Protein AF-A0A167GI97-F1 (afdb_monomer)

Solvent-accessible surface area (backbone atoms only — not comparable to full-atom values): 19116 Å² total; per-residue (Å²): 130,82,74,90,82,69,80,87,79,91,60,84,77,56,85,64,93,76,89,73,53,70,62,42,73,50,73,50,73,52,70,62,82,36,47,26,41,36,41,37,47,43,60,90,44,44,31,38,39,38,36,39,41,64,44,51,90,83,30,60,27,39,39,41,39,35,41,43,42,67,88,75,55,73,91,37,61,46,68,33,58,42,58,46,86,83,44,92,59,45,39,33,34,41,40,38,36,46,60,84,72,85,83,69,89,85,67,66,49,46,34,45,31,38,35,26,50,29,56,29,96,84,69,58,53,40,21,41,39,36,40,28,47,40,27,23,36,40,32,45,66,51,62,91,89,54,59,25,66,32,38,37,44,36,24,38,54,17,36,41,39,24,67,36,44,41,23,36,27,37,39,40,39,17,43,48,12,37,40,37,35,30,39,46,25,65,38,41,35,37,39,38,27,39,51,11,39,37,44,33,43,36,35,23,27,28,38,41,39,38,17,46,47,11,41,40,35,39,39,39,39,28,53,39,34,37,39,38,41,22,43,54,10,40,35,47,34,40,38,35,40,35,14,48,53,92,52,76,56,21,35,38,41,40,39,26,37,58,17,36,38,42,37,38,33,34,44,44,15,20,37,93,86,71,42,87,35,42,38,31,36,35,37,42,37,39,38,25,41,55,12,45,36,38,41,34,36,70,41,60,29,55,68,32,34,40,38,36,42,37,41,15,39,55,19,29,28,37,40,35,49,31,82,65,62,26,18,38,40,36,38,34,20,30,93,87,31,73,55,44,79,48,73,64,88,64,81,52,96,77,28,50,67,49,73,47,80,46,82,54,94,37,34,41,35,39,36,33,35,73,38,52,88,82,54,87,76,77,70,77,39,74,16,39,39,41,36,39,18,63,63,19,39,28,36,40,39,63

Foldseek 3Di:
DPPPDDPPDPFDWDFDQDDDDQFDFDWDADAQLQQAEEEEEADDQEAEEEEEDALDAPDGQTQRWTWTWHGDQNPFWTKTWTFDPPDPNGYIYIYIYGHPPPDDPPHRTYTYTYTHGYADPVRAGHEYAYHEARYAYEYEDDDPSHEHQEYHAEYEAYAYEYQAHHYQEYAHEYAAHAYEYEEEHEEEYEADYAHYEYEYDYEYQEYAHEYAAYAYEYEYEYAAEYEYEYEHYEYHYEYEYEYEPPDDAREYAYEYEAEEYAYEYAYFYAYPVRHTDQEGEYEYEHEYEHYEYEYEDAYDHQLYAYEYEAEYEAEEYEYEHDPSDWAKEKAFEDQPEDAEEAEDFDDDDQWGWDWAWDDDNGMIITTIFTDHPPDPDGPHRNYYYYTYYYHYYYYYYD

Structure (mmCIF, N/CA/C/O backbone):
data_AF-A0A167GI97-F1
#
_entry.id   AF-A0A167GI97-F1
#
loop_
_atom_site.group_PDB
_atom_site.id
_atom_site.type_symbol
_atom_site.label_atom_id
_atom_site.label_alt_id
_atom_site.label_comp_id
_atom_site.label_asym_id
_atom_site.label_entity_id
_atom_site.label_seq_id
_atom_site.pdbx_PDB_ins_code
_atom_site.Cartn_x
_atom_site.Cartn_y
_atom_site.Cartn_z
_atom_site.occupancy
_atom_site.B_iso_or_equiv
_atom_site.auth_seq_id
_atom_site.auth_comp_id
_atom_site.auth_asym_id
_atom_site.auth_atom_id
_atom_site.pdbx_PDB_model_num
ATOM 1 N N . MET A 1 1 ? 12.132 9.500 17.888 1.00 35.47 1 MET A N 1
ATOM 2 C CA . MET A 1 1 ? 10.821 9.972 17.399 1.00 35.47 1 MET A CA 1
ATOM 3 C C . MET A 1 1 ? 10.153 10.761 18.508 1.00 35.47 1 MET A C 1
ATOM 5 O O . MET A 1 1 ? 10.259 10.323 19.652 1.00 35.47 1 MET A O 1
ATOM 9 N N . PRO A 1 2 ? 9.523 11.908 18.214 1.00 30.67 2 PRO A N 1
ATOM 10 C CA . PRO A 1 2 ? 8.578 12.496 19.152 1.00 30.67 2 PRO A CA 1
ATOM 11 C C . PRO A 1 2 ? 7.425 11.499 19.394 1.00 30.67 2 PRO A C 1
ATOM 13 O O . PRO A 1 2 ? 7.108 10.726 18.486 1.00 30.67 2 PRO A O 1
ATOM 16 N N . PRO A 1 3 ? 6.834 11.463 20.599 1.00 39.00 3 PRO A N 1
ATOM 17 C CA . PRO A 1 3 ? 5.620 10.691 20.849 1.00 39.00 3 PRO A CA 1
ATOM 18 C C . PRO A 1 3 ? 4.529 11.099 19.852 1.00 39.00 3 PRO A C 1
ATOM 20 O O . PRO A 1 3 ? 4.511 12.248 19.403 1.00 39.00 3 PRO A O 1
ATOM 23 N N . ILE A 1 4 ? 3.636 10.167 19.507 1.00 43.28 4 ILE A N 1
ATOM 24 C CA . ILE A 1 4 ? 2.403 10.480 18.776 1.00 43.28 4 ILE A CA 1
ATOM 25 C C . ILE A 1 4 ? 1.646 11.488 19.647 1.00 43.28 4 ILE A C 1
ATOM 27 O O . ILE A 1 4 ? 1.096 11.138 20.689 1.00 43.28 4 ILE A O 1
ATOM 31 N N . TYR A 1 5 ? 1.748 12.767 19.286 1.00 31.86 5 TYR A N 1
ATOM 32 C CA . TYR A 1 5 ? 1.162 13.866 20.039 1.00 31.86 5 TYR A CA 1
ATOM 33 C C . TYR A 1 5 ? -0.332 13.857 19.751 1.00 31.86 5 TYR A C 1
ATOM 35 O O . TYR A 1 5 ? -0.760 14.234 18.662 1.00 31.86 5 TYR A O 1
ATOM 43 N N . LEU A 1 6 ? -1.114 13.402 20.722 1.00 41.94 6 LEU A N 1
ATOM 44 C CA . LEU A 1 6 ? -2.555 13.577 20.696 1.00 41.94 6 LEU A CA 1
ATOM 45 C C . LEU A 1 6 ? -2.907 14.827 21.497 1.00 41.94 6 LEU A C 1
ATOM 47 O O . LEU A 1 6 ? -2.312 15.051 22.553 1.00 41.94 6 LEU A O 1
ATOM 51 N N . PRO A 1 7 ? -3.844 15.653 21.009 1.00 42.25 7 PRO A N 1
ATOM 52 C CA . PRO A 1 7 ? -4.353 16.767 21.788 1.00 42.25 7 PRO A CA 1
ATOM 53 C C . PRO A 1 7 ? -4.986 16.250 23.089 1.00 42.25 7 PRO A C 1
ATOM 55 O O . PRO A 1 7 ? -5.669 15.222 23.098 1.00 42.25 7 PRO A O 1
ATOM 58 N N . ASP A 1 8 ? -4.753 16.971 24.187 1.00 44.50 8 ASP A N 1
ATOM 59 C CA . ASP A 1 8 ? -5.366 16.690 25.484 1.00 44.50 8 ASP A CA 1
ATOM 60 C C . ASP A 1 8 ? -6.889 16.848 25.381 1.00 44.50 8 ASP A C 1
ATOM 62 O O . ASP A 1 8 ? -7.424 17.957 25.363 1.00 44.50 8 ASP A O 1
ATOM 66 N N . LEU A 1 9 ? -7.605 15.725 25.314 1.00 48.97 9 LEU A N 1
ATOM 67 C CA . LEU A 1 9 ? -9.063 15.708 25.351 1.00 48.97 9 LEU A CA 1
ATOM 68 C C . LEU A 1 9 ? -9.510 15.866 26.815 1.00 48.97 9 LEU A C 1
ATOM 70 O O . LEU A 1 9 ? -9.501 14.909 27.584 1.00 48.97 9 LEU A O 1
ATOM 74 N N . HIS A 1 10 ? -9.871 17.081 27.229 1.00 48.12 10 HIS A N 1
ATOM 75 C CA . HIS A 1 10 ? -10.524 17.314 28.522 1.00 48.12 10 HIS A CA 1
ATOM 76 C C . HIS A 1 10 ? -12.029 17.050 28.386 1.00 48.12 10 HIS A C 1
ATOM 78 O O . HIS A 1 10 ? -12.793 17.952 28.044 1.00 48.12 10 HIS A O 1
ATOM 84 N N . VAL A 1 11 ? -12.457 15.812 28.643 1.00 52.28 11 VAL A N 1
ATOM 85 C CA . VAL A 1 11 ? -13.871 15.408 28.580 1.00 52.28 11 VAL A CA 1
ATOM 86 C C . VAL A 1 11 ? -14.329 14.912 29.956 1.00 52.28 11 VAL A C 1
ATOM 88 O O . VAL A 1 11 ? -13.604 14.139 30.582 1.00 52.28 11 VAL A O 1
ATOM 91 N N . PRO A 1 12 ? -15.503 15.342 30.463 1.00 52.06 12 PRO A N 1
ATOM 92 C CA . PRO A 1 12 ? -16.043 14.837 31.722 1.00 52.06 12 PRO A CA 1
ATOM 93 C C . PRO A 1 12 ? -16.291 13.324 31.647 1.00 52.06 12 PRO A C 1
ATOM 95 O O . PRO A 1 12 ? -16.986 12.838 30.755 1.00 52.06 12 PRO A O 1
ATOM 98 N N . VAL A 1 13 ? -15.722 12.594 32.605 1.00 54.72 13 VAL A N 1
ATOM 99 C CA . VAL A 1 13 ? -15.786 11.132 32.705 1.00 54.72 13 VAL A CA 1
ATOM 100 C C . VAL A 1 13 ? -16.968 10.734 33.591 1.00 54.72 13 VAL A C 1
ATOM 102 O O . VAL A 1 13 ? -17.108 11.231 34.709 1.00 54.72 13 VAL A O 1
ATOM 105 N N . GLN A 1 14 ? -17.841 9.848 33.102 1.00 58.94 14 GLN A N 1
ATOM 106 C CA . GLN A 1 14 ? -18.905 9.261 33.917 1.00 58.94 14 GLN A CA 1
ATOM 107 C C . GLN A 1 14 ? -18.455 7.889 34.433 1.00 58.94 14 GLN A C 1
ATOM 109 O O . GLN A 1 14 ? -18.414 6.922 33.676 1.00 58.94 14 GLN A O 1
ATOM 114 N N . HIS A 1 15 ? -18.144 7.808 35.728 1.00 59.00 15 HIS A N 1
ATOM 115 C CA . HIS A 1 15 ? -17.745 6.558 36.375 1.00 59.00 15 HIS A CA 1
ATOM 116 C C . HIS A 1 15 ? -18.963 5.654 36.608 1.00 59.00 15 HIS A C 1
ATOM 118 O O . HIS A 1 15 ? -19.929 6.048 37.269 1.00 59.00 15 HIS A O 1
ATOM 124 N N . LEU A 1 16 ? -18.910 4.425 36.098 1.00 55.47 16 LEU A N 1
ATOM 125 C CA . LEU A 1 16 ? -19.859 3.363 36.428 1.00 55.47 16 LEU A CA 1
ATOM 126 C C . LEU A 1 16 ? -19.128 2.330 37.298 1.00 55.47 16 LEU A C 1
ATOM 128 O O . LEU A 1 16 ? -18.235 1.658 36.790 1.00 55.47 16 LEU A O 1
ATOM 132 N N . PRO A 1 17 ? -19.458 2.187 38.596 1.00 53.84 17 PRO A N 1
ATOM 133 C CA . PRO A 1 17 ? -18.847 1.158 39.430 1.00 53.84 17 PRO A CA 1
ATOM 134 C C . PRO A 1 17 ? -19.350 -0.224 38.995 1.00 53.84 17 PRO A C 1
ATOM 136 O O . PRO A 1 17 ? -20.556 -0.482 38.999 1.00 53.84 17 PRO A O 1
ATOM 139 N N . ILE A 1 18 ? -18.431 -1.117 38.621 1.00 57.78 18 ILE A N 1
ATOM 140 C CA . ILE A 1 18 ? -18.741 -2.474 38.154 1.00 57.78 18 ILE A CA 1
ATOM 141 C C . ILE A 1 18 ? -18.097 -3.478 39.111 1.00 57.78 18 ILE A C 1
ATOM 143 O O . ILE A 1 18 ? -16.899 -3.427 39.366 1.00 57.78 18 ILE A O 1
ATOM 147 N N . ALA A 1 19 ? -18.899 -4.392 39.659 1.00 54.22 19 ALA A N 1
ATOM 148 C CA . ALA A 1 19 ? -18.404 -5.486 40.490 1.00 54.22 19 ALA A CA 1
ATOM 149 C C . ALA A 1 19 ? -17.956 -6.657 39.601 1.00 54.22 19 ALA A C 1
ATOM 151 O O . ALA A 1 19 ? -18.716 -7.125 38.752 1.00 54.22 19 ALA A O 1
ATOM 152 N N . PHE A 1 20 ? -16.735 -7.145 39.807 1.00 56.09 20 PHE A N 1
ATOM 153 C CA . PHE A 1 20 ? -16.104 -8.139 38.942 1.00 56.09 20 PHE A CA 1
ATOM 154 C C . PHE A 1 20 ? -16.158 -9.562 39.552 1.00 56.09 20 PHE A C 1
ATOM 156 O O . PHE A 1 20 ? -15.966 -9.761 40.750 1.00 56.09 20 PHE A O 1
ATOM 163 N N . THR A 1 21 ? -16.393 -10.585 38.725 1.00 60.09 21 THR A N 1
ATOM 164 C CA . THR A 1 21 ? -16.191 -12.022 39.036 1.00 60.09 21 THR A CA 1
ATOM 165 C C . THR A 1 21 ? -15.030 -12.577 38.196 1.00 60.09 21 THR A C 1
ATOM 167 O O . THR A 1 21 ? -14.537 -11.872 37.325 1.00 60.09 21 THR A O 1
ATOM 170 N N . ASN A 1 22 ? -14.573 -13.825 38.410 1.00 59.62 22 ASN A N 1
ATOM 171 C CA . ASN A 1 22 ? -13.457 -14.448 37.647 1.00 59.62 22 ASN A CA 1
ATOM 172 C C . ASN A 1 22 ? -13.606 -14.380 36.114 1.00 59.62 22 ASN A C 1
ATOM 174 O O . ASN A 1 22 ? -12.643 -14.551 35.377 1.00 59.62 22 ASN A O 1
ATOM 178 N N . THR A 1 23 ? -14.822 -14.162 35.635 1.00 64.69 23 THR A N 1
ATOM 179 C CA . THR A 1 23 ? -15.103 -13.608 34.318 1.00 64.69 23 THR A CA 1
ATOM 180 C C . THR A 1 23 ? -16.257 -12.644 34.530 1.00 64.69 23 THR A C 1
ATOM 182 O O . THR A 1 23 ? -17.268 -13.029 35.122 1.00 64.69 23 THR A O 1
ATOM 185 N N . SER A 1 24 ? -16.098 -11.392 34.128 1.00 69.06 24 SER A N 1
ATOM 186 C CA . SER A 1 24 ? -17.203 -10.445 34.039 1.00 69.06 24 SER A CA 1
ATOM 187 C C . SER A 1 24 ? -17.548 -10.236 32.570 1.00 69.06 24 SER A C 1
ATOM 189 O O . SER A 1 24 ? -16.797 -10.598 31.668 1.00 69.06 24 SER A O 1
ATOM 191 N N . THR A 1 25 ? -18.735 -9.720 32.308 1.00 78.25 25 THR A N 1
ATOM 192 C CA . THR A 1 25 ? -19.099 -9.233 30.985 1.00 78.25 25 THR A CA 1
ATOM 193 C C . THR A 1 25 ? -19.749 -7.893 31.208 1.00 78.25 25 THR A C 1
ATOM 195 O O . THR A 1 25 ? -20.706 -7.779 31.972 1.00 78.25 25 THR A O 1
ATOM 198 N N . ILE A 1 26 ? -19.181 -6.880 30.575 1.00 78.38 26 ILE A N 1
ATOM 199 C CA . ILE A 1 26 ? -19.747 -5.544 30.529 1.00 78.38 26 ILE A CA 1
ATOM 200 C C . ILE A 1 26 ? -20.357 -5.410 29.136 1.00 78.38 26 ILE A C 1
ATOM 202 O O . ILE A 1 26 ? -19.937 -6.080 28.201 1.00 78.38 26 ILE A O 1
ATOM 206 N N . SER A 1 27 ? -21.416 -4.630 28.989 1.00 81.44 27 SER A N 1
ATOM 207 C CA . SER A 1 27 ? -22.009 -4.389 27.679 1.00 81.44 27 SER A CA 1
ATOM 208 C C . SER A 1 27 ? -22.449 -2.945 27.614 1.00 81.44 27 SER A C 1
ATOM 210 O O . SER A 1 27 ? -23.235 -2.500 28.453 1.00 81.44 27 SER A O 1
ATOM 212 N N . PHE A 1 28 ? -21.971 -2.229 26.607 1.00 82.31 28 PHE A N 1
ATOM 213 C CA . PHE A 1 28 ? -22.425 -0.883 26.308 1.00 82.31 28 PHE A CA 1
ATOM 214 C C . PHE A 1 28 ? -23.383 -0.939 25.118 1.00 82.31 28 PHE A C 1
ATOM 216 O O . PHE A 1 28 ? -23.433 -1.898 24.352 1.00 82.31 28 PHE A O 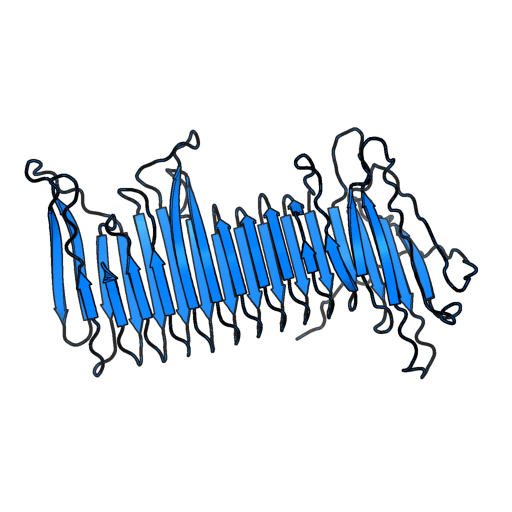1
ATOM 223 N N . THR A 1 29 ? -24.244 0.057 24.987 1.00 82.56 29 THR A N 1
ATOM 224 C CA . THR A 1 29 ? -25.112 0.184 23.818 1.00 82.56 29 THR A CA 1
ATOM 225 C C . THR A 1 29 ? -25.121 1.640 23.438 1.00 82.56 29 THR A C 1
ATOM 227 O O . THR A 1 29 ? -25.442 2.488 24.267 1.00 82.56 29 THR A O 1
ATOM 230 N N . TYR A 1 30 ? -24.778 1.916 22.188 1.00 81.12 30 TYR A N 1
ATOM 231 C CA . TYR A 1 30 ? -24.753 3.270 21.675 1.00 81.12 30 TYR A CA 1
ATOM 232 C C . TYR A 1 30 ? -25.900 3.471 20.689 1.00 81.12 30 TYR A C 1
ATOM 234 O O . TYR A 1 30 ? -26.551 2.530 20.219 1.00 81.12 30 TYR A O 1
ATOM 242 N N . THR A 1 31 ? -26.203 4.731 20.418 1.00 77.62 31 THR A N 1
ATOM 243 C CA . THR A 1 31 ? -27.255 5.098 19.480 1.00 77.62 31 THR A CA 1
ATOM 244 C C . THR A 1 31 ? -26.786 4.919 18.036 1.00 77.62 31 THR A C 1
ATOM 246 O O . THR A 1 31 ? -25.607 4.759 17.738 1.00 77.62 31 THR A O 1
ATOM 249 N N . ALA A 1 32 ? -27.743 4.859 17.111 1.00 69.69 32 ALA A N 1
ATOM 250 C CA . ALA A 1 32 ? -27.466 4.620 15.696 1.00 69.69 32 ALA A CA 1
ATOM 251 C C . ALA A 1 32 ? -26.830 5.804 14.967 1.00 69.69 32 ALA A C 1
ATOM 253 O O . ALA A 1 32 ? -26.310 5.647 13.874 1.00 69.69 32 ALA A O 1
ATOM 254 N N . ASP A 1 33 ? -26.932 6.988 15.539 1.00 79.69 33 ASP A N 1
ATOM 255 C CA . ASP A 1 33 ? -26.584 8.267 14.934 1.00 79.69 33 ASP A CA 1
ATOM 256 C C . ASP A 1 33 ? -25.137 8.700 15.203 1.00 79.69 33 ASP A C 1
ATOM 258 O O . ASP A 1 33 ? -24.781 9.834 14.905 1.00 79.69 33 ASP A O 1
ATOM 262 N N . LEU A 1 34 ? -24.291 7.807 15.728 1.00 85.69 34 LEU A N 1
ATOM 263 C CA . LEU A 1 34 ? -22.872 8.096 15.917 1.00 85.69 34 LEU A CA 1
ATOM 264 C C . LEU A 1 34 ? -22.164 8.315 14.580 1.00 85.69 34 LEU A C 1
ATOM 266 O O . LEU A 1 34 ? -22.189 7.436 13.714 1.00 85.69 34 LEU A O 1
ATOM 270 N N . SER A 1 35 ? -21.454 9.438 14.449 1.00 90.69 35 SER A N 1
ATOM 271 C CA . SER A 1 35 ? -20.550 9.637 13.309 1.00 90.69 35 SER A CA 1
ATOM 272 C C . SER A 1 35 ? -19.226 8.910 13.507 1.00 90.69 35 SER A C 1
ATOM 274 O O . SER A 1 35 ? -18.649 8.452 12.527 1.00 90.69 35 SER A O 1
ATOM 276 N N . VAL A 1 36 ? -18.759 8.764 14.753 1.00 92.75 36 VAL A N 1
ATOM 277 C CA . VAL A 1 36 ? -17.504 8.075 15.087 1.00 92.75 36 VAL A CA 1
ATOM 278 C C . VAL A 1 36 ? -17.682 7.242 16.352 1.00 92.75 36 VAL A C 1
ATOM 280 O O . VAL A 1 36 ? -18.191 7.733 17.363 1.00 92.75 36 VAL A O 1
ATOM 283 N N . LEU A 1 37 ? -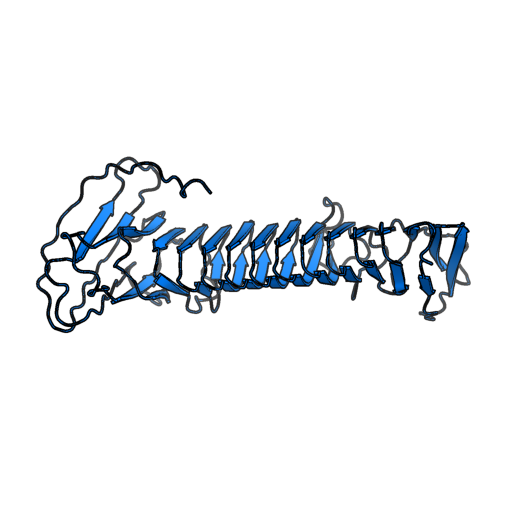17.227 5.993 16.282 1.00 92.94 37 LEU A N 1
ATOM 284 C CA . LEU A 1 37 ? -17.004 5.115 17.419 1.00 92.94 37 LEU A CA 1
ATOM 285 C C . LEU A 1 37 ? -15.503 5.038 17.683 1.00 92.94 37 LEU A C 1
ATOM 287 O O . LEU A 1 37 ? -14.765 4.606 16.797 1.00 92.94 37 LEU A O 1
ATOM 291 N N . PHE A 1 38 ? -15.068 5.374 18.898 1.00 94.25 38 PHE A N 1
ATOM 292 C CA . PHE A 1 38 ? -13.663 5.225 19.272 1.00 94.25 38 PHE A CA 1
ATOM 293 C C . PHE A 1 38 ? -13.420 4.264 20.441 1.00 94.25 38 PHE A C 1
ATOM 295 O O . PHE A 1 38 ? -14.236 4.153 21.356 1.00 94.25 38 PHE A O 1
ATOM 302 N N . LEU A 1 39 ? -12.272 3.586 20.429 1.00 94.69 39 LEU A N 1
ATOM 303 C CA . LEU A 1 39 ? -11.760 2.791 21.548 1.00 94.69 39 LEU A CA 1
ATOM 304 C C . LEU A 1 39 ? -10.353 3.258 21.898 1.00 94.69 39 LEU A C 1
ATOM 306 O O . LEU A 1 39 ? -9.482 3.333 21.033 1.00 94.69 39 LEU A O 1
ATOM 310 N N . ARG A 1 40 ? -10.106 3.551 23.170 1.00 95.25 40 ARG A N 1
ATOM 311 C CA . ARG A 1 40 ? -8.798 4.011 23.630 1.00 95.25 40 ARG A CA 1
ATOM 312 C C . ARG A 1 40 ? -8.361 3.251 24.869 1.00 95.25 40 ARG A C 1
ATOM 314 O O . ARG A 1 40 ? -9.140 3.089 25.801 1.00 95.25 40 ARG A O 1
ATOM 321 N N . SER A 1 41 ? -7.097 2.851 24.899 1.00 93.69 41 SER A N 1
ATOM 322 C CA . SER A 1 41 ? -6.444 2.304 26.083 1.00 93.69 41 SER A CA 1
ATOM 323 C C . SER A 1 41 ? -5.419 3.308 26.595 1.00 93.69 41 SER A C 1
ATOM 325 O O . SER A 1 41 ? -4.574 3.779 25.836 1.00 93.69 41 SER A O 1
ATOM 327 N N . LEU A 1 42 ? -5.490 3.622 27.882 1.00 90.81 42 LEU A N 1
ATOM 328 C CA . LEU A 1 42 ? -4.541 4.434 28.625 1.00 90.81 42 LEU A CA 1
ATOM 329 C C . LEU A 1 42 ? -3.724 3.518 29.540 1.00 90.81 42 LEU A C 1
ATOM 331 O O . LEU A 1 42 ? -4.269 2.682 30.262 1.00 90.81 42 LEU A O 1
ATOM 335 N N . GLY A 1 43 ? -2.403 3.677 29.494 1.00 82.44 43 GLY A N 1
ATOM 336 C CA . GLY A 1 43 ? -1.471 2.883 30.288 1.00 82.44 43 GLY A CA 1
ATOM 337 C C . GLY A 1 43 ? -0.955 1.631 29.573 1.00 82.44 43 GLY A C 1
ATOM 338 O O . GLY A 1 43 ? -1.603 1.036 28.713 1.00 82.44 43 GLY A O 1
ATOM 339 N N . ARG A 1 44 ? 0.257 1.217 29.956 1.00 81.19 44 ARG A N 1
ATOM 340 C CA . ARG A 1 44 ? 1.008 0.130 29.299 1.00 81.19 44 ARG A CA 1
ATOM 341 C C . ARG A 1 44 ? 0.627 -1.271 29.775 1.00 81.19 44 ARG A C 1
ATOM 343 O O . ARG A 1 44 ? 1.155 -2.247 29.254 1.00 81.19 44 ARG A O 1
ATOM 350 N N . GLN A 1 45 ? -0.230 -1.373 30.787 1.00 85.00 45 GLN A N 1
ATOM 351 C CA . GLN A 1 45 ? -0.551 -2.636 31.456 1.00 85.00 45 GLN A CA 1
ATOM 352 C C . GLN A 1 45 ? -1.857 -3.276 30.970 1.00 85.00 45 GLN A C 1
ATOM 354 O O . GLN A 1 45 ? -2.139 -4.415 31.336 1.00 85.00 45 GLN A O 1
ATOM 359 N N . ALA A 1 46 ? -2.633 -2.594 30.124 1.00 88.88 46 ALA A N 1
ATOM 360 C CA . ALA A 1 46 ? -3.741 -3.211 29.402 1.00 88.88 46 ALA A CA 1
ATOM 361 C C . ALA A 1 46 ? -3.239 -3.802 28.084 1.00 88.88 46 ALA A C 1
ATOM 363 O O . ALA A 1 46 ? -2.432 -3.190 27.381 1.00 88.88 46 ALA A O 1
ATOM 364 N N . SER A 1 47 ? -3.718 -4.996 27.756 1.00 92.50 47 SER A N 1
ATOM 365 C CA . SER A 1 47 ? -3.410 -5.719 26.523 1.00 92.50 47 SER A CA 1
ATOM 366 C C . SER A 1 47 ? -4.576 -6.611 26.122 1.00 92.50 47 SER A C 1
ATOM 368 O O . SER A 1 47 ? -5.437 -6.908 26.947 1.00 92.50 47 SER A O 1
ATOM 370 N N . GLY A 1 48 ? -4.575 -7.101 24.887 1.00 93.44 48 GLY A N 1
ATOM 371 C CA . GLY A 1 48 ? -5.487 -8.167 24.488 1.00 93.44 48 GLY A CA 1
ATOM 372 C C . GLY A 1 48 ? -5.884 -8.107 23.027 1.00 93.44 48 GLY A C 1
ATOM 373 O O . GLY A 1 48 ? -5.028 -7.900 22.163 1.00 93.44 48 GLY A O 1
ATOM 374 N N . VAL A 1 49 ? -7.162 -8.339 22.742 1.00 95.38 49 VAL A N 1
ATOM 375 C CA . VAL A 1 49 ? -7.684 -8.420 21.373 1.00 95.38 49 VAL A CA 1
ATOM 376 C C . VAL A 1 49 ? -8.960 -7.597 21.264 1.00 95.38 49 VAL A C 1
ATOM 378 O O . VAL A 1 49 ? -9.798 -7.634 22.156 1.00 95.38 49 VAL A O 1
ATOM 381 N N . VAL A 1 50 ? -9.092 -6.839 20.179 1.00 95.69 50 VAL A N 1
ATOM 382 C CA . VAL A 1 50 ? -10.316 -6.142 19.787 1.00 95.69 50 VAL A CA 1
ATOM 383 C C . VAL A 1 50 ? -10.844 -6.798 18.520 1.00 95.69 50 VAL A C 1
ATOM 385 O O . VAL A 1 50 ? -10.215 -6.706 17.466 1.00 95.69 50 VAL A O 1
ATOM 388 N N . THR A 1 51 ? -11.998 -7.444 18.619 1.00 96.12 51 THR A N 1
ATOM 389 C CA . THR A 1 51 ? -12.632 -8.162 17.515 1.00 96.12 51 THR A CA 1
ATOM 390 C C . THR A 1 51 ? -13.818 -7.371 16.981 1.00 96.12 51 THR A C 1
ATOM 392 O O . THR A 1 51 ? -14.820 -7.207 17.674 1.00 96.12 51 THR A O 1
ATOM 395 N N . PHE A 1 52 ? -13.740 -6.903 15.737 1.00 95.00 52 PHE A N 1
ATOM 396 C CA . PHE A 1 52 ? -14.835 -6.214 15.055 1.00 95.00 52 PHE A CA 1
ATOM 397 C C . PHE A 1 52 ? -15.638 -7.199 14.214 1.00 95.00 52 PHE A C 1
ATOM 399 O O . PHE A 1 52 ? -15.074 -7.893 13.372 1.00 95.00 52 PHE A O 1
ATOM 406 N N . SER A 1 53 ? -16.956 -7.222 14.409 1.00 94.31 53 SER A N 1
ATOM 407 C CA . SER A 1 53 ? -17.865 -8.141 13.718 1.00 94.31 53 SER A CA 1
ATOM 408 C C . SER A 1 53 ? -19.178 -7.467 13.314 1.00 94.31 53 SER A C 1
ATOM 410 O O . SER A 1 53 ? -19.581 -6.432 13.859 1.00 94.31 53 SER A O 1
ATOM 412 N N . ASP A 1 54 ? -19.861 -8.040 12.321 1.00 91.12 54 ASP A N 1
ATOM 413 C CA . ASP A 1 54 ? -21.197 -7.595 11.916 1.00 91.12 54 ASP A CA 1
ATOM 414 C C . ASP A 1 54 ? -22.242 -8.079 12.933 1.00 91.12 54 ASP A C 1
ATOM 416 O O . ASP A 1 54 ? -22.408 -9.277 13.160 1.00 91.12 54 ASP A O 1
ATOM 420 N N . GLY A 1 55 ? -23.001 -7.148 13.515 1.00 87.81 55 GLY A N 1
ATOM 421 C CA . GLY A 1 55 ? -24.087 -7.478 14.438 1.00 87.81 55 GLY A CA 1
ATOM 422 C C . GLY A 1 55 ? -25.310 -8.123 13.767 1.00 87.81 55 GLY A C 1
ATOM 423 O O . GLY A 1 55 ? -26.266 -8.473 14.460 1.00 87.81 55 GLY A O 1
ATOM 424 N N . GLY A 1 56 ? -25.352 -8.231 12.435 1.00 84.75 56 GLY A N 1
ATOM 425 C CA . GLY A 1 56 ? -26.449 -8.833 11.677 1.00 84.75 56 GLY A CA 1
ATOM 426 C C . GLY A 1 56 ? -27.627 -7.890 11.386 1.00 84.75 56 GLY A C 1
ATOM 427 O O . GLY A 1 56 ? -27.636 -6.704 11.710 1.00 84.75 56 GLY A O 1
ATOM 428 N N . LYS A 1 57 ? -28.668 -8.408 10.714 1.00 72.31 57 LYS A N 1
ATOM 429 C CA . LYS A 1 57 ? -29.875 -7.622 10.394 1.00 72.31 57 LYS A CA 1
ATOM 430 C C . LYS A 1 57 ? -30.714 -7.382 11.653 1.00 72.31 57 LYS A C 1
ATOM 432 O O . LYS A 1 57 ? -31.150 -8.334 12.288 1.00 72.31 57 LYS A O 1
ATOM 437 N N . GLY A 1 58 ? -31.024 -6.118 11.938 1.00 69.25 58 GLY A N 1
ATOM 438 C CA . GLY A 1 58 ? -31.971 -5.739 12.993 1.00 69.25 58 GLY A CA 1
ATOM 439 C C . GLY A 1 58 ? -31.370 -5.648 14.394 1.00 69.25 58 GLY A C 1
ATOM 440 O O . GLY A 1 58 ? -32.084 -5.279 15.327 1.00 69.25 58 GLY A O 1
ATOM 441 N N . SER A 1 59 ? -30.071 -5.908 14.554 1.00 61.38 59 SER A N 1
ATOM 442 C CA . SER A 1 59 ? -29.364 -5.445 15.737 1.00 61.38 59 SER A CA 1
ATOM 443 C C . SER A 1 59 ? -29.381 -3.918 15.719 1.00 61.38 59 SER A C 1
ATOM 445 O O . SER A 1 59 ? -28.940 -3.265 14.766 1.00 61.38 59 SER A O 1
ATOM 447 N N . ARG A 1 60 ? -29.930 -3.334 16.791 1.00 60.12 60 ARG A N 1
ATOM 448 C CA . ARG A 1 60 ? -29.613 -1.951 17.168 1.00 60.12 60 ARG A CA 1
ATOM 449 C C . ARG A 1 60 ? -28.081 -1.830 17.217 1.00 60.12 60 ARG A C 1
ATOM 451 O O . ARG A 1 60 ? -27.407 -2.851 17.318 1.00 60.12 60 ARG A O 1
ATOM 458 N N . ASN A 1 61 ? -27.531 -0.620 17.135 1.00 55.44 61 ASN A N 1
ATOM 459 C CA . ASN A 1 61 ? -26.082 -0.358 17.169 1.00 55.44 61 ASN A CA 1
ATOM 460 C C . ASN A 1 61 ? -25.488 -0.664 18.559 1.00 55.44 61 ASN A C 1
ATOM 462 O O . ASN A 1 61 ? -25.031 0.202 19.295 1.00 55.44 61 ASN A O 1
ATOM 466 N N . ILE A 1 62 ? -25.575 -1.931 18.945 1.00 60.41 62 ILE A N 1
ATOM 467 C CA . ILE A 1 62 ? -25.132 -2.481 20.208 1.00 60.41 62 ILE A CA 1
ATOM 468 C C . ILE A 1 62 ? -23.676 -2.836 19.996 1.00 60.41 62 ILE A C 1
ATOM 470 O O . ILE A 1 62 ? -23.358 -3.922 19.521 1.00 60.41 62 ILE A O 1
ATOM 474 N N . ILE A 1 63 ? -22.808 -1.901 20.356 1.00 59.88 63 ILE A N 1
ATOM 475 C CA . ILE A 1 63 ? -21.392 -2.188 20.531 1.00 59.88 63 ILE A CA 1
ATOM 476 C C . ILE A 1 63 ? -21.260 -2.969 21.838 1.00 59.88 63 ILE A C 1
ATOM 478 O O . ILE A 1 63 ? -21.104 -2.411 22.921 1.00 59.88 63 ILE A O 1
ATOM 482 N N . GLU A 1 64 ? -21.416 -4.283 21.726 1.00 65.75 64 GLU A N 1
ATOM 483 C CA . GLU A 1 64 ? -21.333 -5.198 22.859 1.00 65.75 64 GLU A CA 1
ATOM 484 C C . GLU A 1 64 ? -19.871 -5.470 23.229 1.00 65.75 64 GLU A C 1
ATOM 486 O O . GLU A 1 64 ? -19.289 -6.450 22.776 1.00 65.75 64 GLU A O 1
ATOM 491 N N . ILE A 1 65 ? -19.297 -4.609 24.069 1.00 63.78 65 ILE A N 1
ATOM 492 C CA . ILE A 1 65 ? -17.917 -4.731 24.565 1.00 63.78 65 ILE A CA 1
ATOM 493 C C . ILE A 1 65 ? -17.840 -5.743 25.706 1.00 63.78 65 ILE A C 1
ATOM 495 O O . ILE A 1 65 ? -17.758 -5.368 26.871 1.00 63.78 65 ILE A O 1
ATOM 499 N N . ILE A 1 66 ? -17.840 -7.028 25.365 1.00 67.12 66 ILE A N 1
ATOM 500 C CA . ILE A 1 66 ? -17.508 -8.103 26.311 1.00 67.12 66 ILE A CA 1
ATOM 501 C C . ILE A 1 66 ? -16.052 -7.909 26.742 1.00 67.12 66 ILE A C 1
ATOM 503 O O . ILE A 1 66 ? -15.248 -7.559 25.895 1.00 67.12 66 ILE A O 1
ATOM 507 N N . ILE A 1 67 ? -15.722 -8.074 28.028 1.00 66.25 67 ILE A N 1
ATOM 508 C CA . ILE A 1 67 ? -14.352 -7.948 28.552 1.00 66.25 67 ILE A CA 1
ATOM 509 C C . ILE A 1 67 ? -14.056 -9.153 29.440 1.00 66.25 67 ILE A C 1
ATOM 511 O O . ILE A 1 67 ? -14.545 -9.243 30.563 1.00 66.25 67 ILE A O 1
ATOM 515 N N . HIS A 1 68 ? -13.232 -10.075 28.952 1.00 68.69 68 HIS A N 1
ATOM 516 C CA . HIS A 1 68 ? -12.737 -11.200 29.749 1.00 68.69 68 HIS A CA 1
ATOM 517 C C . HIS A 1 68 ? -11.464 -10.797 30.504 1.00 68.69 68 HIS A C 1
ATOM 519 O O . HIS A 1 68 ? -10.566 -10.254 29.880 1.00 68.69 68 HIS A O 1
ATOM 525 N N . HIS A 1 69 ? -11.359 -11.064 31.814 1.00 68.88 69 HIS A N 1
ATOM 526 C CA . HIS A 1 69 ? -10.167 -10.734 32.613 1.00 68.88 69 HIS A CA 1
ATOM 527 C C . HIS A 1 69 ? -9.809 -11.834 33.633 1.00 68.88 69 HIS A C 1
ATOM 529 O O . HIS A 1 69 ? -10.661 -12.621 34.038 1.00 68.88 69 HIS A O 1
ATOM 535 N N . GLY A 1 70 ? -8.543 -11.878 34.073 1.00 65.12 70 GLY A N 1
ATOM 536 C CA . GLY A 1 70 ? -8.044 -12.817 35.095 1.00 65.12 70 GLY A CA 1
ATOM 537 C C . GLY A 1 70 ? -8.482 -12.483 36.533 1.00 65.12 70 GLY A C 1
ATOM 538 O O . GLY A 1 70 ? -9.166 -11.496 36.772 1.00 65.12 70 GLY A O 1
ATOM 539 N N . ALA A 1 71 ? -8.080 -13.291 37.522 1.00 56.41 71 ALA A N 1
ATOM 540 C CA . ALA A 1 71 ? -8.699 -13.333 38.859 1.00 56.41 71 ALA A CA 1
ATOM 541 C C . ALA A 1 71 ? -8.421 -12.156 39.836 1.00 56.41 71 ALA A C 1
ATOM 543 O O . ALA A 1 71 ? -8.831 -12.254 40.990 1.00 56.41 71 ALA A O 1
ATOM 544 N N . LYS A 1 72 ? -7.734 -11.066 39.454 1.00 64.38 72 LYS A N 1
ATOM 545 C CA . LYS A 1 72 ? -7.351 -9.976 40.393 1.00 64.38 72 LYS A CA 1
ATOM 546 C C . LYS A 1 72 ? -7.322 -8.497 39.905 1.00 64.38 72 LYS A C 1
ATOM 548 O O . LYS A 1 72 ? -6.788 -7.682 40.644 1.00 64.38 72 LYS A O 1
ATOM 553 N N . PRO A 1 73 ? -7.876 -8.069 38.755 1.00 59.53 73 PRO A N 1
ATOM 554 C CA . PRO A 1 73 ? -7.747 -6.677 38.300 1.00 59.53 73 PRO A CA 1
ATOM 555 C C . PRO A 1 73 ? -8.833 -5.725 38.831 1.00 59.53 73 PRO A C 1
ATOM 557 O O . PRO A 1 73 ? -8.946 -4.616 38.323 1.00 59.53 73 PRO A O 1
ATOM 560 N N . GLN A 1 74 ? -9.656 -6.144 39.801 1.00 60.72 74 GLN A N 1
ATOM 561 C CA . GLN A 1 74 ? -10.905 -5.438 40.136 1.00 60.72 74 GLN A CA 1
ATOM 562 C C . GLN A 1 74 ? -10.688 -3.993 40.596 1.00 60.72 74 GLN A C 1
ATOM 564 O O . GLN A 1 74 ? -11.533 -3.149 40.321 1.00 60.72 74 GLN A O 1
ATOM 569 N N . ASP A 1 75 ? -9.548 -3.720 41.232 1.00 69.25 75 ASP A N 1
ATOM 570 C CA . ASP A 1 75 ? -9.235 -2.402 41.790 1.00 69.25 75 ASP A CA 1
ATOM 571 C C . ASP A 1 75 ? -8.390 -1.529 40.843 1.00 69.25 75 ASP A C 1
ATOM 573 O O . ASP A 1 75 ? -8.158 -0.362 41.134 1.00 69.25 75 ASP A O 1
ATOM 577 N N . LEU A 1 76 ? -7.919 -2.077 39.714 1.00 79.75 76 LEU A N 1
ATOM 578 C CA . LEU A 1 76 ? -6.935 -1.411 38.845 1.00 79.75 76 LEU A CA 1
ATOM 579 C C . LEU A 1 76 ? -7.470 -1.052 37.462 1.00 79.75 76 LEU A C 1
ATOM 581 O O . LEU A 1 76 ? -6.821 -0.292 36.752 1.00 79.75 76 LEU A O 1
ATOM 585 N N . LEU A 1 77 ? -8.606 -1.617 37.051 1.00 85.06 77 LEU A N 1
ATOM 586 C CA . LEU A 1 77 ? -9.162 -1.395 35.723 1.00 85.06 77 LEU A CA 1
ATOM 587 C C . LEU A 1 77 ? -10.353 -0.444 35.790 1.00 85.06 77 LEU A C 1
ATOM 589 O O . LEU A 1 77 ? -11.405 -0.787 36.330 1.00 85.06 77 LEU A O 1
ATOM 593 N N . GLU A 1 78 ? -10.210 0.713 35.161 1.00 88.12 78 GLU A N 1
ATOM 594 C CA . GLU A 1 78 ? -11.282 1.674 34.983 1.00 88.12 78 GLU A CA 1
ATOM 595 C C . GLU A 1 78 ? -11.749 1.681 33.524 1.00 88.12 78 GLU A C 1
ATOM 597 O O . GLU A 1 78 ? -10.956 1.773 32.587 1.00 88.12 78 GLU A O 1
ATOM 602 N N . ILE A 1 79 ? -13.057 1.541 33.316 1.00 88.00 79 ILE A N 1
ATOM 603 C CA . ILE A 1 79 ? -13.665 1.518 31.986 1.00 88.00 79 ILE A CA 1
ATOM 604 C C . ILE A 1 79 ? -14.742 2.591 31.944 1.00 88.00 79 ILE A C 1
ATOM 606 O O . ILE A 1 79 ? -15.736 2.514 32.669 1.00 88.00 79 ILE A O 1
ATOM 610 N N . CYS A 1 80 ? -14.562 3.565 31.060 1.00 89.94 80 CYS A N 1
ATOM 611 C CA . CYS A 1 80 ? -15.407 4.746 30.997 1.00 89.94 80 CYS A CA 1
ATOM 612 C C . CYS A 1 80 ? -15.967 4.953 29.595 1.00 89.94 80 CYS A C 1
ATOM 614 O O . CYS A 1 80 ? -15.268 4.835 28.589 1.00 89.94 80 CYS A O 1
ATOM 616 N N . THR A 1 81 ? -17.250 5.299 29.523 1.00 89.62 81 THR A N 1
ATOM 617 C CA . THR A 1 81 ? -17.840 5.809 28.286 1.00 89.62 81 THR A CA 1
ATOM 618 C C . THR A 1 81 ? -17.485 7.275 28.149 1.00 89.62 81 THR A C 1
ATOM 620 O O . THR A 1 81 ? -17.728 8.057 29.072 1.00 89.62 81 THR A O 1
ATOM 623 N N . VAL A 1 82 ? -16.964 7.659 26.992 1.00 89.50 82 VAL A N 1
ATOM 624 C CA . VAL A 1 82 ? -16.587 9.045 26.725 1.00 89.50 82 VAL A CA 1
ATOM 625 C C . VAL A 1 82 ? -17.419 9.570 25.567 1.00 89.50 82 VAL A C 1
ATOM 627 O O . VAL A 1 82 ? -17.608 8.893 24.555 1.00 89.50 82 VAL A O 1
ATOM 630 N N . ARG A 1 83 ? -17.944 10.781 25.744 1.00 89.19 83 ARG A N 1
ATOM 631 C CA . ARG A 1 83 ? -18.713 11.512 24.742 1.00 89.19 83 ARG A CA 1
ATOM 632 C C . ARG A 1 83 ? -18.140 12.907 24.629 1.00 89.19 83 ARG A C 1
ATOM 634 O O . ARG A 1 83 ? -18.183 13.661 25.598 1.00 89.19 83 ARG A O 1
ATOM 641 N N . ASP A 1 84 ? -17.645 13.254 23.451 1.00 81.81 84 ASP A N 1
ATOM 642 C CA . ASP A 1 84 ? -17.241 14.628 23.209 1.00 81.81 84 ASP A CA 1
ATOM 643 C C . ASP A 1 84 ? -18.493 15.470 22.930 1.00 81.81 84 ASP A C 1
ATOM 645 O O . ASP A 1 84 ? -19.197 15.281 21.938 1.00 81.81 84 ASP A O 1
ATOM 649 N N . HIS A 1 85 ? -18.822 16.358 23.868 1.00 78.62 85 HIS A N 1
ATOM 650 C CA . HIS A 1 85 ? -19.965 17.263 23.749 1.00 78.62 85 HIS A CA 1
ATOM 651 C C . HIS A 1 85 ? -19.672 18.487 22.878 1.00 78.62 85 HIS A C 1
ATOM 653 O O . HIS A 1 85 ? -20.614 19.146 22.438 1.00 78.62 85 HIS A O 1
ATOM 659 N N . ASN A 1 86 ? -18.395 18.798 22.657 1.00 80.75 86 ASN A N 1
ATOM 660 C CA . ASN A 1 86 ? -17.963 19.941 21.862 1.00 80.75 86 ASN A CA 1
ATOM 661 C C . ASN A 1 86 ? -17.636 19.542 20.421 1.00 80.75 86 ASN A C 1
ATOM 663 O O . ASN A 1 86 ? -17.539 20.420 19.563 1.00 80.75 86 ASN A O 1
ATOM 667 N N . ASP A 1 87 ? -17.486 18.245 20.152 1.00 80.62 87 ASP A N 1
ATOM 668 C CA . ASP A 1 87 ? -17.234 17.748 18.809 1.00 80.62 87 ASP A CA 1
ATOM 669 C C . ASP A 1 87 ? -18.522 17.769 17.961 1.00 80.62 87 ASP A C 1
ATOM 671 O O . ASP A 1 87 ? -19.487 17.054 18.274 1.00 80.62 87 ASP A O 1
ATOM 675 N N . PRO A 1 88 ? -18.570 18.556 16.866 1.00 79.75 88 PRO A N 1
ATOM 676 C CA . PRO A 1 88 ? -19.699 18.537 15.938 1.00 79.75 88 PRO A CA 1
ATOM 677 C C . PRO A 1 88 ? -19.949 17.151 15.322 1.00 79.75 88 PRO A C 1
ATOM 679 O O . PRO A 1 88 ? -21.067 16.882 14.881 1.00 79.75 88 PRO A O 1
ATOM 682 N N . GLU A 1 89 ? -18.953 16.261 15.313 1.00 79.62 89 GLU A N 1
ATOM 683 C CA . GLU A 1 89 ? -19.059 14.894 14.804 1.00 79.62 89 GLU A CA 1
ATOM 684 C C . GLU A 1 89 ? -19.747 13.936 15.791 1.00 79.62 89 GLU A C 1
ATOM 686 O O . GLU A 1 89 ? -20.039 12.796 15.436 1.00 79.62 89 GLU A O 1
ATOM 691 N N . GLN A 1 90 ? -20.085 14.375 17.009 1.00 83.44 90 GLN A N 1
ATOM 692 C CA . GLN A 1 90 ? -20.740 13.539 18.025 1.00 83.44 90 GLN A CA 1
ATOM 693 C C . GLN A 1 90 ? -19.954 12.253 18.342 1.00 83.44 90 GLN A C 1
ATOM 695 O O . GLN A 1 90 ? -20.536 11.167 18.441 1.00 83.44 90 GLN A O 1
ATOM 700 N N . LYS A 1 91 ? -18.629 12.364 18.503 1.00 89.19 91 LYS A N 1
ATOM 701 C CA . LYS A 1 91 ? -17.766 11.221 18.829 1.00 89.19 91 LYS A CA 1
ATOM 702 C C . LYS A 1 91 ? -18.164 10.594 20.163 1.00 89.19 91 LYS A C 1
ATOM 704 O O . LYS A 1 91 ? -18.282 11.278 21.186 1.00 89.19 91 LYS A O 1
ATOM 709 N N . GLN A 1 92 ? -18.356 9.278 20.159 1.00 91.31 92 GLN A N 1
ATOM 710 C CA . GLN A 1 92 ? -18.612 8.496 21.367 1.00 91.31 92 GLN A CA 1
ATOM 711 C C . GLN A 1 92 ? -17.768 7.232 21.360 1.00 91.31 92 GLN A C 1
ATOM 713 O O . GLN A 1 92 ? -17.468 6.675 20.307 1.00 91.31 92 GLN A O 1
ATOM 718 N N . GLY A 1 93 ? -17.379 6.770 22.540 1.00 90.81 93 GLY A N 1
ATOM 719 C CA . GLY A 1 93 ? -16.454 5.657 22.620 1.00 90.81 93 GLY A CA 1
ATOM 720 C C . GLY A 1 93 ? -16.278 5.078 24.004 1.00 90.81 93 GLY A C 1
ATOM 721 O O . GLY A 1 93 ? -17.055 5.350 24.928 1.00 90.81 93 GLY A O 1
ATOM 722 N N . LEU A 1 94 ? -15.245 4.252 24.110 1.00 91.94 94 LEU A N 1
ATOM 723 C CA . LEU A 1 94 ? -14.791 3.627 25.341 1.00 91.94 94 LEU A CA 1
ATOM 724 C C . LEU A 1 94 ? -13.343 4.030 25.610 1.00 91.94 94 LEU A C 1
ATOM 726 O O . LEU A 1 94 ? -12.494 3.935 24.722 1.00 91.94 94 LEU A O 1
ATOM 730 N N . THR A 1 95 ? -13.054 4.411 26.846 1.00 92.62 95 THR A N 1
ATOM 731 C CA . THR A 1 95 ? -11.691 4.491 27.367 1.00 92.62 95 THR A CA 1
ATOM 732 C C . THR A 1 95 ? -11.478 3.396 28.400 1.00 92.62 95 THR A C 1
ATOM 734 O O . THR A 1 95 ? -12.330 3.169 29.258 1.00 92.62 95 THR A O 1
ATOM 737 N N . ILE A 1 96 ? -10.336 2.731 28.313 1.00 90.88 96 ILE A N 1
ATOM 738 C CA . ILE A 1 96 ? -9.872 1.732 29.268 1.00 90.88 96 ILE A CA 1
ATOM 739 C C . ILE A 1 96 ? -8.609 2.289 29.898 1.00 90.88 96 ILE A C 1
ATOM 741 O O . ILE A 1 96 ? -7.650 2.566 29.187 1.00 90.88 96 ILE A O 1
ATOM 745 N N . GLU A 1 97 ? -8.599 2.454 31.207 1.00 90.44 97 GLU A N 1
ATOM 746 C CA . GLU A 1 97 ? -7.457 2.953 31.954 1.00 90.44 97 GLU A CA 1
ATOM 747 C C . GLU A 1 97 ? -7.044 1.912 32.988 1.00 90.44 97 GLU A C 1
ATOM 749 O O . GLU A 1 97 ? -7.878 1.373 33.714 1.00 90.44 97 GLU A O 1
ATOM 754 N N . VAL A 1 98 ? -5.751 1.590 33.019 1.00 85.38 98 VAL A N 1
ATOM 755 C CA . VAL A 1 98 ? -5.180 0.811 34.120 1.00 85.38 98 VAL A CA 1
ATOM 756 C C . VAL A 1 98 ? -4.512 1.791 35.064 1.00 85.38 98 VAL A C 1
ATOM 758 O O . VAL A 1 98 ? -3.536 2.439 34.684 1.00 85.38 98 VAL A O 1
ATOM 761 N N . LEU A 1 99 ? -5.058 1.906 36.272 1.00 83.81 99 LEU A N 1
ATOM 762 C CA . LEU A 1 99 ? -4.547 2.792 37.306 1.00 83.81 99 LEU A CA 1
ATOM 763 C C . LEU A 1 99 ? -3.141 2.331 37.704 1.00 83.81 99 LEU A C 1
ATOM 765 O O . LEU A 1 99 ? -2.939 1.196 38.138 1.00 83.81 99 LEU A O 1
ATOM 769 N N . ASP A 1 100 ? -2.160 3.215 37.524 1.00 70.81 100 ASP A N 1
ATOM 770 C CA . ASP A 1 100 ? -0.755 2.953 37.842 1.00 70.81 100 ASP A CA 1
ATOM 771 C C . ASP A 1 100 ? -0.536 3.070 39.358 1.00 70.81 100 ASP A C 1
ATOM 773 O O . ASP A 1 100 ? 0.023 4.043 39.870 1.00 70.81 100 ASP A O 1
ATOM 777 N N . GLU A 1 101 ? -1.029 2.092 40.120 1.00 66.25 101 GLU A N 1
ATOM 778 C CA . GLU A 1 101 ? -0.699 1.991 41.538 1.00 66.25 101 GLU A CA 1
ATOM 779 C C . GLU A 1 101 ? 0.706 1.394 41.705 1.00 66.25 101 GLU A C 1
ATOM 781 O O . GLU A 1 101 ? 0.916 0.185 41.800 1.00 66.25 101 GLU A O 1
ATOM 786 N N . ALA A 1 102 ? 1.683 2.303 41.706 1.00 52.12 102 ALA A N 1
ATOM 787 C CA . ALA A 1 102 ? 3.017 2.213 42.295 1.00 52.12 102 ALA A CA 1
ATOM 788 C C . ALA A 1 102 ? 3.562 0.789 42.562 1.00 52.12 102 ALA A C 1
ATOM 790 O O . ALA A 1 102 ? 3.620 0.324 43.701 1.00 52.12 102 ALA A O 1
ATOM 791 N N . GLY A 1 103 ? 4.097 0.148 41.517 1.00 63.78 103 GLY A N 1
ATOM 792 C CA . GLY A 1 103 ? 5.179 -0.836 41.671 1.00 63.78 103 GLY A CA 1
ATOM 793 C C . GLY A 1 103 ? 4.862 -2.300 41.368 1.00 63.78 103 GLY A C 1
ATOM 794 O O . GLY A 1 103 ? 5.758 -3.134 41.494 1.00 63.78 103 GLY A O 1
ATOM 795 N N . TRP A 1 104 ? 3.652 -2.639 40.924 1.00 59.12 104 TRP A N 1
ATOM 796 C CA . TRP A 1 104 ? 3.313 -4.019 40.561 1.00 59.12 104 TRP A CA 1
ATOM 797 C C . TRP A 1 104 ? 3.571 -4.276 39.071 1.00 59.12 104 TRP A C 1
ATOM 799 O O . TRP A 1 104 ? 2.733 -4.008 38.217 1.00 59.12 104 TRP A O 1
ATOM 809 N N . THR A 1 105 ? 4.743 -4.819 38.733 1.00 62.91 105 THR A N 1
ATOM 810 C CA . THR A 1 105 ? 5.093 -5.186 37.344 1.00 62.91 105 THR A CA 1
ATOM 811 C C . THR A 1 105 ? 4.489 -6.515 36.880 1.00 62.91 105 THR A C 1
ATOM 813 O O . THR A 1 105 ? 4.691 -6.907 35.735 1.00 62.91 105 THR A O 1
ATOM 816 N N . GLU A 1 106 ? 3.788 -7.245 37.750 1.00 66.06 106 GLU A N 1
ATOM 817 C CA . GLU A 1 106 ? 3.365 -8.629 37.476 1.00 66.06 106 GLU A CA 1
ATOM 818 C C . GLU A 1 106 ? 1.908 -8.771 37.011 1.00 66.06 106 GLU A C 1
ATOM 820 O O . GLU A 1 106 ? 1.458 -9.882 36.721 1.00 66.06 106 GLU A O 1
ATOM 825 N N . HIS A 1 107 ? 1.145 -7.681 36.926 1.00 66.44 107 HIS A N 1
ATOM 826 C CA . HIS A 1 107 ? -0.274 -7.745 36.580 1.00 66.44 107 HIS A CA 1
ATOM 827 C C . HIS A 1 107 ? -0.552 -7.000 35.276 1.00 66.44 107 HIS A C 1
ATOM 829 O O . HIS A 1 107 ? -0.731 -5.790 35.251 1.00 66.44 107 HIS A O 1
ATOM 835 N N . VAL A 1 108 ? -0.590 -7.753 34.175 1.00 73.69 108 VAL A N 1
ATOM 836 C CA . VAL A 1 108 ? -1.097 -7.271 32.886 1.00 73.69 108 VAL A CA 1
ATOM 837 C C . VAL A 1 108 ? -2.578 -7.624 32.809 1.00 73.69 108 VAL A C 1
ATOM 839 O O . VAL A 1 108 ? -2.949 -8.799 32.894 1.00 73.69 108 VAL A O 1
ATOM 842 N N . ALA A 1 109 ? -3.433 -6.618 32.645 1.00 81.81 109 ALA A N 1
ATOM 843 C CA . ALA A 1 109 ? -4.834 -6.839 32.335 1.00 81.81 109 ALA A CA 1
ATOM 844 C C . ALA A 1 109 ? -4.926 -7.311 30.877 1.00 81.81 109 ALA A C 1
ATOM 846 O O . ALA A 1 109 ? -4.605 -6.570 29.949 1.00 81.81 109 ALA A O 1
ATOM 847 N N . SER A 1 110 ? -5.315 -8.568 30.680 1.00 87.25 110 SER A N 1
ATOM 848 C CA . SER A 1 110 ? -5.647 -9.103 29.360 1.00 87.25 110 SER A CA 1
ATOM 849 C C . SER A 1 110 ? -7.151 -8.981 29.168 1.00 87.25 110 SER A C 1
ATOM 851 O O . SER A 1 110 ? -7.885 -9.491 30.012 1.00 87.25 110 SER A O 1
ATOM 853 N N . LEU A 1 111 ? -7.581 -8.277 28.120 1.00 88.56 111 LEU A N 1
ATOM 854 C CA . LEU A 1 111 ? -8.977 -7.997 27.795 1.00 88.56 111 LEU A CA 1
ATOM 855 C C . LEU A 1 111 ? -9.271 -8.484 26.376 1.00 88.56 111 LEU A C 1
ATOM 857 O O . LEU A 1 111 ? -8.617 -8.080 25.416 1.00 88.56 111 LEU A O 1
ATOM 861 N N . ASP A 1 112 ? -10.275 -9.332 26.238 1.00 91.31 112 ASP A N 1
ATOM 862 C CA . ASP A 1 112 ? -10.855 -9.660 24.937 1.00 91.31 112 ASP A CA 1
ATOM 863 C C . ASP A 1 112 ? -12.104 -8.807 24.756 1.00 91.31 112 ASP A C 1
ATOM 865 O O . ASP A 1 112 ? -13.017 -8.937 25.567 1.00 91.31 112 ASP A O 1
ATOM 869 N N . ILE A 1 113 ? -12.076 -7.909 23.767 1.00 91.44 113 ILE A N 1
ATOM 870 C CA . ILE A 1 113 ? -13.079 -6.890 23.466 1.00 91.44 113 ILE A CA 1
ATOM 871 C C . ILE A 1 113 ? -13.799 -7.266 22.176 1.00 91.44 113 ILE A C 1
ATOM 873 O O . ILE A 1 113 ? -13.219 -7.211 21.094 1.00 91.44 113 ILE A O 1
ATOM 877 N N . SER A 1 114 ? -15.093 -7.560 22.261 1.00 92.25 114 SER A N 1
ATOM 878 C CA . SER A 1 114 ? -15.934 -7.721 21.070 1.00 92.25 114 SER A CA 1
ATOM 879 C C . SER A 1 114 ? -16.584 -6.389 20.681 1.00 92.25 114 SER A C 1
ATOM 881 O O . SER A 1 114 ? -17.037 -5.631 21.527 1.00 92.25 114 SER A O 1
ATOM 883 N N . VAL A 1 115 ? -16.636 -6.066 19.393 1.00 91.94 115 VAL A N 1
ATOM 884 C CA . VAL A 1 115 ? -17.304 -4.874 18.861 1.00 91.94 115 VAL A CA 1
ATOM 885 C C . VAL A 1 115 ? -18.257 -5.332 17.772 1.00 91.94 115 VAL A C 1
ATOM 887 O O . VAL A 1 115 ? -17.867 -5.555 16.625 1.00 91.94 115 VAL A O 1
ATOM 890 N N . LYS A 1 116 ? -19.531 -5.479 18.132 1.00 91.19 116 LYS A N 1
ATOM 891 C CA . LYS A 1 116 ? -20.595 -5.818 17.181 1.00 91.19 116 LYS A CA 1
ATOM 892 C C . LYS A 1 116 ? -21.180 -4.541 16.589 1.00 91.19 116 LYS A C 1
ATOM 894 O O . LYS A 1 116 ? -21.692 -3.687 17.305 1.00 91.19 116 LYS A O 1
ATOM 899 N N . LEU A 1 117 ? -21.106 -4.387 15.271 1.00 88.81 117 LEU A N 1
ATOM 900 C CA . LEU A 1 117 ? -21.571 -3.178 14.588 1.00 88.81 117 LEU A CA 1
ATOM 901 C C . LEU A 1 117 ? -22.937 -3.426 13.936 1.00 88.81 117 LEU A C 1
ATOM 903 O O . LEU A 1 117 ? -23.052 -4.163 12.957 1.00 88.81 117 LEU A O 1
ATOM 907 N N . GLY A 1 118 ? -23.983 -2.814 14.500 1.00 83.62 118 GLY A N 1
ATOM 908 C CA . GLY A 1 118 ? -25.371 -2.917 14.023 1.00 83.62 118 GLY A CA 1
ATOM 909 C C . GLY A 1 118 ? -25.689 -1.997 12.840 1.00 83.62 118 GLY A C 1
ATOM 910 O O . GLY A 1 118 ? -24.852 -1.199 12.425 1.00 83.62 118 GLY A O 1
ATOM 911 N N . ARG A 1 119 ? -26.901 -2.109 12.261 1.00 76.50 119 ARG A N 1
ATOM 912 C CA . ARG A 1 119 ? -27.386 -1.259 11.147 1.00 76.50 119 ARG A CA 1
ATOM 913 C C . ARG A 1 119 ? -28.022 0.054 11.594 1.00 76.50 119 ARG A C 1
ATOM 915 O O . ARG A 1 119 ? -28.875 0.063 12.474 1.00 76.50 119 ARG A O 1
ATOM 922 N N . THR A 1 120 ? -27.662 1.159 10.940 1.00 71.50 120 THR A N 1
ATOM 923 C CA . THR A 1 120 ? -28.499 2.363 10.948 1.00 71.50 120 THR A CA 1
ATOM 924 C C . THR A 1 120 ? -29.570 2.215 9.864 1.00 71.50 120 THR A C 1
ATOM 926 O O . THR A 1 120 ? -29.390 1.487 8.881 1.00 71.50 120 THR A O 1
ATOM 929 N N . ASN A 1 121 ? -30.709 2.884 10.037 1.00 73.25 121 ASN A N 1
ATOM 930 C CA . ASN A 1 121 ? -31.819 2.794 9.080 1.00 73.25 121 ASN A CA 1
ATOM 931 C C . ASN A 1 121 ? -31.477 3.410 7.714 1.00 73.25 121 ASN A C 1
ATOM 933 O O . ASN A 1 121 ? -32.054 3.016 6.706 1.00 73.25 121 ASN A O 1
ATOM 937 N N . ASP A 1 122 ? -30.536 4.353 7.680 1.00 76.75 122 ASP A N 1
ATOM 938 C CA . ASP A 1 122 ? -30.031 4.993 6.464 1.00 76.75 122 ASP A CA 1
ATOM 939 C C . ASP A 1 122 ? -28.835 4.250 5.842 1.00 76.75 122 ASP A C 1
ATOM 941 O O . ASP A 1 122 ? -28.276 4.704 4.848 1.00 76.75 122 ASP A O 1
ATOM 945 N N . GLY A 1 123 ? -28.443 3.102 6.407 1.00 76.81 123 GLY A N 1
ATOM 946 C CA . GLY A 1 123 ? -27.320 2.299 5.925 1.00 76.81 123 GLY A CA 1
ATOM 947 C C . GLY A 1 123 ? -25.942 2.903 6.201 1.00 76.81 123 GLY A C 1
ATOM 948 O O . GLY A 1 123 ? -24.945 2.297 5.815 1.00 76.81 123 GLY A O 1
ATOM 949 N N . LYS A 1 124 ? -25.874 4.053 6.878 1.00 79.06 124 LYS A N 1
ATOM 950 C CA . LYS A 1 124 ? -24.621 4.662 7.315 1.00 79.06 124 LYS A CA 1
ATOM 951 C C . LYS A 1 124 ? -23.967 3.865 8.445 1.00 79.06 124 LYS A C 1
ATOM 953 O O . LYS A 1 124 ? -24.528 2.948 9.058 1.00 79.06 124 LYS A O 1
ATOM 958 N N . ARG A 1 125 ? -22.708 4.190 8.692 1.00 84.38 125 ARG A N 1
ATOM 959 C CA . ARG A 1 125 ? -21.904 3.611 9.760 1.00 84.38 125 ARG A CA 1
ATOM 960 C C . ARG A 1 125 ? -21.098 4.701 10.435 1.00 84.38 125 ARG A C 1
ATOM 962 O O . ARG A 1 125 ? -20.686 5.627 9.734 1.00 84.38 125 ARG A O 1
ATOM 969 N N . PRO A 1 126 ? -20.834 4.554 11.742 1.00 91.25 126 PRO A N 1
ATOM 970 C CA . PRO A 1 126 ? -19.803 5.356 12.359 1.00 91.25 126 PRO A CA 1
ATOM 971 C C . PRO A 1 126 ? -18.463 5.036 11.691 1.00 91.25 126 PRO A C 1
ATOM 973 O O . PRO A 1 126 ? -18.200 3.886 11.324 1.00 91.25 126 PRO A O 1
ATOM 976 N N . ALA A 1 127 ? -17.615 6.045 11.554 1.00 94.44 127 ALA A N 1
ATOM 977 C CA . ALA A 1 127 ? -16.189 5.823 11.416 1.00 94.44 127 ALA A CA 1
ATOM 978 C C . ALA A 1 127 ? -15.661 5.081 12.654 1.00 94.44 127 ALA A C 1
ATOM 980 O O . ALA A 1 127 ? -16.250 5.164 13.736 1.00 94.44 127 ALA A O 1
ATOM 981 N N . LEU A 1 128 ? -14.570 4.344 12.487 1.00 95.62 128 LEU A N 1
ATOM 982 C CA . LEU A 1 128 ? -13.937 3.603 13.574 1.00 95.62 128 LEU A CA 1
ATOM 983 C C . LEU A 1 128 ? -12.588 4.232 13.885 1.00 95.62 128 LEU A C 1
ATOM 985 O O . LEU A 1 128 ? -11.788 4.411 12.976 1.00 95.62 128 LEU A O 1
ATOM 989 N N . GLU A 1 129 ? -12.333 4.525 15.153 1.00 96.81 129 GLU A N 1
ATOM 990 C CA . GLU A 1 129 ? -11.035 5.002 15.627 1.00 96.81 129 GLU A CA 1
ATOM 991 C C . GLU A 1 129 ? -10.565 4.113 16.785 1.00 96.81 129 GLU A C 1
ATOM 993 O O . GLU A 1 129 ? -11.303 3.870 17.739 1.00 96.81 129 GLU A O 1
ATOM 998 N N . THR A 1 130 ? -9.339 3.605 16.746 1.00 96.81 130 THR A N 1
ATOM 999 C CA . THR A 1 130 ? -8.752 2.902 17.885 1.00 96.81 130 THR A CA 1
ATOM 1000 C C . THR A 1 130 ? -7.353 3.392 18.187 1.00 96.81 130 THR A C 1
ATOM 1002 O O . THR A 1 130 ? -6.530 3.596 17.300 1.00 96.81 130 THR A O 1
ATOM 1005 N N . LEU A 1 131 ? -7.070 3.533 19.478 1.00 96.81 131 LEU A N 1
ATOM 1006 C CA . LEU A 1 131 ? -5.736 3.771 20.001 1.00 96.81 131 LEU A CA 1
ATOM 1007 C C . LEU A 1 131 ? -5.510 2.834 21.182 1.00 96.81 131 LEU A C 1
ATOM 1009 O O . LEU A 1 131 ? -5.820 3.155 22.330 1.00 96.81 131 LEU A O 1
ATOM 1013 N N . MET A 1 132 ? -5.007 1.643 20.880 1.00 95.56 132 MET A N 1
ATOM 1014 C CA . MET A 1 132 ? -4.962 0.532 21.823 1.00 95.56 132 MET A CA 1
ATOM 1015 C C . MET A 1 132 ? -3.553 -0.078 21.833 1.00 95.56 132 MET A C 1
ATOM 1017 O O . MET A 1 132 ? -3.269 -1.035 21.111 1.00 95.56 132 MET A O 1
ATOM 1021 N N . GLU A 1 133 ? -2.646 0.487 22.640 1.00 94.31 133 GLU A N 1
ATOM 1022 C CA . GLU A 1 133 ? -1.192 0.232 22.577 1.00 94.31 133 GLU A CA 1
ATOM 1023 C C . GLU A 1 133 ? -0.792 -1.258 22.545 1.00 94.31 133 GLU A C 1
ATOM 1025 O O . GLU A 1 133 ? 0.054 -1.649 21.746 1.00 94.31 133 GLU A O 1
ATOM 1030 N N . ASN A 1 134 ? -1.392 -2.127 23.359 1.00 95.06 134 ASN A N 1
ATOM 1031 C CA . ASN A 1 134 ? -1.016 -3.552 23.401 1.00 95.06 134 ASN A CA 1
ATOM 1032 C C . ASN A 1 134 ? -2.141 -4.486 22.952 1.00 95.06 134 ASN A C 1
ATOM 1034 O O . ASN A 1 134 ? -2.256 -5.612 23.439 1.00 95.06 134 ASN A O 1
ATOM 1038 N N . PHE A 1 135 ? -2.990 -4.013 22.044 1.00 96.25 135 PHE A N 1
ATOM 1039 C CA . PHE A 1 135 ? -4.134 -4.773 21.566 1.00 96.25 135 PHE A CA 1
ATOM 1040 C C . PHE A 1 135 ? -3.981 -5.163 20.113 1.00 96.25 135 PHE A C 1
ATOM 1042 O O . PHE A 1 135 ? -3.765 -4.321 19.239 1.00 96.25 135 PHE A O 1
ATOM 1049 N N . SER A 1 136 ? -4.153 -6.452 19.849 1.00 98.00 136 SER A N 1
ATOM 1050 C CA . SER A 1 136 ? -4.357 -6.909 18.482 1.00 98.00 136 SER A CA 1
ATOM 1051 C C . SER A 1 136 ? -5.761 -6.540 18.019 1.00 98.00 136 SER A C 1
ATOM 1053 O O . SER A 1 136 ? -6.687 -6.497 18.822 1.00 98.00 136 SER A O 1
ATOM 1055 N N . HIS A 1 137 ? -5.917 -6.280 16.730 1.00 98.31 137 HIS A N 1
ATOM 1056 C CA . HIS A 1 137 ? -7.205 -6.008 16.109 1.00 98.31 137 HIS A CA 1
ATOM 1057 C C . HIS A 1 137 ? -7.521 -7.150 15.152 1.00 98.31 137 HIS A C 1
ATOM 1059 O O . HIS A 1 137 ? -6.712 -7.466 14.276 1.00 98.31 137 HIS A O 1
ATOM 1065 N N . GLU A 1 138 ? -8.687 -7.759 15.319 1.00 98.19 138 GLU A N 1
ATOM 1066 C CA . GLU A 1 138 ? -9.211 -8.788 14.431 1.00 98.19 138 GLU A CA 1
ATOM 1067 C C . GLU A 1 138 ? -10.503 -8.272 13.806 1.00 98.19 138 GLU A C 1
ATOM 1069 O O . GLU A 1 138 ? -11.501 -8.042 14.480 1.00 98.19 138 GLU A O 1
ATOM 1074 N N . ILE A 1 139 ? -10.473 -8.020 12.502 1.00 97.75 139 ILE A N 1
ATOM 1075 C CA . ILE A 1 139 ? -11.631 -7.531 11.762 1.00 97.75 139 ILE A CA 1
ATOM 1076 C C . ILE A 1 139 ? -12.215 -8.703 10.986 1.00 97.75 139 ILE A C 1
ATOM 1078 O O . ILE A 1 139 ? -11.645 -9.149 9.983 1.00 97.75 139 ILE A O 1
ATOM 1082 N N . GLU A 1 140 ? -13.349 -9.205 11.459 1.00 96.94 140 GLU A N 1
ATOM 1083 C CA . GLU A 1 140 ? -14.093 -10.262 10.789 1.00 96.94 140 GLU A CA 1
ATOM 1084 C C . GLU A 1 140 ? -14.671 -9.774 9.450 1.00 96.94 140 GLU A C 1
ATOM 1086 O O . GLU A 1 140 ? -14.806 -8.566 9.220 1.00 96.94 140 GLU A O 1
ATOM 1091 N N . PRO A 1 141 ? -15.023 -10.690 8.529 1.00 94.88 141 PRO A N 1
ATOM 1092 C CA . PRO A 1 141 ? -15.651 -10.305 7.278 1.00 94.88 141 PRO A CA 1
ATOM 1093 C C . PRO A 1 141 ? -16.985 -9.600 7.524 1.00 94.88 141 PRO A C 1
ATOM 1095 O O . PRO A 1 141 ? -17.966 -10.207 7.957 1.00 94.88 141 PRO A O 1
ATOM 1098 N N . PHE A 1 142 ? -17.049 -8.323 7.164 1.00 92.12 142 PHE A N 1
ATOM 1099 C CA . PHE A 1 142 ? -18.327 -7.646 7.024 1.00 92.12 142 PHE A CA 1
ATOM 1100 C C . PHE A 1 142 ? -19.015 -8.066 5.727 1.00 92.12 142 PHE A C 1
ATOM 1102 O O . PHE A 1 142 ? -18.381 -8.483 4.752 1.00 92.12 142 PHE A O 1
ATOM 1109 N N . ARG A 1 143 ? -20.339 -7.917 5.692 1.00 88.56 143 ARG A N 1
ATOM 1110 C CA . ARG A 1 143 ? -21.101 -8.076 4.454 1.00 88.56 143 ARG A CA 1
ATOM 1111 C C . ARG A 1 143 ? -20.608 -7.112 3.376 1.00 88.56 143 ARG A C 1
ATOM 1113 O O . ARG A 1 143 ? -20.205 -5.989 3.664 1.00 88.56 143 ARG A O 1
ATOM 1120 N N . ASP A 1 144 ? -20.750 -7.517 2.118 1.00 88.19 144 ASP A N 1
ATOM 1121 C CA . ASP A 1 144 ? -20.272 -6.736 0.973 1.00 88.19 144 ASP A CA 1
ATOM 1122 C C . ASP A 1 144 ? -20.919 -5.357 0.848 1.00 88.19 144 ASP A C 1
ATOM 1124 O O . ASP A 1 144 ? -20.318 -4.458 0.276 1.00 88.19 144 ASP A O 1
ATOM 1128 N N . ASP A 1 145 ? -22.124 -5.164 1.372 1.00 86.31 145 ASP A N 1
ATOM 1129 C CA . ASP A 1 145 ? -22.816 -3.878 1.341 1.00 86.31 145 ASP A CA 1
ATOM 1130 C C . ASP A 1 145 ? -22.376 -2.909 2.449 1.00 86.31 145 ASP A C 1
ATOM 1132 O O . ASP A 1 145 ? -22.928 -1.814 2.547 1.00 86.31 145 ASP A O 1
ATOM 1136 N N . LEU A 1 146 ? -21.409 -3.297 3.286 1.00 89.69 146 LEU A N 1
ATOM 1137 C CA . LEU A 1 146 ? -20.899 -2.460 4.360 1.00 89.69 146 LEU A CA 1
ATOM 1138 C C . LEU A 1 146 ? -19.658 -1.685 3.922 1.00 89.69 146 LEU A C 1
ATOM 1140 O O . LEU A 1 146 ? -18.666 -2.294 3.538 1.00 89.69 146 LEU A O 1
ATOM 1144 N N . VAL A 1 147 ? -19.710 -0.355 4.011 1.00 93.44 147 VAL A N 1
ATOM 1145 C CA . VAL A 1 147 ? -18.573 0.540 3.755 1.00 93.44 147 VAL A CA 1
ATOM 1146 C C . VAL A 1 147 ? -18.484 1.545 4.899 1.00 93.44 147 VAL A C 1
ATOM 1148 O O . VAL A 1 147 ? -19.473 2.203 5.227 1.00 93.44 147 VAL A O 1
ATOM 1151 N N . PHE A 1 148 ? -17.315 1.639 5.525 1.00 94.81 148 PHE A N 1
ATOM 1152 C CA . PHE A 1 148 ? -17.039 2.635 6.558 1.00 94.81 148 PHE A CA 1
ATOM 1153 C C . PHE A 1 148 ? -16.594 3.959 5.926 1.00 94.81 148 PHE A C 1
ATOM 1155 O O . PHE A 1 148 ? -15.749 3.934 5.037 1.00 94.81 148 PHE A O 1
ATOM 1162 N N . PRO A 1 149 ? -17.067 5.126 6.391 1.00 95.50 149 PRO A N 1
ATOM 1163 C CA . PRO A 1 149 ? -16.551 6.406 5.894 1.00 95.50 149 PRO A CA 1
ATOM 1164 C C . PRO A 1 149 ? -15.051 6.586 6.175 1.00 95.50 149 PRO A C 1
ATOM 1166 O O . PRO A 1 149 ? -14.309 7.173 5.389 1.00 95.50 149 PRO A O 1
ATOM 1169 N N . TYR A 1 150 ? -14.598 6.092 7.326 1.00 96.50 150 TYR A N 1
ATOM 1170 C CA . TYR A 1 150 ? -13.205 6.158 7.742 1.00 96.50 150 TYR A CA 1
ATOM 1171 C C . TYR A 1 150 ? -12.896 5.086 8.788 1.00 96.50 150 TYR A C 1
ATOM 1173 O O . TYR A 1 150 ? -13.760 4.732 9.596 1.00 96.50 150 TYR A O 1
ATOM 1181 N N . VAL A 1 151 ? -11.665 4.582 8.760 1.00 97.81 151 VAL A N 1
ATOM 1182 C CA . VAL A 1 151 ? -11.104 3.680 9.764 1.00 97.81 151 VAL A CA 1
ATOM 1183 C C . VAL A 1 151 ? -9.713 4.164 10.155 1.00 97.81 151 VAL A C 1
ATOM 1185 O O . VAL A 1 151 ? -8.867 4.348 9.285 1.00 97.81 151 VAL A O 1
ATOM 1188 N N . ASP A 1 152 ? -9.473 4.318 11.448 1.00 98.31 152 ASP A N 1
ATOM 1189 C CA . ASP A 1 152 ? -8.174 4.613 12.044 1.00 98.31 152 ASP A CA 1
ATOM 1190 C C . ASP A 1 152 ? -7.863 3.562 13.094 1.00 98.31 152 ASP A C 1
ATOM 1192 O O . ASP A 1 152 ? -8.546 3.503 14.114 1.00 98.31 152 ASP A O 1
ATOM 1196 N N . PHE A 1 153 ? -6.872 2.712 12.861 1.00 98.25 153 PHE A N 1
ATOM 1197 C CA . PHE A 1 153 ? -6.456 1.723 13.846 1.00 98.25 153 PHE A CA 1
ATOM 1198 C C . PHE A 1 153 ? -5.002 1.934 14.224 1.00 98.25 153 PHE A C 1
ATOM 1200 O O . PHE A 1 153 ? -4.115 1.758 13.392 1.00 98.25 153 PHE A O 1
ATOM 1207 N N . ALA A 1 154 ? -4.757 2.233 15.498 1.00 98.19 154 ALA A N 1
ATOM 1208 C CA . ALA A 1 154 ? -3.424 2.432 16.039 1.00 98.19 154 ALA A CA 1
ATOM 1209 C C . ALA A 1 154 ? -3.146 1.501 17.229 1.00 98.19 154 ALA A C 1
ATOM 1211 O O . ALA A 1 154 ? -3.920 1.393 18.186 1.00 98.19 154 ALA A O 1
ATOM 1212 N N . THR A 1 155 ? -1.989 0.841 17.195 1.00 97.38 155 THR A N 1
ATOM 1213 C CA . THR A 1 155 ? -1.462 0.022 18.296 1.00 97.38 155 THR A CA 1
ATOM 1214 C C . THR A 1 155 ? 0.067 0.114 18.357 1.00 97.38 155 THR A C 1
ATOM 1216 O O . THR A 1 155 ? 0.714 0.644 17.465 1.00 97.38 155 THR A O 1
ATOM 1219 N N . SER A 1 156 ? 0.689 -0.376 19.420 1.00 96.44 156 SER A N 1
ATOM 1220 C CA . SER A 1 156 ? 2.149 -0.431 19.559 1.00 96.44 156 SER A CA 1
ATOM 1221 C C . SER A 1 156 ? 2.675 -1.834 19.286 1.00 96.44 156 SER A C 1
ATOM 1223 O O . SER A 1 156 ? 3.671 -1.996 18.589 1.00 96.44 156 SER A O 1
ATOM 1225 N N . HIS A 1 157 ? 2.017 -2.864 19.815 1.00 96.06 157 HIS A N 1
ATOM 1226 C CA . HIS A 1 157 ? 2.536 -4.238 19.767 1.00 96.06 157 HIS A CA 1
ATOM 1227 C C . HIS A 1 157 ? 1.558 -5.243 19.164 1.00 96.06 157 HIS A C 1
ATOM 1229 O O . HIS A 1 157 ? 1.979 -6.314 18.729 1.00 96.06 157 HIS A O 1
ATOM 1235 N N . GLY A 1 158 ? 0.266 -4.918 19.134 1.00 96.88 158 GLY A N 1
ATOM 1236 C CA . GLY A 1 158 ? -0.740 -5.811 18.585 1.00 96.88 158 GLY A CA 1
ATOM 1237 C C . GLY A 1 158 ? -0.646 -5.924 17.070 1.00 96.88 158 GLY A C 1
ATOM 1238 O O . GLY A 1 158 ? -0.332 -4.955 16.375 1.00 96.88 158 GLY A O 1
ATOM 1239 N N . ARG A 1 159 ? -0.942 -7.113 16.541 1.00 98.31 159 ARG A N 1
ATOM 1240 C CA . ARG A 1 159 ? -1.155 -7.265 15.096 1.00 98.31 159 ARG A CA 1
ATOM 1241 C C . ARG A 1 159 ? -2.492 -6.641 14.713 1.00 98.31 159 ARG A C 1
ATOM 1243 O O . ARG A 1 159 ? -3.437 -6.702 15.493 1.00 98.31 159 ARG A O 1
ATOM 1250 N N . ILE A 1 160 ? -2.599 -6.121 13.502 1.00 98.56 160 ILE A N 1
ATOM 1251 C CA . ILE A 1 160 ? -3.874 -5.703 12.920 1.00 98.56 160 ILE A CA 1
ATOM 1252 C C . ILE A 1 160 ? -4.150 -6.636 11.748 1.00 98.56 160 ILE A C 1
ATOM 1254 O O . ILE A 1 160 ? -3.416 -6.644 10.760 1.00 98.56 160 ILE A O 1
ATOM 1258 N N . HIS A 1 161 ? -5.173 -7.472 11.888 1.00 98.62 161 HIS A N 1
ATOM 1259 C CA . HIS A 1 161 ? -5.569 -8.439 10.878 1.00 98.62 161 HIS A CA 1
ATOM 1260 C C . HIS A 1 161 ? -7.001 -8.183 10.423 1.00 98.62 161 HIS A C 1
ATOM 1262 O O . HIS A 1 161 ? -7.919 -8.172 11.241 1.00 98.62 161 HIS A O 1
ATOM 1268 N N . SER A 1 162 ? -7.207 -8.029 9.115 1.00 98.19 162 SER A N 1
ATOM 1269 C CA . SER A 1 162 ? -8.544 -7.931 8.536 1.00 98.19 162 SER A CA 1
ATOM 1270 C C . SER A 1 162 ? -8.837 -9.061 7.567 1.00 98.19 162 SER A C 1
ATOM 1272 O O . SER A 1 162 ? -8.177 -9.214 6.543 1.00 98.19 162 SER A O 1
ATOM 1274 N N . SER A 1 163 ? -9.898 -9.816 7.832 1.00 97.88 163 SER A N 1
ATOM 1275 C CA . SER A 1 163 ? -10.384 -10.789 6.857 1.00 97.88 163 SER A CA 1
ATOM 1276 C C . SER A 1 163 ? -10.955 -10.092 5.620 1.00 97.88 163 SER A C 1
ATOM 1278 O O . SER A 1 163 ? -10.724 -10.542 4.499 1.00 97.88 163 SER A O 1
ATOM 1280 N N . LYS A 1 164 ? -11.698 -8.994 5.820 1.00 97.25 164 LYS A N 1
ATOM 1281 C CA . LYS A 1 164 ? -12.233 -8.139 4.754 1.00 97.25 164 LYS A CA 1
ATOM 1282 C C . LYS A 1 164 ? -12.696 -6.798 5.323 1.00 97.25 164 LYS A C 1
ATOM 1284 O O . LYS A 1 164 ? -13.743 -6.735 5.967 1.00 97.25 164 LYS A O 1
ATOM 1289 N N . LEU A 1 165 ? -11.968 -5.724 5.032 1.00 97.19 165 LEU A N 1
ATOM 1290 C CA . LEU A 1 165 ? -12.359 -4.360 5.389 1.00 97.19 165 LEU A CA 1
ATOM 1291 C C . LEU A 1 165 ? -12.757 -3.572 4.144 1.00 97.19 165 LEU A C 1
ATOM 1293 O O . LEU A 1 165 ? -12.052 -3.596 3.139 1.00 97.19 165 LEU A O 1
ATOM 1297 N N . ARG A 1 166 ? -13.871 -2.841 4.228 1.00 97.44 166 ARG A N 1
ATOM 1298 C CA . ARG A 1 166 ? -14.305 -1.892 3.200 1.00 97.44 166 ARG A CA 1
ATOM 1299 C C . ARG A 1 166 ? -14.477 -0.512 3.810 1.00 97.44 166 ARG A C 1
ATOM 1301 O O . ARG A 1 166 ? -15.299 -0.357 4.710 1.00 97.44 166 ARG A O 1
ATOM 1308 N N . ALA A 1 167 ? -13.753 0.480 3.317 1.00 97.06 167 ALA A N 1
ATOM 1309 C CA . ALA A 1 167 ? -13.897 1.852 3.790 1.00 97.06 167 ALA A CA 1
ATOM 1310 C C . ALA A 1 167 ? -13.647 2.861 2.668 1.00 97.06 167 ALA A C 1
ATOM 1312 O O . ALA A 1 167 ? -13.106 2.499 1.628 1.00 97.06 167 ALA A O 1
ATOM 1313 N N . ASP A 1 168 ? -14.008 4.124 2.870 1.00 97.56 168 ASP A N 1
ATOM 1314 C CA . ASP A 1 168 ? -13.590 5.173 1.945 1.00 97.56 168 ASP A CA 1
ATOM 1315 C C . ASP A 1 168 ? -12.129 5.538 2.179 1.00 97.56 168 ASP A C 1
ATOM 1317 O O . ASP A 1 168 ? -11.330 5.576 1.248 1.00 97.56 168 ASP A O 1
ATOM 1321 N N . ARG A 1 169 ? -11.751 5.716 3.446 1.00 98.31 169 ARG A N 1
ATOM 1322 C CA . ARG A 1 169 ? -10.376 6.000 3.862 1.00 98.31 169 ARG A CA 1
ATOM 1323 C C . ARG A 1 169 ? -9.972 5.083 5.008 1.00 98.31 169 ARG A C 1
ATOM 1325 O O . ARG A 1 169 ? -10.796 4.782 5.871 1.00 98.31 169 ARG A O 1
ATOM 1332 N N . ALA A 1 170 ? -8.711 4.671 5.037 1.00 98.50 170 ALA A N 1
ATOM 1333 C CA . ALA A 1 170 ? -8.165 3.881 6.133 1.00 98.50 170 ALA A CA 1
ATOM 1334 C C . ALA A 1 170 ? -6.746 4.325 6.502 1.00 98.50 170 ALA A C 1
ATOM 1336 O O . ALA A 1 170 ? -5.905 4.526 5.626 1.00 98.50 170 ALA A O 1
ATOM 1337 N N . SER A 1 171 ? -6.487 4.436 7.800 1.00 98.62 171 SER A N 1
ATOM 1338 C CA . SER A 1 171 ? -5.172 4.620 8.405 1.00 98.62 171 SER A CA 1
ATOM 1339 C C . SER A 1 171 ? -4.935 3.478 9.386 1.00 98.62 171 SER A C 1
ATOM 1341 O O . SER A 1 171 ? -5.753 3.237 10.269 1.00 98.62 171 SER A O 1
ATOM 1343 N N . ILE A 1 172 ? -3.869 2.706 9.189 1.00 98.62 172 ILE A N 1
ATOM 1344 C CA . ILE A 1 172 ? -3.548 1.555 10.033 1.00 98.62 172 ILE A CA 1
ATOM 1345 C C . ILE A 1 172 ? -2.082 1.651 10.436 1.00 98.62 172 ILE A C 1
ATOM 1347 O O . ILE A 1 172 ? -1.186 1.527 9.598 1.00 98.62 172 ILE A O 1
ATOM 1351 N N . GLU A 1 173 ? -1.846 1.849 11.727 1.00 98.56 173 GLU A N 1
ATOM 1352 C CA . GLU A 1 173 ? -0.523 2.077 12.290 1.00 98.56 173 GLU A CA 1
ATOM 1353 C C . GLU A 1 173 ? -0.205 1.095 13.421 1.00 98.56 173 GLU A C 1
ATOM 1355 O O . GLU A 1 173 ? -1.009 0.834 14.319 1.00 98.56 173 GLU A O 1
ATOM 1360 N N . THR A 1 174 ? 1.009 0.550 13.406 1.00 98.06 174 THR A N 1
ATOM 1361 C CA . THR A 1 174 ? 1.510 -0.287 14.501 1.00 98.06 174 THR A CA 1
ATOM 1362 C C . THR A 1 174 ? 3.011 -0.174 14.671 1.00 98.06 174 THR A C 1
ATOM 1364 O O . THR A 1 174 ? 3.739 -0.245 13.691 1.00 98.06 174 THR A O 1
ATOM 1367 N N . LEU A 1 175 ? 3.543 -0.037 15.886 1.00 98.06 175 LEU A N 1
ATOM 1368 C CA . LEU A 1 175 ? 5.005 0.035 16.032 1.00 98.06 175 LEU A CA 1
ATOM 1369 C C . LEU A 1 175 ? 5.661 -1.312 15.687 1.00 98.06 175 LEU A C 1
ATOM 1371 O O . LEU A 1 175 ? 6.569 -1.363 14.864 1.00 98.06 175 LEU A O 1
ATOM 1375 N N . ASN A 1 176 ? 5.187 -2.413 16.265 1.00 97.94 176 ASN A N 1
ATOM 1376 C CA . ASN A 1 176 ? 5.869 -3.709 16.201 1.00 97.94 176 ASN A CA 1
ATOM 1377 C C . ASN A 1 176 ? 4.990 -4.868 15.714 1.00 97.94 176 ASN A C 1
ATOM 1379 O O . ASN A 1 176 ? 5.519 -5.933 15.396 1.00 97.94 176 ASN A O 1
ATOM 1383 N N . GLY A 1 177 ? 3.669 -4.699 15.676 1.00 98.19 177 GLY A N 1
ATOM 1384 C CA . GLY A 1 177 ? 2.764 -5.747 15.215 1.00 98.19 177 GLY A CA 1
ATOM 1385 C C . GLY A 1 177 ? 2.686 -5.812 13.694 1.00 98.19 177 GLY A C 1
ATOM 1386 O O . GLY A 1 177 ? 2.933 -4.832 13.009 1.00 98.19 177 GLY A O 1
ATOM 1387 N N . ALA A 1 178 ? 2.338 -6.969 13.138 1.00 98.56 178 ALA A N 1
ATOM 1388 C CA . ALA A 1 178 ? 2.116 -7.076 11.698 1.00 98.56 178 ALA A CA 1
ATOM 1389 C C . ALA A 1 178 ? 0.773 -6.446 11.294 1.00 98.56 178 ALA A C 1
ATOM 1391 O O . ALA A 1 178 ? -0.209 -6.562 12.032 1.00 98.56 178 ALA A O 1
ATOM 1392 N N . ILE A 1 179 ? 0.715 -5.860 10.099 1.00 98.62 179 ILE A N 1
ATOM 1393 C CA . ILE A 1 179 ? -0.530 -5.488 9.422 1.00 98.62 179 ILE A CA 1
ATOM 1394 C C . ILE A 1 179 ? -0.778 -6.520 8.329 1.00 98.62 179 ILE A C 1
ATOM 1396 O O . ILE A 1 179 ? 0.083 -6.745 7.481 1.00 98.62 179 ILE A O 1
ATOM 1400 N N . SER A 1 180 ? -1.947 -7.154 8.331 1.00 98.75 180 SER A N 1
ATOM 1401 C CA . SER A 1 180 ? -2.287 -8.130 7.296 1.00 98.75 180 SER A CA 1
ATOM 1402 C C . SER A 1 180 ? -3.768 -8.153 6.958 1.00 98.75 180 SER A C 1
ATOM 1404 O O . SER A 1 180 ? -4.600 -7.784 7.787 1.00 98.75 180 SER A O 1
ATOM 1406 N N . GLY A 1 181 ? -4.110 -8.625 5.759 1.00 98.31 181 GLY A N 1
ATOM 1407 C CA . GLY A 1 181 ? -5.509 -8.862 5.409 1.00 98.31 181 GLY A CA 1
ATOM 1408 C C . GLY A 1 181 ? -5.948 -8.411 4.025 1.00 98.31 181 GLY A C 1
ATOM 1409 O O . GLY A 1 181 ? -5.132 -8.067 3.173 1.00 98.31 181 GLY A O 1
ATOM 1410 N N . SER A 1 182 ? -7.267 -8.405 3.820 1.00 98.44 182 SER A N 1
ATOM 1411 C CA . SER A 1 182 ? -7.910 -7.888 2.610 1.00 98.44 182 SER A CA 1
ATOM 1412 C C . SER A 1 182 ? -8.549 -6.525 2.873 1.00 98.44 182 SER A C 1
ATOM 1414 O O . SER A 1 182 ? -9.438 -6.399 3.718 1.00 98.44 182 SER A O 1
ATOM 1416 N N . LEU A 1 183 ? -8.097 -5.505 2.143 1.00 98.25 183 LEU A N 1
ATOM 1417 C CA . LEU A 1 183 ? -8.484 -4.107 2.328 1.00 98.25 183 LEU A CA 1
ATOM 1418 C C . LEU A 1 183 ? -9.041 -3.554 1.011 1.00 98.25 183 LEU A C 1
ATOM 1420 O O . LEU A 1 183 ? -8.336 -3.499 0.010 1.00 98.25 183 LEU A O 1
ATOM 1424 N N . ASN A 1 184 ? -10.301 -3.136 0.992 1.00 98.19 184 ASN A N 1
ATOM 1425 C CA . ASN A 1 184 ? -10.932 -2.508 -0.167 1.00 98.19 184 ASN A CA 1
ATOM 1426 C C . ASN A 1 184 ? -11.323 -1.078 0.197 1.00 98.19 184 ASN A C 1
ATOM 1428 O O . ASN A 1 184 ? -12.367 -0.830 0.803 1.00 98.19 184 ASN A O 1
ATOM 1432 N N . ILE A 1 185 ? -10.426 -0.159 -0.125 1.00 98.12 185 ILE A N 1
ATOM 1433 C CA . ILE A 1 185 ? -10.489 1.241 0.257 1.00 98.12 185 ILE A CA 1
ATOM 1434 C C . ILE A 1 185 ? -10.789 2.062 -0.992 1.00 98.12 185 ILE A C 1
ATOM 1436 O O . ILE A 1 185 ? -10.138 1.882 -2.012 1.00 98.12 185 ILE A O 1
ATOM 1440 N N . THR A 1 186 ? -11.802 2.924 -0.982 1.00 97.94 186 THR A N 1
ATOM 1441 C CA . THR A 1 186 ? -12.201 3.606 -2.229 1.00 97.94 186 THR A CA 1
ATOM 1442 C C . THR A 1 186 ? -11.298 4.793 -2.567 1.00 97.94 186 THR A C 1
ATOM 1444 O O . THR A 1 186 ? -11.052 5.055 -3.743 1.00 97.94 186 THR A O 1
ATOM 1447 N N . ASP A 1 187 ? -10.766 5.475 -1.554 1.00 98.25 187 ASP A N 1
ATOM 1448 C CA . ASP A 1 187 ? -9.943 6.673 -1.695 1.00 98.25 187 ASP A CA 1
ATOM 1449 C C . ASP A 1 187 ? -8.504 6.417 -1.220 1.00 98.25 187 ASP A C 1
ATOM 1451 O O . ASP A 1 187 ? -7.666 5.982 -2.010 1.00 98.25 187 ASP A O 1
ATOM 1455 N N . THR A 1 188 ? -8.210 6.650 0.061 1.00 98.50 188 THR A N 1
ATOM 1456 C CA . THR A 1 188 ? -6.832 6.674 0.575 1.00 98.50 188 THR A CA 1
ATOM 1457 C C . THR A 1 188 ? -6.592 5.588 1.621 1.00 98.50 188 THR A C 1
ATOM 1459 O O . THR A 1 188 ? -7.310 5.515 2.620 1.00 98.50 188 THR A O 1
ATOM 1462 N N . LEU A 1 189 ? -5.543 4.786 1.421 1.00 98.69 189 LEU A N 1
ATOM 1463 C CA . LEU A 1 189 ? -5.071 3.759 2.349 1.00 98.69 189 LEU A CA 1
ATOM 1464 C C . LEU A 1 189 ? -3.650 4.073 2.841 1.00 98.69 189 LEU A C 1
ATOM 1466 O O . LEU A 1 189 ? -2.696 4.021 2.068 1.00 98.69 189 LEU A O 1
ATOM 1470 N N . ASN A 1 190 ? -3.498 4.320 4.139 1.00 98.81 190 ASN A N 1
ATOM 1471 C CA . ASN A 1 190 ? -2.204 4.497 4.794 1.00 98.81 190 ASN A CA 1
ATOM 1472 C C . ASN A 1 190 ? -1.901 3.290 5.684 1.00 98.81 190 ASN A C 1
ATOM 1474 O O . ASN A 1 190 ? -2.682 2.967 6.577 1.00 98.81 190 ASN A O 1
ATOM 1478 N N . LEU A 1 191 ? -0.764 2.636 5.447 1.00 98.69 191 LEU A N 1
ATOM 1479 C CA . LEU A 1 191 ? -0.271 1.516 6.246 1.00 98.69 191 LEU A CA 1
ATOM 1480 C C . LEU A 1 191 ? 1.111 1.862 6.785 1.00 98.69 191 LEU A C 1
ATOM 1482 O O . LEU A 1 191 ? 2.027 2.153 6.012 1.00 98.69 191 LEU A O 1
ATOM 1486 N N . ARG A 1 192 ? 1.288 1.808 8.102 1.00 98.62 192 ARG A N 1
ATOM 1487 C CA . ARG A 1 192 ? 2.562 2.172 8.716 1.00 98.62 192 ARG A CA 1
ATOM 1488 C C . ARG A 1 192 ? 2.971 1.224 9.820 1.00 98.62 192 ARG A C 1
ATOM 1490 O O . ARG A 1 192 ? 2.193 0.903 10.715 1.00 98.62 192 ARG A O 1
ATOM 1497 N N . THR A 1 193 ? 4.245 0.857 9.807 1.00 98.56 193 THR A N 1
ATOM 1498 C CA . THR A 1 193 ? 4.864 0.179 10.937 1.00 98.56 193 THR A CA 1
ATOM 1499 C C . THR A 1 193 ? 6.334 0.530 11.131 1.00 98.56 193 THR A C 1
ATOM 1501 O O . THR A 1 193 ? 6.946 1.157 10.274 1.00 98.56 193 THR A O 1
ATOM 1504 N N . ILE A 1 194 ? 6.908 0.199 12.290 1.00 98.44 194 ILE A N 1
ATOM 1505 C CA . ILE A 1 194 ? 8.355 0.304 12.516 1.00 98.44 194 ILE A CA 1
ATOM 1506 C C . ILE A 1 194 ? 9.004 -1.059 12.289 1.00 98.44 194 ILE A C 1
ATOM 1508 O O . ILE A 1 194 ? 9.970 -1.163 11.543 1.00 98.44 194 ILE A O 1
ATOM 1512 N N . SER A 1 195 ? 8.487 -2.117 12.910 1.00 98.19 195 SER A N 1
ATOM 1513 C CA . SER A 1 195 ? 9.125 -3.443 12.892 1.00 98.19 195 SER A CA 1
ATOM 1514 C C . SER A 1 195 ? 8.220 -4.562 12.389 1.00 98.19 195 SER A C 1
ATOM 1516 O O . SER A 1 195 ? 8.708 -5.653 12.097 1.00 98.19 195 SER A O 1
ATOM 1518 N N . GLY A 1 196 ? 6.916 -4.315 12.289 1.00 98.25 196 GLY A N 1
ATOM 1519 C CA . GLY A 1 196 ? 5.955 -5.290 11.803 1.00 98.25 196 GLY A CA 1
ATOM 1520 C C . GLY A 1 196 ? 6.051 -5.513 10.300 1.00 98.25 196 GLY A C 1
ATOM 1521 O O . GLY A 1 196 ? 6.433 -4.623 9.546 1.00 98.25 196 GLY A O 1
ATOM 1522 N N . ALA A 1 197 ? 5.676 -6.703 9.838 1.00 98.62 197 ALA A N 1
ATOM 1523 C CA . ALA A 1 197 ? 5.469 -6.919 8.410 1.00 98.62 197 ALA A CA 1
ATOM 1524 C C . ALA A 1 197 ? 4.145 -6.280 7.957 1.00 98.62 197 ALA A C 1
ATOM 1526 O O . ALA A 1 197 ? 3.172 -6.271 8.714 1.00 98.62 197 ALA A O 1
ATOM 1527 N N . ILE A 1 198 ? 4.102 -5.807 6.714 1.00 98.69 198 ILE A N 1
ATOM 1528 C CA . ILE A 1 198 ? 2.870 -5.445 6.006 1.00 98.69 198 ILE A CA 1
ATOM 1529 C C . ILE A 1 198 ? 2.630 -6.531 4.952 1.00 98.69 198 ILE A C 1
ATOM 1531 O O . ILE A 1 198 ? 3.479 -6.738 4.092 1.00 98.69 198 ILE A O 1
ATOM 1535 N N . ASP A 1 199 ? 1.506 -7.243 5.038 1.00 98.75 199 ASP A N 1
ATOM 1536 C CA . ASP A 1 199 ? 1.135 -8.338 4.130 1.00 98.75 199 ASP A CA 1
ATOM 1537 C C . ASP A 1 199 ? -0.342 -8.253 3.727 1.00 98.75 199 ASP A C 1
ATOM 1539 O O . ASP A 1 199 ? -1.227 -8.758 4.428 1.00 98.75 199 ASP A O 1
ATOM 1543 N N . VAL A 1 200 ? -0.624 -7.557 2.624 1.00 98.62 200 VAL A N 1
ATOM 1544 C CA . VAL A 1 200 ? -1.994 -7.151 2.278 1.00 98.62 200 VAL A CA 1
ATOM 1545 C C . VAL A 1 200 ? -2.412 -7.522 0.859 1.00 98.62 200 VAL A C 1
ATOM 1547 O O . VAL A 1 200 ? -1.626 -7.506 -0.085 1.00 98.62 200 VAL A O 1
ATOM 1550 N N . GLN A 1 201 ? -3.703 -7.805 0.704 1.00 98.69 201 GLN A N 1
ATOM 1551 C CA . GLN A 1 201 ? -4.410 -7.746 -0.572 1.00 98.69 201 GLN A CA 1
ATOM 1552 C C . GLN A 1 201 ? -5.250 -6.473 -0.567 1.00 98.69 201 GLN A C 1
ATOM 1554 O O . GLN A 1 201 ? -6.299 -6.428 0.080 1.00 98.69 201 GLN A O 1
ATOM 1559 N N . ALA A 1 202 ? -4.764 -5.427 -1.226 1.00 98.31 202 ALA A N 1
ATOM 1560 C CA . ALA A 1 202 ? -5.334 -4.092 -1.134 1.00 98.31 202 ALA A CA 1
ATOM 1561 C C . ALA A 1 202 ? -5.871 -3.595 -2.479 1.00 98.31 202 ALA A C 1
ATOM 1563 O O . ALA A 1 202 ? -5.247 -3.775 -3.519 1.00 98.31 202 ALA A O 1
ATOM 1564 N N . VAL A 1 203 ? -7.008 -2.912 -2.441 1.00 98.56 203 VAL A N 1
ATOM 1565 C CA . VAL A 1 203 ? -7.510 -2.068 -3.528 1.00 98.56 203 VAL A CA 1
ATOM 1566 C C . VAL A 1 203 ? -7.658 -0.670 -2.946 1.00 98.56 203 VAL A C 1
ATOM 1568 O O . VAL A 1 203 ? -8.300 -0.526 -1.908 1.00 98.56 203 VAL A O 1
ATOM 1571 N N . ALA A 1 204 ? -7.032 0.329 -3.563 1.00 98.25 204 ALA A N 1
ATOM 1572 C CA . ALA A 1 204 ? -7.103 1.726 -3.137 1.00 98.25 204 ALA A CA 1
ATOM 1573 C C . ALA A 1 204 ? -6.993 2.671 -4.333 1.00 98.25 204 ALA A C 1
ATOM 1575 O O . ALA A 1 204 ? -6.311 2.350 -5.299 1.00 98.25 204 ALA A O 1
ATOM 1576 N N . SER A 1 205 ? -7.593 3.863 -4.290 1.00 98.31 205 SER A N 1
ATOM 1577 C CA . SER A 1 205 ? -7.240 4.881 -5.290 1.00 98.31 205 SER A CA 1
ATOM 1578 C C . SER A 1 205 ? -5.800 5.338 -5.061 1.00 98.31 205 SER A C 1
ATOM 1580 O O . SER A 1 205 ? -4.961 5.244 -5.961 1.00 98.31 205 SER A O 1
ATOM 1582 N N . SER A 1 206 ? -5.496 5.724 -3.819 1.00 98.62 206 SER A N 1
ATOM 1583 C CA . SER A 1 206 ? -4.160 6.093 -3.364 1.00 98.62 206 SER A CA 1
ATOM 1584 C C . SER A 1 206 ? -3.706 5.253 -2.168 1.00 98.62 206 SER A C 1
ATOM 1586 O O . SER A 1 206 ? -4.467 5.051 -1.224 1.00 98.62 206 SER A O 1
ATOM 1588 N N . GLY A 1 207 ? -2.461 4.778 -2.184 1.00 98.50 207 GLY A N 1
ATOM 1589 C CA . GLY A 1 207 ? -1.866 3.975 -1.115 1.00 98.50 207 GLY A CA 1
ATOM 1590 C C . GLY A 1 207 ? -0.513 4.520 -0.656 1.00 98.50 207 GLY A C 1
ATOM 1591 O O . GLY A 1 207 ? 0.314 4.874 -1.494 1.00 98.50 207 GLY A O 1
ATOM 1592 N N . ASN A 1 208 ? -0.266 4.559 0.654 1.00 98.81 208 ASN A N 1
ATOM 1593 C CA . ASN A 1 208 ? 1.037 4.890 1.240 1.00 98.81 208 ASN A CA 1
ATOM 1594 C C . ASN A 1 208 ? 1.438 3.849 2.288 1.00 98.81 208 ASN A C 1
ATOM 1596 O O . ASN A 1 208 ? 0.839 3.791 3.365 1.00 98.81 208 ASN A O 1
ATOM 1600 N N . PHE A 1 209 ? 2.420 3.006 1.964 1.00 98.69 209 PHE A N 1
ATOM 1601 C CA . PHE A 1 209 ? 2.878 1.912 2.817 1.00 98.69 209 PHE A CA 1
ATOM 1602 C C . PHE A 1 209 ? 4.306 2.183 3.290 1.00 98.69 209 PHE A C 1
ATOM 1604 O O . PHE A 1 209 ? 5.212 2.390 2.483 1.00 98.69 209 PHE A O 1
ATOM 1611 N N . SER A 1 210 ? 4.536 2.153 4.600 1.00 98.75 210 SER A N 1
ATOM 1612 C CA . SER A 1 210 ? 5.861 2.422 5.162 1.00 98.75 210 SER A CA 1
ATOM 1613 C C . SER A 1 210 ? 6.231 1.470 6.292 1.00 98.75 210 SER A C 1
ATOM 1615 O O . SER A 1 210 ? 5.417 1.177 7.169 1.00 98.75 210 SER A O 1
ATOM 1617 N N . SER A 1 211 ? 7.474 0.985 6.267 1.00 98.56 211 SER A N 1
ATOM 1618 C CA . SER A 1 211 ? 8.041 0.160 7.335 1.00 98.56 211 SER A CA 1
ATOM 1619 C C . SER A 1 211 ? 9.525 0.432 7.537 1.00 98.56 211 SER A C 1
ATOM 1621 O O . SER A 1 211 ? 10.300 0.353 6.586 1.00 98.56 211 SER A O 1
ATOM 1623 N N . ASP A 1 212 ? 9.966 0.695 8.767 1.00 98.62 212 ASP A N 1
ATOM 1624 C CA . ASP A 1 212 ? 11.399 0.890 9.022 1.00 98.62 212 ASP A CA 1
ATOM 1625 C C . ASP A 1 212 ? 12.178 -0.426 8.897 1.00 98.62 212 ASP A C 1
ATOM 1627 O O . ASP A 1 212 ? 13.268 -0.437 8.331 1.00 98.62 212 ASP A O 1
ATOM 1631 N N . ASN A 1 213 ? 11.640 -1.545 9.384 1.00 98.50 213 ASN A N 1
ATOM 1632 C CA . ASN A 1 213 ? 12.377 -2.809 9.489 1.00 98.50 213 ASN A CA 1
ATOM 1633 C C . ASN A 1 213 ? 11.629 -4.039 8.980 1.00 98.50 213 ASN A C 1
A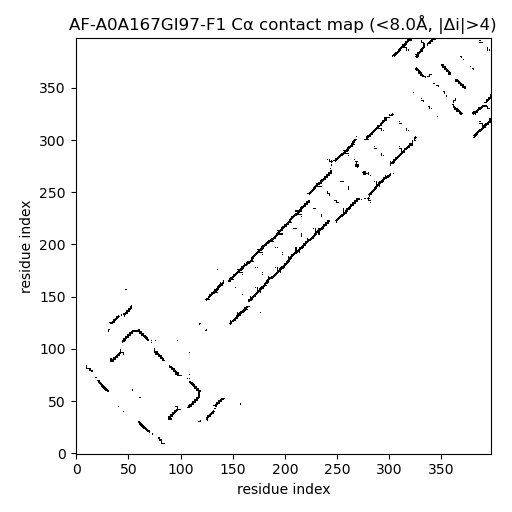TOM 1635 O O . ASN A 1 213 ? 12.261 -5.065 8.732 1.00 98.50 213 ASN A O 1
ATOM 1639 N N . GLY A 1 214 ? 10.307 -3.978 8.857 1.00 98.38 214 GLY A N 1
ATOM 1640 C CA . GLY A 1 214 ? 9.519 -5.125 8.427 1.00 98.38 214 GLY A CA 1
ATOM 1641 C C . GLY A 1 214 ? 9.379 -5.218 6.912 1.00 98.38 214 GLY A C 1
ATOM 1642 O O . GLY A 1 214 ? 9.401 -4.209 6.211 1.00 98.38 214 GLY A O 1
ATOM 1643 N N . ASN A 1 215 ? 9.216 -6.446 6.415 1.00 98.62 215 ASN A N 1
ATOM 1644 C CA . ASN A 1 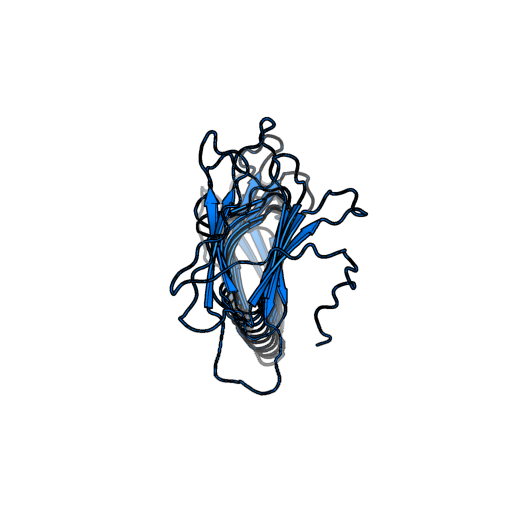215 ? 8.926 -6.701 5.003 1.00 98.62 215 ASN A CA 1
ATOM 1645 C C . ASN A 1 215 ? 7.578 -6.066 4.619 1.00 98.62 215 ASN A C 1
ATOM 1647 O O . ASN A 1 215 ? 6.607 -6.188 5.373 1.00 98.62 215 ASN A O 1
ATOM 1651 N N . ILE A 1 216 ? 7.526 -5.427 3.453 1.00 98.69 216 ILE A N 1
ATOM 1652 C CA . ILE A 1 216 ? 6.287 -5.007 2.806 1.00 98.69 216 ILE A CA 1
ATOM 1653 C C . ILE A 1 216 ? 6.031 -5.922 1.612 1.00 98.69 216 ILE A C 1
ATOM 1655 O O . ILE A 1 216 ? 6.726 -5.849 0.601 1.00 98.69 216 ILE A O 1
ATOM 1659 N N . ARG A 1 217 ? 4.996 -6.755 1.714 1.00 98.81 217 ARG A N 1
ATOM 1660 C CA . ARG A 1 217 ? 4.595 -7.694 0.671 1.00 98.81 217 ARG A CA 1
ATOM 1661 C C . ARG A 1 217 ? 3.100 -7.659 0.396 1.00 98.81 217 ARG A C 1
ATOM 1663 O O . ARG A 1 217 ? 2.312 -7.183 1.213 1.00 98.81 217 ARG A O 1
ATOM 1670 N N . GLY A 1 21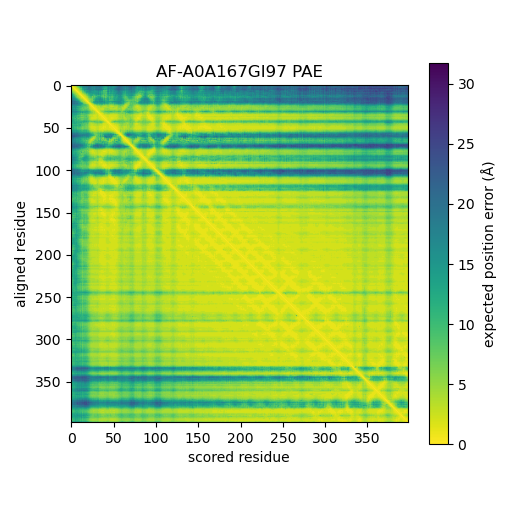8 ? 2.706 -8.206 -0.748 1.00 98.44 218 GLY A N 1
ATOM 1671 C CA . GLY A 1 218 ? 1.297 -8.426 -1.059 1.00 98.44 218 GLY A CA 1
ATOM 1672 C C . GLY A 1 218 ? 0.917 -8.124 -2.501 1.00 98.44 218 GLY A C 1
ATOM 1673 O O . GLY A 1 218 ? 1.766 -8.058 -3.390 1.00 98.44 218 GLY A O 1
ATOM 1674 N N . HIS A 1 219 ? -0.386 -7.958 -2.714 1.00 98.75 219 HIS A N 1
ATOM 1675 C CA . HIS A 1 219 ? -0.973 -7.593 -3.998 1.00 98.75 219 HIS A CA 1
ATOM 1676 C C . HIS A 1 219 ? -1.785 -6.308 -3.837 1.00 98.75 219 HIS A C 1
ATOM 1678 O O . HIS A 1 219 ? -2.687 -6.252 -3.000 1.00 98.75 219 HIS A O 1
ATOM 1684 N N . VAL A 1 220 ? -1.464 -5.280 -4.619 1.00 98.69 220 VAL A N 1
ATOM 1685 C CA . VAL A 1 220 ? -2.086 -3.957 -4.516 1.00 98.69 220 VAL A CA 1
ATOM 1686 C C . VAL A 1 220 ? -2.622 -3.521 -5.866 1.00 98.69 220 VAL A C 1
ATOM 1688 O O . VAL A 1 220 ? -1.868 -3.470 -6.830 1.00 98.69 220 VAL A O 1
ATOM 1691 N N . VAL A 1 221 ? -3.890 -3.129 -5.912 1.00 98.75 221 VAL A N 1
ATOM 1692 C CA . VAL A 1 221 ? -4.503 -2.467 -7.065 1.00 98.75 221 VAL A CA 1
ATOM 1693 C C . VAL A 1 221 ? -4.628 -0.978 -6.757 1.00 98.75 221 VAL A C 1
ATOM 1695 O O . VAL A 1 221 ? -5.266 -0.611 -5.766 1.00 98.75 221 VAL A O 1
ATOM 1698 N N . SER A 1 222 ? -4.031 -0.125 -7.593 1.00 98.50 222 SER A N 1
ATOM 1699 C CA . SER A 1 222 ? -4.101 1.332 -7.461 1.00 98.50 222 SER A CA 1
ATOM 1700 C C . SER A 1 222 ? -4.594 2.013 -8.731 1.00 98.50 222 SER A C 1
ATOM 1702 O O . SER A 1 222 ? -4.135 1.699 -9.826 1.00 98.50 222 SER A O 1
ATOM 1704 N N . SER A 1 223 ? -5.517 2.970 -8.591 1.00 98.38 223 SER A N 1
ATOM 1705 C CA . SER A 1 223 ? -6.034 3.759 -9.721 1.00 98.38 223 SER A CA 1
ATOM 1706 C C . SER A 1 223 ? -5.479 5.183 -9.818 1.00 98.38 223 SER A C 1
ATOM 1708 O O . SER A 1 223 ? -5.834 5.906 -10.748 1.00 98.38 223 SER A O 1
ATOM 1710 N N . HIS A 1 224 ? -4.653 5.619 -8.862 1.00 98.50 224 HIS A N 1
ATOM 1711 C CA . HIS A 1 224 ? -4.069 6.961 -8.864 1.00 98.50 224 HIS A CA 1
ATOM 1712 C C . HIS A 1 224 ? -2.594 6.969 -8.459 1.00 98.50 224 HIS A C 1
ATOM 1714 O O . HIS A 1 224 ? -1.736 7.243 -9.298 1.00 98.50 224 HIS A O 1
ATOM 1720 N N . GLN A 1 225 ? -2.286 6.665 -7.197 1.00 98.56 225 GLN A N 1
ATOM 1721 C CA . GLN A 1 225 ? -0.918 6.723 -6.687 1.00 98.56 225 GLN A CA 1
ATOM 1722 C C . GLN A 1 225 ? -0.647 5.627 -5.655 1.00 98.56 225 GLN A C 1
ATOM 1724 O O . GLN A 1 225 ? -1.378 5.483 -4.685 1.00 98.56 225 GLN A O 1
ATOM 1729 N N . LEU A 1 226 ? 0.471 4.924 -5.786 1.00 98.69 226 LEU A N 1
ATOM 1730 C CA . LEU A 1 226 ? 0.998 4.025 -4.768 1.00 98.69 226 LEU A CA 1
ATOM 1731 C C . LEU A 1 226 ? 2.401 4.477 -4.367 1.00 98.69 226 LEU A C 1
ATOM 1733 O O . LEU A 1 226 ? 3.272 4.629 -5.217 1.00 98.69 226 LEU A O 1
ATOM 1737 N N . GLN A 1 227 ? 2.630 4.674 -3.076 1.00 98.81 227 GLN A N 1
ATOM 1738 C CA . GLN A 1 227 ? 3.950 4.912 -2.510 1.00 98.81 227 GLN A CA 1
ATOM 1739 C C . GLN A 1 227 ? 4.268 3.809 -1.508 1.00 98.81 227 GLN A C 1
ATOM 1741 O O . GLN A 1 227 ? 3.487 3.569 -0.590 1.00 98.81 227 GLN A O 1
ATOM 1746 N N . VAL A 1 228 ? 5.413 3.152 -1.670 1.00 98.75 228 VAL A N 1
ATOM 1747 C CA . VAL A 1 228 ? 5.907 2.145 -0.732 1.00 98.75 228 VAL A CA 1
ATOM 1748 C C . VAL A 1 228 ? 7.351 2.438 -0.385 1.00 98.75 228 VAL A C 1
ATOM 1750 O O . VAL A 1 228 ? 8.185 2.599 -1.272 1.00 98.75 228 VAL A O 1
ATOM 1753 N N . SER A 1 229 ? 7.650 2.504 0.908 1.00 98.75 229 SER A N 1
ATOM 1754 C CA . SER A 1 229 ? 8.994 2.813 1.387 1.00 98.75 229 SER A CA 1
ATOM 1755 C C . SER A 1 229 ? 9.426 1.897 2.522 1.00 98.75 229 SER A C 1
ATOM 1757 O O . SER A 1 229 ? 8.650 1.667 3.454 1.00 98.75 229 SER A O 1
ATOM 1759 N N . SER A 1 230 ? 10.678 1.441 2.498 1.00 98.62 230 SER A N 1
ATOM 1760 C CA . SER A 1 230 ? 11.283 0.758 3.639 1.00 98.62 230 SER A CA 1
ATOM 1761 C C . SER A 1 230 ? 12.727 1.169 3.910 1.00 98.62 230 SER A C 1
ATOM 1763 O O . SER A 1 230 ? 13.499 1.450 2.997 1.00 98.62 230 SER A O 1
ATOM 1765 N N . THR A 1 231 ? 13.131 1.186 5.182 1.00 98.62 231 THR A N 1
ATOM 1766 C CA . THR A 1 231 ? 14.539 1.429 5.527 1.00 98.62 231 THR A CA 1
ATOM 1767 C C . THR A 1 231 ? 15.347 0.130 5.472 1.00 98.62 231 THR A C 1
ATOM 1769 O O . THR A 1 231 ? 16.344 0.056 4.759 1.00 98.62 231 THR A O 1
ATOM 1772 N N . ASN A 1 232 ? 14.930 -0.911 6.193 1.00 98.50 232 ASN A N 1
ATOM 1773 C CA . ASN A 1 232 ? 15.680 -2.162 6.357 1.00 98.50 232 ASN A CA 1
ATOM 1774 C C . ASN A 1 232 ? 14.920 -3.411 5.889 1.00 98.50 232 ASN A C 1
ATOM 1776 O O . ASN A 1 232 ? 15.540 -4.462 5.699 1.00 98.50 232 ASN A O 1
ATOM 1780 N N . GLY A 1 233 ? 13.603 -3.313 5.709 1.00 98.44 233 GLY A N 1
ATOM 1781 C CA . GLY A 1 233 ? 12.774 -4.404 5.213 1.00 98.44 233 GLY A CA 1
ATOM 1782 C C . GLY A 1 233 ? 12.839 -4.520 3.687 1.00 98.44 233 GLY A C 1
ATOM 1783 O O . GLY A 1 233 ? 13.037 -3.511 3.007 1.00 98.44 233 GLY A O 1
ATOM 1784 N N . PRO A 1 234 ? 12.710 -5.735 3.128 1.00 98.69 234 PRO A N 1
ATOM 1785 C CA . PRO A 1 234 ? 12.508 -5.897 1.694 1.00 98.69 234 PRO A CA 1
ATOM 1786 C C . PRO A 1 234 ? 11.105 -5.439 1.272 1.00 98.69 234 PRO A C 1
ATOM 1788 O O . PRO A 1 234 ? 10.194 -5.354 2.102 1.00 98.69 234 PRO A O 1
ATOM 1791 N N . ILE A 1 235 ? 10.957 -5.127 -0.016 1.00 98.69 235 ILE A N 1
ATOM 1792 C CA . ILE A 1 235 ? 9.674 -4.811 -0.654 1.00 98.69 235 ILE A CA 1
ATOM 1793 C C . ILE A 1 235 ? 9.415 -5.861 -1.739 1.00 98.69 235 ILE A C 1
ATOM 1795 O O . ILE A 1 235 ? 10.079 -5.824 -2.772 1.00 98.69 235 ILE A O 1
ATOM 1799 N N . ASP A 1 236 ? 8.433 -6.740 -1.518 1.00 98.75 236 ASP A N 1
ATOM 1800 C CA . ASP A 1 236 ? 8.089 -7.879 -2.385 1.00 98.75 236 ASP A CA 1
ATOM 1801 C C . ASP A 1 236 ? 6.621 -7.795 -2.843 1.00 98.75 236 ASP A C 1
ATOM 1803 O O . ASP A 1 236 ? 5.721 -8.346 -2.199 1.00 98.75 236 ASP A O 1
ATOM 1807 N N . MET A 1 237 ? 6.328 -7.093 -3.942 1.00 98.69 237 MET A N 1
ATOM 1808 C CA . MET A 1 237 ? 4.936 -6.766 -4.297 1.00 98.69 237 MET A CA 1
ATOM 1809 C C . MET A 1 237 ? 4.514 -7.147 -5.716 1.00 98.69 237 MET A C 1
ATOM 1811 O O . MET A 1 237 ? 5.259 -7.012 -6.685 1.00 98.69 237 MET A O 1
ATOM 1815 N N . HIS A 1 238 ? 3.245 -7.535 -5.850 1.00 98.81 238 HIS A N 1
ATOM 1816 C CA . HIS A 1 238 ? 2.513 -7.474 -7.113 1.00 98.81 238 HIS A CA 1
ATOM 1817 C C . HIS A 1 238 ? 1.652 -6.209 -7.103 1.00 98.81 238 HIS A C 1
ATOM 1819 O O . HIS A 1 238 ? 0.872 -5.985 -6.181 1.00 98.81 238 HIS A O 1
ATOM 1825 N N . ILE A 1 239 ? 1.824 -5.357 -8.103 1.00 98.75 239 ILE A N 1
ATOM 1826 C CA . ILE A 1 239 ? 1.141 -4.077 -8.234 1.00 98.75 239 ILE A CA 1
ATOM 1827 C C . ILE A 1 239 ? 0.337 -4.088 -9.533 1.00 98.75 239 ILE A C 1
ATOM 1829 O O . ILE A 1 239 ? 0.896 -4.263 -10.614 1.00 98.75 239 ILE A O 1
ATOM 1833 N N . GLU A 1 240 ? -0.965 -3.861 -9.439 1.00 98.81 240 GLU A N 1
ATOM 1834 C CA . GLU A 1 240 ? -1.818 -3.558 -10.580 1.00 98.81 240 GLU A CA 1
ATOM 1835 C C . GLU A 1 240 ? -2.094 -2.052 -10.615 1.00 98.81 240 GLU A C 1
ATOM 1837 O O . GLU A 1 240 ? -2.613 -1.481 -9.654 1.00 98.81 240 GLU A O 1
ATOM 1842 N N . LEU A 1 241 ? -1.734 -1.394 -11.716 1.00 98.69 241 LEU A N 1
ATOM 1843 C CA . LEU A 1 241 ? -2.020 0.022 -11.928 1.00 98.69 241 LEU A CA 1
ATOM 1844 C C . LEU A 1 241 ? -3.150 0.163 -12.937 1.00 98.69 241 LEU A C 1
ATOM 1846 O O . LEU A 1 241 ? -3.038 -0.297 -14.071 1.00 98.69 241 LEU A O 1
ATOM 1850 N N . ILE A 1 242 ? -4.218 0.845 -12.538 1.00 98.62 242 ILE A N 1
ATOM 1851 C CA . ILE A 1 242 ? -5.365 1.138 -13.393 1.00 98.62 242 ILE A CA 1
ATOM 1852 C C . ILE A 1 242 ? -5.307 2.608 -13.794 1.00 98.62 242 ILE A C 1
ATOM 1854 O O . ILE A 1 242 ? -5.269 3.489 -12.937 1.00 98.62 242 ILE A O 1
ATOM 1858 N N . ASN A 1 243 ? -5.326 2.893 -15.092 1.00 98.38 243 ASN A N 1
ATOM 1859 C CA . ASN A 1 243 ? -5.369 4.253 -15.616 1.00 98.38 243 ASN A CA 1
ATOM 1860 C C . ASN A 1 243 ? -6.605 4.459 -16.489 1.00 98.38 243 ASN A C 1
ATOM 1862 O O . ASN A 1 243 ? -6.923 3.626 -17.337 1.00 98.38 243 ASN A O 1
ATOM 1866 N N . LYS A 1 244 ? -7.310 5.574 -16.291 1.00 97.75 244 LYS A N 1
ATOM 1867 C CA . LYS A 1 244 ? -8.455 5.933 -17.128 1.00 97.75 244 LYS A CA 1
ATOM 1868 C C . LYS A 1 244 ? -7.973 6.807 -18.283 1.00 97.75 244 LYS A C 1
ATOM 1870 O O . LYS A 1 244 ? -7.239 7.760 -18.068 1.00 97.75 244 LYS A O 1
ATOM 1875 N N . GLU A 1 245 ? -8.404 6.525 -19.504 1.00 92.50 245 GLU A N 1
ATOM 1876 C CA . GLU A 1 245 ? -8.004 7.280 -20.688 1.00 92.50 245 GLU A CA 1
ATOM 1877 C C . GLU A 1 245 ? -8.269 8.781 -20.499 1.00 92.50 245 GLU A C 1
ATOM 1879 O O . GLU A 1 245 ? -9.334 9.194 -20.026 1.00 92.50 245 GLU A O 1
ATOM 1884 N N . GLY A 1 246 ? -7.264 9.596 -20.824 1.00 91.81 246 GLY A N 1
ATOM 1885 C CA . GLY A 1 246 ? -7.291 11.043 -20.625 1.00 91.81 246 GLY A CA 1
ATOM 1886 C C . GLY A 1 246 ? -7.097 11.508 -19.175 1.00 91.81 246 GLY A C 1
ATOM 1887 O O . GLY A 1 246 ? -7.148 12.714 -18.936 1.00 91.81 246 GLY A O 1
ATOM 1888 N N . SER A 1 247 ? -6.879 10.608 -18.207 1.00 95.56 247 SER A N 1
ATOM 1889 C CA . SER A 1 247 ? -6.515 10.995 -16.841 1.00 95.56 247 SER A CA 1
ATOM 1890 C C . SER A 1 247 ? -5.023 11.295 -16.708 1.00 95.56 247 SER A C 1
ATOM 1892 O O . SER A 1 247 ? -4.214 11.004 -17.588 1.00 95.56 247 SER A O 1
ATOM 1894 N N . VAL A 1 248 ? -4.648 11.866 -15.562 1.00 97.50 248 VAL A N 1
ATOM 1895 C CA . VAL A 1 248 ? -3.239 11.931 -15.156 1.00 97.50 248 VAL A CA 1
ATOM 1896 C C . VAL A 1 248 ? -2.641 10.519 -15.075 1.00 97.50 248 VAL A C 1
ATOM 1898 O O . VAL A 1 248 ? -3.403 9.567 -14.857 1.00 97.50 248 VAL A O 1
ATOM 1901 N N . PRO A 1 249 ? -1.316 10.365 -15.253 1.00 98.31 249 PRO A N 1
ATOM 1902 C CA . PRO A 1 249 ? -0.669 9.067 -15.141 1.00 98.31 249 PRO A CA 1
ATOM 1903 C C . PRO A 1 249 ? -0.909 8.419 -13.777 1.00 98.31 249 PRO A C 1
ATOM 1905 O O . PRO A 1 249 ? -0.830 9.092 -12.748 1.00 98.31 249 PRO A O 1
ATOM 1908 N N . THR A 1 250 ? -1.173 7.113 -13.771 1.00 98.56 250 THR A N 1
ATOM 1909 C CA . THR A 1 250 ? -1.235 6.331 -12.530 1.00 98.56 250 THR A CA 1
ATOM 1910 C C . THR A 1 250 ? 0.188 6.009 -12.091 1.00 98.56 250 THR A C 1
ATOM 1912 O O . THR A 1 250 ? 0.971 5.465 -12.874 1.00 98.56 250 THR A O 1
ATOM 1915 N N . ARG A 1 251 ? 0.541 6.371 -10.855 1.00 98.75 251 ARG A N 1
ATOM 1916 C CA . ARG A 1 251 ? 1.931 6.409 -10.388 1.00 98.75 251 ARG A CA 1
ATOM 1917 C C . ARG A 1 251 ? 2.224 5.355 -9.325 1.00 98.75 251 ARG A C 1
ATOM 1919 O O . ARG A 1 251 ? 1.472 5.232 -8.367 1.00 98.75 251 ARG A O 1
ATOM 1926 N N . ALA A 1 252 ? 3.361 4.677 -9.425 1.00 98.75 252 ALA A N 1
ATOM 1927 C CA . ALA A 1 252 ? 3.933 3.861 -8.359 1.00 98.75 252 ALA A CA 1
ATOM 1928 C C . ALA A 1 252 ? 5.343 4.352 -8.008 1.00 98.75 252 ALA A C 1
ATOM 1930 O O . ALA A 1 252 ? 6.178 4.529 -8.891 1.00 98.75 252 ALA A O 1
ATOM 1931 N N . VAL A 1 253 ? 5.616 4.557 -6.721 1.00 98.81 253 VAL A N 1
ATOM 1932 C CA . VAL A 1 253 ? 6.930 4.941 -6.193 1.00 98.81 253 VAL A CA 1
ATOM 1933 C C . VAL A 1 253 ? 7.346 3.928 -5.135 1.00 98.81 253 VAL A C 1
ATOM 1935 O O . VAL A 1 253 ? 6.674 3.794 -4.115 1.00 98.81 253 VAL A O 1
ATOM 1938 N N . LEU A 1 254 ? 8.450 3.229 -5.372 1.00 98.81 254 LEU A N 1
ATOM 1939 C CA . LEU A 1 254 ? 9.031 2.240 -4.470 1.00 98.81 254 LEU A CA 1
ATOM 1940 C C . LEU A 1 254 ? 10.414 2.721 -4.032 1.00 98.81 254 LEU A C 1
ATOM 1942 O O . LEU A 1 254 ? 11.255 2.992 -4.887 1.00 98.81 254 LEU A O 1
ATOM 1946 N N . SER A 1 255 ? 10.668 2.808 -2.727 1.00 98.75 255 SER A N 1
ATOM 1947 C CA . SER A 1 255 ? 11.979 3.199 -2.204 1.00 98.75 255 SER A CA 1
ATOM 1948 C C . SER A 1 255 ? 12.461 2.298 -1.070 1.00 98.75 255 SER A C 1
ATOM 1950 O O . SER A 1 255 ? 11.720 1.971 -0.145 1.00 98.75 255 SER A O 1
ATOM 1952 N N . ALA A 1 256 ? 13.727 1.890 -1.127 1.00 98.50 256 ALA A N 1
ATOM 1953 C CA . ALA A 1 256 ? 14.362 1.092 -0.087 1.00 98.50 256 ALA A CA 1
ATOM 1954 C C . ALA A 1 256 ? 15.759 1.622 0.246 1.00 98.50 256 ALA A C 1
ATOM 1956 O O . ALA A 1 256 ? 16.481 2.106 -0.623 1.00 98.50 256 ALA A O 1
ATOM 1957 N N . VAL A 1 257 ? 16.193 1.526 1.503 1.00 98.62 257 VAL A N 1
ATOM 1958 C CA . VAL A 1 257 ? 17.574 1.907 1.851 1.00 98.62 257 VAL A CA 1
ATOM 1959 C C . VAL A 1 257 ? 18.484 0.686 1.832 1.00 98.62 257 VAL A C 1
ATOM 1961 O O . VAL A 1 257 ? 19.400 0.609 1.016 1.00 98.62 257 VAL A O 1
ATOM 1964 N N . ASN A 1 258 ? 18.248 -0.276 2.720 1.00 98.38 258 ASN A N 1
ATOM 1965 C CA . ASN A 1 258 ? 19.209 -1.339 3.008 1.00 98.38 258 ASN A CA 1
ATOM 1966 C C . ASN A 1 258 ? 18.878 -2.694 2.386 1.00 98.38 258 ASN A C 1
ATOM 1968 O O . ASN A 1 258 ? 19.733 -3.576 2.387 1.00 98.38 258 ASN A O 1
ATOM 1972 N N . ASN A 1 259 ? 17.667 -2.864 1.863 1.00 98.38 259 ASN A N 1
ATOM 1973 C CA . ASN A 1 259 ? 17.195 -4.138 1.340 1.00 98.38 259 ASN A CA 1
ATOM 1974 C C . ASN A 1 259 ? 16.712 -4.016 -0.105 1.00 98.38 259 ASN A C 1
ATOM 1976 O O . ASN A 1 259 ? 16.740 -2.939 -0.709 1.00 98.38 259 ASN A O 1
ATOM 1980 N N . HIS A 1 260 ? 16.340 -5.156 -0.670 1.00 98.50 260 HIS A N 1
ATOM 1981 C CA . HIS A 1 260 ? 15.922 -5.251 -2.054 1.00 98.50 260 HIS A CA 1
ATOM 1982 C C . HIS A 1 260 ? 14.489 -4.777 -2.280 1.00 98.50 260 HIS A C 1
ATOM 1984 O O . HIS A 1 260 ? 13.663 -4.744 -1.365 1.00 98.50 260 HIS A O 1
ATOM 1990 N N . ILE A 1 261 ? 14.226 -4.434 -3.537 1.00 98.69 261 ILE A N 1
ATOM 1991 C CA . ILE A 1 261 ? 12.886 -4.227 -4.074 1.00 98.69 261 ILE A CA 1
ATOM 1992 C C . ILE A 1 261 ? 12.692 -5.253 -5.186 1.00 98.69 261 ILE A C 1
ATOM 1994 O O . ILE A 1 261 ? 13.412 -5.211 -6.184 1.00 98.69 261 ILE A O 1
ATOM 1998 N N . GLU A 1 262 ? 11.712 -6.136 -5.033 1.00 98.81 262 GLU A N 1
ATOM 1999 C CA . GLU A 1 262 ? 11.204 -7.009 -6.085 1.00 98.81 262 GLU A CA 1
ATOM 2000 C C . GLU A 1 262 ? 9.728 -6.674 -6.339 1.00 98.81 262 GLU A C 1
ATOM 2002 O O . GLU A 1 262 ? 8.854 -6.937 -5.513 1.00 98.81 262 GLU A O 1
ATOM 2007 N N . ALA A 1 263 ? 9.433 -6.073 -7.493 1.00 98.69 263 ALA A N 1
ATOM 2008 C CA . ALA A 1 263 ? 8.071 -5.683 -7.836 1.00 98.69 263 ALA A CA 1
ATOM 2009 C C . ALA A 1 263 ? 7.657 -6.151 -9.231 1.00 98.69 263 ALA A C 1
ATOM 2011 O O . ALA A 1 263 ? 8.376 -5.971 -10.217 1.00 98.69 263 ALA A O 1
ATOM 2012 N N . LYS A 1 264 ? 6.455 -6.724 -9.307 1.00 98.81 264 LYS A N 1
ATOM 2013 C CA . LYS A 1 264 ? 5.796 -7.129 -10.552 1.00 98.81 264 LYS A CA 1
ATOM 2014 C C . LYS A 1 264 ? 4.638 -6.192 -10.834 1.00 98.81 264 LYS A C 1
ATOM 2016 O O . LYS A 1 264 ? 3.819 -5.965 -9.949 1.00 98.81 264 LYS A O 1
ATOM 2021 N N . PHE A 1 265 ? 4.549 -5.694 -12.058 1.00 98.69 265 PHE A N 1
ATOM 2022 C CA . PHE A 1 265 ? 3.538 -4.735 -12.476 1.00 98.69 265 PHE A CA 1
ATOM 2023 C C . PHE A 1 265 ? 2.610 -5.330 -13.528 1.00 98.69 265 PHE A C 1
ATOM 2025 O O . PHE A 1 265 ? 3.059 -5.933 -14.504 1.00 98.69 265 PHE A O 1
ATOM 2032 N N . SER A 1 266 ? 1.317 -5.104 -13.342 1.00 98.69 266 SER A N 1
ATOM 2033 C CA . SER A 1 266 ? 0.276 -5.310 -14.343 1.00 98.69 266 SER A CA 1
ATOM 2034 C C . SER A 1 266 ? -0.374 -3.960 -14.609 1.00 98.69 266 SER A C 1
ATOM 2036 O O . SER A 1 266 ? -0.840 -3.302 -13.682 1.00 98.69 266 SER A O 1
ATOM 2038 N N . LEU A 1 267 ? -0.349 -3.501 -15.854 1.00 98.50 267 LEU A N 1
ATOM 2039 C CA . LEU A 1 267 ? -0.913 -2.209 -16.228 1.00 98.50 267 LEU A CA 1
ATOM 2040 C C . LEU A 1 267 ? -2.251 -2.441 -16.931 1.00 98.50 267 LEU A C 1
ATOM 2042 O O . LEU A 1 267 ? -2.341 -3.257 -17.845 1.00 98.50 267 LEU A O 1
ATOM 2046 N N . THR A 1 268 ? -3.277 -1.696 -16.533 1.00 98.44 268 THR A N 1
ATOM 2047 C CA . THR A 1 268 ? -4.625 -1.789 -17.098 1.00 98.44 268 THR A CA 1
ATOM 2048 C C . THR A 1 268 ? -5.095 -0.396 -17.487 1.00 98.44 268 THR A C 1
ATOM 2050 O O . THR A 1 268 ? -5.161 0.505 -16.653 1.00 98.44 268 THR A O 1
ATOM 2053 N N . ALA A 1 269 ? -5.452 -0.203 -18.754 1.00 97.94 269 ALA A N 1
ATOM 2054 C CA . ALA A 1 269 ? -6.060 1.035 -19.224 1.00 97.94 269 ALA A CA 1
ATOM 2055 C C . ALA A 1 269 ? -7.558 0.845 -19.437 1.00 97.94 269 ALA A C 1
ATOM 2057 O O . ALA A 1 269 ? -7.990 -0.163 -19.997 1.00 97.94 269 ALA A O 1
ATOM 2058 N N . LEU A 1 270 ? -8.347 1.824 -19.002 1.00 98.25 270 LEU A N 1
ATOM 2059 C CA . LEU A 1 270 ? -9.798 1.828 -19.134 1.00 98.25 270 LEU A CA 1
ATOM 2060 C C . LEU A 1 270 ? -10.264 3.064 -19.900 1.00 98.25 270 LEU A C 1
ATOM 2062 O O . LEU A 1 270 ? -9.800 4.167 -19.632 1.00 98.25 270 LEU A O 1
ATOM 2066 N N . ASP A 1 271 ? -11.223 2.910 -20.805 1.00 97.56 271 ASP A N 1
ATOM 2067 C CA . ASP A 1 271 ? -11.879 4.032 -21.473 1.00 97.56 271 ASP A CA 1
ATOM 2068 C C . ASP A 1 271 ? -12.804 4.803 -20.504 1.00 97.56 271 ASP A C 1
ATOM 2070 O O . ASP A 1 271 ? -12.957 4.492 -19.313 1.00 97.56 271 ASP A O 1
ATOM 2074 N N . HIS A 1 272 ? -13.485 5.835 -21.005 1.00 95.25 272 HIS A N 1
ATOM 2075 C CA . HIS A 1 272 ? -14.427 6.597 -20.186 1.00 95.25 272 HIS A CA 1
ATOM 2076 C C . HIS A 1 272 ? -15.612 5.780 -19.645 1.00 95.25 272 HIS A C 1
ATOM 2078 O O . HIS A 1 272 ? -16.165 6.152 -18.603 1.00 95.25 272 HIS A O 1
ATOM 2084 N N . ALA A 1 273 ? -15.967 4.684 -20.321 1.00 96.56 273 ALA A N 1
ATOM 2085 C CA . ALA A 1 273 ? -17.029 3.752 -19.959 1.00 96.56 273 ALA A CA 1
ATOM 2086 C C . ALA A 1 273 ? -16.546 2.603 -19.050 1.00 96.56 273 ALA A C 1
ATOM 2088 O O . ALA A 1 273 ? -17.352 1.739 -18.700 1.00 96.56 273 ALA A O 1
ATOM 2089 N N . GLY A 1 274 ? -15.268 2.589 -18.651 1.00 96.19 274 GLY A N 1
ATOM 2090 C CA . GLY A 1 274 ? -14.685 1.545 -17.810 1.00 96.19 274 GLY A CA 1
ATOM 2091 C C . GLY A 1 274 ? -14.386 0.240 -18.553 1.00 96.19 274 GLY A C 1
ATOM 2092 O O . GLY A 1 274 ? -14.265 -0.803 -17.915 1.00 96.19 274 GLY A O 1
ATOM 2093 N N . LYS A 1 275 ? -14.305 0.265 -19.887 1.00 97.56 275 LYS A N 1
ATOM 2094 C CA . LYS A 1 275 ? -13.932 -0.895 -20.708 1.00 97.56 275 LYS A CA 1
ATOM 2095 C C . LYS A 1 275 ? -12.429 -0.894 -20.988 1.00 97.56 275 LYS A C 1
ATOM 2097 O O . LYS A 1 275 ? -11.846 0.185 -21.022 1.00 97.56 275 LYS A O 1
ATOM 2102 N N . PRO A 1 276 ? -11.806 -2.060 -21.237 1.00 97.81 276 PRO A N 1
ATOM 2103 C CA . PRO A 1 276 ? -10.394 -2.124 -21.601 1.00 97.81 276 PRO A CA 1
ATOM 2104 C C . PRO A 1 276 ? -10.066 -1.222 -22.797 1.00 97.81 276 PRO A C 1
ATOM 2106 O O . PRO A 1 276 ? -10.723 -1.303 -23.837 1.00 97.81 276 PRO A O 1
ATOM 2109 N N . ALA A 1 277 ? -9.046 -0.385 -22.636 1.00 96.75 277 ALA A N 1
ATOM 2110 C CA . ALA A 1 277 ? -8.506 0.502 -23.657 1.00 96.75 277 ALA A CA 1
ATOM 2111 C C . ALA A 1 277 ? -7.078 0.083 -24.023 1.00 96.75 277 ALA A C 1
ATOM 2113 O O . ALA A 1 277 ? -6.415 -0.641 -23.282 1.00 96.75 277 ALA A O 1
ATOM 2114 N N . SER A 1 278 ? -6.596 0.536 -25.179 1.00 92.00 278 SER A N 1
ATOM 2115 C CA . SER A 1 278 ? -5.240 0.234 -25.631 1.00 92.00 278 SER A CA 1
ATOM 2116 C C . SER A 1 278 ? -4.198 1.125 -24.936 1.00 92.00 278 SER A C 1
ATOM 2118 O O . SER A 1 278 ? -3.158 0.627 -24.549 1.00 92.00 278 SER A O 1
ATOM 2120 N N . GLY A 1 279 ? -4.475 2.409 -24.692 1.00 93.75 279 GLY A N 1
ATOM 2121 C CA . GLY A 1 279 ? -3.482 3.361 -24.170 1.00 93.75 279 GLY A CA 1
ATOM 2122 C C . GLY A 1 279 ? -3.258 3.341 -22.650 1.00 93.75 279 GLY A C 1
ATOM 2123 O O . GLY A 1 279 ? -2.866 2.340 -22.060 1.00 93.75 279 GLY A O 1
ATOM 2124 N N . GLY A 1 280 ? -3.472 4.498 -22.019 1.00 96.50 280 GLY A N 1
ATOM 2125 C CA . GLY A 1 280 ? -3.195 4.738 -20.600 1.00 96.50 280 GLY A CA 1
ATOM 2126 C C . GLY A 1 280 ? -1.800 5.314 -20.354 1.00 96.50 280 GLY A C 1
ATOM 2127 O O . GLY A 1 280 ? -0.865 5.068 -21.116 1.00 96.50 280 GLY A O 1
ATOM 2128 N N . ALA A 1 281 ? -1.672 6.116 -19.302 1.00 97.81 281 ALA A N 1
ATOM 2129 C CA . ALA A 1 281 ? -0.410 6.701 -18.870 1.00 97.81 281 ALA A CA 1
ATOM 2130 C C . ALA A 1 281 ? -0.008 6.150 -17.497 1.00 97.81 281 ALA A C 1
ATOM 2132 O O . ALA A 1 281 ? -0.803 6.157 -16.555 1.00 97.81 281 ALA A O 1
ATOM 2133 N N . PHE A 1 282 ? 1.234 5.687 -17.383 1.00 98.31 282 PHE A N 1
ATOM 2134 C CA . PHE A 1 282 ? 1.748 5.032 -16.184 1.00 98.31 282 PHE A CA 1
ATOM 2135 C C . PHE A 1 282 ? 3.141 5.559 -15.851 1.00 98.31 282 PHE A C 1
ATOM 2137 O O . PHE A 1 282 ? 3.975 5.730 -16.740 1.00 98.31 282 PHE A O 1
ATOM 2144 N N . GLU A 1 283 ? 3.398 5.793 -14.567 1.00 98.69 283 GLU A N 1
ATOM 2145 C CA . GLU A 1 283 ? 4.708 6.207 -14.063 1.00 98.69 283 GLU A CA 1
ATOM 2146 C C . GLU A 1 283 ? 5.164 5.241 -12.965 1.00 98.69 283 GLU A C 1
ATOM 2148 O O . GLU A 1 283 ? 4.481 5.079 -11.956 1.00 98.69 283 GLU A O 1
ATOM 2153 N N . ILE A 1 284 ? 6.316 4.598 -13.146 1.00 98.69 284 ILE A N 1
ATOM 2154 C CA . ILE A 1 284 ? 6.904 3.674 -12.172 1.00 98.69 284 ILE A CA 1
ATOM 2155 C C . ILE A 1 284 ? 8.289 4.182 -11.792 1.00 98.69 284 ILE A C 1
ATOM 2157 O O . ILE A 1 284 ? 9.185 4.223 -12.627 1.00 98.69 284 ILE A O 1
ATOM 2161 N N . ASN A 1 285 ? 8.490 4.490 -10.516 1.00 98.81 285 ASN A N 1
ATOM 2162 C CA . ASN A 1 285 ? 9.789 4.872 -9.978 1.00 98.81 285 ASN A CA 1
ATOM 2163 C C . ASN A 1 285 ? 10.205 3.861 -8.914 1.00 98.81 285 ASN A C 1
ATOM 2165 O O . ASN A 1 285 ? 9.499 3.680 -7.925 1.00 98.81 285 ASN A O 1
ATOM 2169 N N . GLY A 1 286 ? 11.345 3.209 -9.107 1.00 98.56 286 GLY A N 1
ATOM 2170 C CA . GLY A 1 286 ? 11.962 2.330 -8.121 1.00 98.56 286 GLY A CA 1
ATOM 2171 C C . GLY A 1 286 ? 13.346 2.840 -7.758 1.00 98.56 286 GLY A C 1
ATOM 2172 O O . GLY A 1 286 ? 14.171 3.065 -8.644 1.00 98.56 286 GLY A O 1
ATOM 2173 N N . GLU A 1 287 ? 13.623 3.001 -6.468 1.00 98.69 287 GLU A N 1
ATOM 2174 C CA . GLU A 1 287 ? 14.942 3.402 -5.992 1.00 98.69 287 GLU A CA 1
ATOM 2175 C C . GLU A 1 287 ? 15.429 2.573 -4.805 1.00 98.69 287 GLU A C 1
ATOM 2177 O O . GLU A 1 287 ? 14.680 2.267 -3.880 1.00 98.69 287 GLU A O 1
ATOM 2182 N N . THR A 1 288 ? 16.713 2.223 -4.803 1.00 98.50 288 THR A N 1
ATOM 2183 C CA . THR A 1 288 ? 17.350 1.590 -3.643 1.00 98.50 288 THR A CA 1
ATOM 2184 C C . THR A 1 288 ? 18.779 2.074 -3.423 1.00 98.50 288 THR A C 1
ATOM 2186 O O . THR A 1 288 ? 19.480 2.461 -4.359 1.00 98.50 288 THR A O 1
ATOM 2189 N N . THR A 1 289 ? 19.237 2.087 -2.170 1.00 98.31 289 THR A N 1
ATOM 2190 C CA . THR A 1 289 ? 20.618 2.487 -1.853 1.00 98.31 289 THR A CA 1
ATOM 2191 C C . THR A 1 289 ? 21.566 1.288 -1.840 1.00 98.31 289 THR A C 1
ATOM 2193 O O . THR A 1 289 ? 22.602 1.316 -2.503 1.00 98.31 289 THR A O 1
ATOM 2196 N N . ASN A 1 290 ? 21.245 0.237 -1.087 1.00 98.06 290 ASN A N 1
ATOM 2197 C CA . ASN A 1 290 ? 22.162 -0.880 -0.836 1.00 98.06 290 ASN A CA 1
ATOM 2198 C C . ASN A 1 290 ? 21.666 -2.237 -1.337 1.00 98.06 290 ASN A C 1
ATOM 2200 O O . ASN A 1 290 ? 22.485 -3.145 -1.437 1.00 98.06 290 ASN A O 1
ATOM 2204 N N . GLY A 1 291 ? 20.370 -2.392 -1.615 1.00 97.38 291 GLY A N 1
ATOM 2205 C CA . GLY A 1 291 ? 19.818 -3.648 -2.120 1.00 97.38 291 GLY A CA 1
ATOM 2206 C C . GLY A 1 291 ? 19.734 -3.687 -3.640 1.00 97.38 291 GLY A C 1
ATOM 2207 O O . GLY A 1 291 ? 19.875 -2.663 -4.307 1.00 97.38 291 GLY A O 1
ATOM 2208 N N . PHE A 1 292 ? 19.462 -4.868 -4.192 1.00 97.44 292 PHE A N 1
ATOM 2209 C CA . PHE A 1 292 ? 19.143 -4.999 -5.610 1.00 97.44 292 PHE A CA 1
ATOM 2210 C C . PHE A 1 292 ? 17.747 -4.435 -5.907 1.00 97.44 292 PHE A C 1
ATOM 2212 O O . PHE A 1 292 ? 16.846 -4.469 -5.066 1.00 97.44 292 PHE A O 1
ATOM 2219 N N . LEU A 1 293 ? 17.567 -3.929 -7.125 1.00 98.56 293 LEU A N 1
ATOM 2220 C CA . LEU A 1 293 ? 16.280 -3.460 -7.633 1.00 98.56 293 LEU A CA 1
ATOM 2221 C C . LEU A 1 293 ? 15.844 -4.352 -8.791 1.00 98.56 293 LEU A C 1
ATOM 2223 O O . LEU A 1 293 ? 16.546 -4.436 -9.796 1.00 98.56 293 LEU A O 1
ATOM 2227 N N . TYR A 1 294 ? 14.690 -4.998 -8.670 1.00 98.75 294 TYR A N 1
ATOM 2228 C CA . TYR A 1 294 ? 14.083 -5.799 -9.725 1.00 98.75 294 TYR A CA 1
ATOM 2229 C C . TYR A 1 294 ? 12.651 -5.331 -9.990 1.00 98.75 294 TYR A C 1
ATOM 2231 O O . TYR A 1 294 ? 11.787 -5.426 -9.118 1.00 98.75 294 TYR A O 1
ATOM 2239 N N . LEU A 1 295 ? 12.399 -4.838 -11.203 1.00 98.69 295 LEU A N 1
ATOM 2240 C CA . LEU A 1 295 ? 11.078 -4.401 -11.658 1.00 98.69 295 LEU A CA 1
ATOM 2241 C C . LEU A 1 295 ? 10.678 -5.203 -12.902 1.00 98.69 295 LEU A C 1
ATOM 2243 O O . LEU A 1 295 ? 11.412 -5.212 -13.889 1.00 98.69 295 LEU A O 1
ATOM 2247 N N . ASP A 1 296 ? 9.524 -5.862 -12.875 1.00 98.69 296 ASP A N 1
ATOM 2248 C CA . ASP A 1 296 ? 9.025 -6.707 -13.971 1.00 98.69 296 ASP A CA 1
ATOM 2249 C C . ASP A 1 296 ? 7.635 -6.241 -14.397 1.00 98.69 296 ASP A C 1
ATOM 2251 O O . ASP A 1 296 ? 6.659 -6.448 -13.680 1.00 98.69 296 ASP A O 1
ATOM 2255 N N . VAL A 1 297 ? 7.533 -5.590 -15.554 1.00 98.44 297 VAL A N 1
ATOM 2256 C CA . VAL A 1 297 ? 6.249 -5.235 -16.166 1.00 98.44 297 VAL A CA 1
ATOM 2257 C C . VAL A 1 297 ? 5.735 -6.470 -16.892 1.00 98.44 297 VAL A C 1
ATOM 2259 O O . VAL A 1 297 ? 6.139 -6.772 -18.013 1.00 98.44 297 VAL A O 1
ATOM 2262 N N . VAL A 1 298 ? 4.867 -7.216 -16.213 1.00 98.12 298 VAL A N 1
ATOM 2263 C CA . VAL A 1 298 ? 4.365 -8.517 -16.663 1.00 98.12 298 VAL A CA 1
ATOM 2264 C C . VAL A 1 298 ? 3.297 -8.348 -17.731 1.00 98.12 298 VAL A C 1
ATOM 2266 O O . VAL A 1 298 ? 3.311 -9.080 -18.717 1.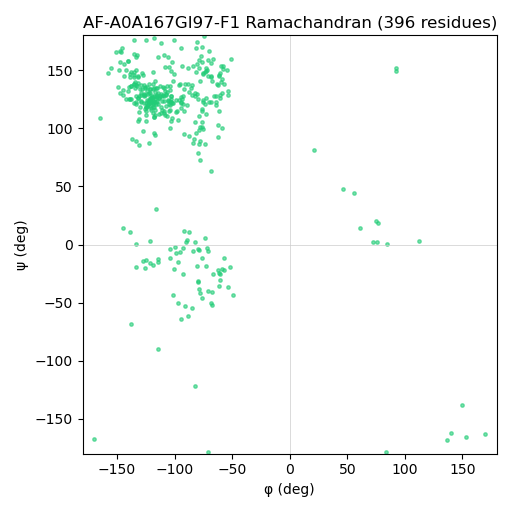00 98.12 298 VAL A O 1
ATOM 2269 N N . ASP A 1 299 ? 2.396 -7.383 -17.552 1.00 97.75 299 ASP A N 1
ATOM 2270 C CA . ASP A 1 299 ? 1.307 -7.090 -18.484 1.00 97.75 299 ASP A CA 1
ATOM 2271 C C . ASP A 1 299 ? 1.183 -5.587 -18.716 1.00 97.75 299 ASP A C 1
ATOM 2273 O O . ASP A 1 299 ? 1.404 -4.795 -17.796 1.00 97.75 299 ASP A O 1
ATOM 2277 N N . GLN A 1 300 ? 0.840 -5.203 -19.944 1.00 97.44 300 GLN A N 1
ATOM 2278 C CA . GLN A 1 300 ? 0.558 -3.814 -20.272 1.00 97.44 300 GLN A CA 1
ATOM 2279 C C . GLN A 1 300 ? -0.365 -3.655 -21.490 1.00 97.44 300 GLN A C 1
ATOM 2281 O O . GLN A 1 300 ? -0.312 -4.464 -22.423 1.00 97.44 300 GLN A O 1
ATOM 2286 N N . PRO A 1 301 ? -1.139 -2.557 -21.551 1.00 96.25 301 PRO A N 1
ATOM 2287 C CA . PRO A 1 301 ? -1.947 -2.220 -22.708 1.00 96.25 301 PRO A CA 1
ATOM 2288 C C . PRO A 1 301 ? -1.095 -1.830 -23.928 1.00 96.25 301 PRO A C 1
ATOM 2290 O O . PRO A 1 301 ? 0.058 -1.398 -23.832 1.00 96.25 301 PRO A O 1
ATOM 2293 N N . HIS A 1 302 ? -1.684 -1.979 -25.109 1.00 92.38 302 HIS A N 1
ATOM 2294 C CA . HIS A 1 302 ? -1.074 -1.613 -26.385 1.00 92.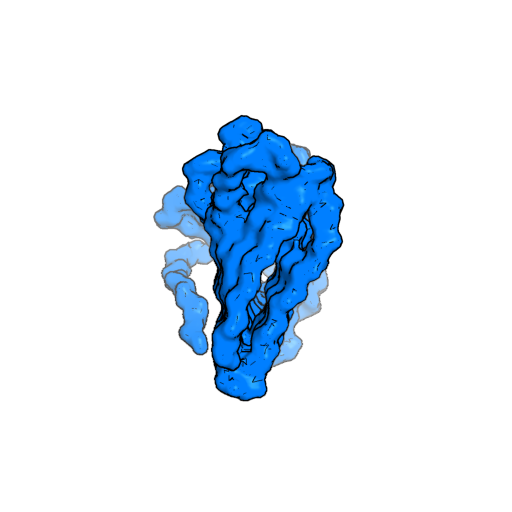38 302 HIS A CA 1
ATOM 2295 C C . HIS A 1 302 ? -1.029 -0.106 -26.620 1.00 92.38 302 HIS A C 1
ATOM 2297 O O . HIS A 1 302 ? -2.077 0.485 -26.826 1.00 92.38 302 HIS A O 1
ATOM 2303 N N . LEU A 1 303 ? 0.146 0.493 -26.814 1.00 93.31 303 LEU A N 1
ATOM 2304 C CA . LEU A 1 303 ? 0.299 1.959 -26.878 1.00 93.31 303 LEU A CA 1
ATOM 2305 C C . LEU A 1 303 ? 0.197 2.625 -25.492 1.00 93.31 303 LEU A C 1
ATOM 2307 O O . LEU A 1 303 ? -0.055 3.827 -25.402 1.00 93.31 303 LEU A O 1
ATOM 2311 N N . ALA A 1 304 ? 0.402 1.867 -24.409 1.00 96.12 304 ALA A N 1
ATOM 2312 C CA . ALA A 1 304 ? 0.562 2.445 -23.081 1.00 96.12 304 ALA A CA 1
ATOM 2313 C C . ALA A 1 304 ? 1.759 3.410 -23.054 1.00 96.12 304 ALA A C 1
ATOM 2315 O O . ALA A 1 304 ? 2.873 3.069 -23.461 1.00 96.12 304 ALA A O 1
ATOM 2316 N N . ASN A 1 305 ? 1.539 4.615 -22.532 1.00 97.38 305 ASN A N 1
ATOM 2317 C CA . ASN A 1 305 ? 2.598 5.575 -22.261 1.00 97.38 305 ASN A CA 1
ATOM 2318 C C . ASN A 1 305 ? 3.218 5.262 -20.892 1.00 97.38 305 ASN A C 1
ATOM 2320 O O . ASN A 1 305 ? 2.768 5.764 -19.861 1.00 97.38 305 ASN A O 1
ATOM 2324 N N . LEU A 1 306 ? 4.216 4.377 -20.893 1.00 97.94 306 LEU A N 1
ATOM 2325 C CA . LEU A 1 306 ? 4.944 3.963 -19.696 1.00 97.94 306 LEU A CA 1
ATOM 2326 C C . LEU A 1 306 ? 6.218 4.793 -19.513 1.00 97.94 306 LEU A C 1
ATOM 2328 O O . LEU A 1 306 ? 7.148 4.686 -2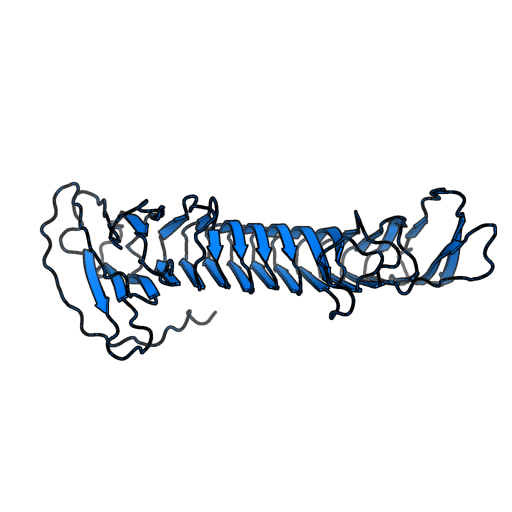0.311 1.00 97.94 306 LEU A O 1
ATOM 2332 N N . THR A 1 307 ? 6.295 5.546 -18.419 1.00 98.56 307 THR A N 1
ATOM 2333 C CA . THR A 1 307 ? 7.551 6.111 -17.910 1.00 98.56 307 THR A CA 1
ATOM 2334 C C . THR A 1 307 ? 8.046 5.261 -16.745 1.00 98.56 307 THR A C 1
ATOM 2336 O O . THR A 1 307 ? 7.325 5.090 -15.765 1.00 98.56 307 THR A O 1
ATOM 2339 N N . LEU A 1 308 ? 9.259 4.714 -16.841 1.00 98.62 308 LEU A N 1
ATOM 2340 C CA . LEU A 1 308 ? 9.863 3.905 -15.783 1.00 98.62 308 LEU A CA 1
ATOM 2341 C C . LEU A 1 308 ? 11.269 4.400 -15.456 1.00 98.62 308 LEU A C 1
ATOM 2343 O O . LEU A 1 308 ? 12.145 4.411 -16.322 1.00 98.62 308 LEU A O 1
ATOM 2347 N N . GLU A 1 309 ? 11.500 4.738 -14.191 1.00 98.69 309 GLU A N 1
ATOM 2348 C CA . GLU A 1 309 ? 12.819 5.061 -13.658 1.00 98.69 309 GLU A CA 1
ATOM 2349 C C . GLU A 1 309 ? 13.242 4.046 -12.595 1.00 98.69 309 GLU A C 1
ATOM 2351 O O . GLU A 1 309 ? 12.571 3.857 -11.584 1.00 98.69 309 GLU A O 1
ATOM 2356 N N . ALA A 1 310 ? 14.388 3.404 -12.808 1.00 98.50 310 ALA A N 1
ATOM 2357 C CA . ALA A 1 310 ? 14.982 2.452 -11.881 1.00 98.50 310 ALA A CA 1
ATOM 2358 C C . ALA A 1 310 ? 16.372 2.940 -11.464 1.00 98.50 310 ALA A C 1
ATOM 2360 O O . ALA A 1 310 ? 17.274 3.031 -12.299 1.00 98.50 310 ALA A O 1
ATOM 2361 N N . ARG A 1 311 ? 16.563 3.260 -10.182 1.00 98.25 311 ARG A N 1
ATOM 2362 C CA . ARG A 1 311 ? 17.831 3.782 -9.655 1.00 98.25 311 ARG A CA 1
ATOM 2363 C C . ARG A 1 311 ? 18.361 2.906 -8.528 1.00 98.25 311 ARG A C 1
ATOM 2365 O O . ARG A 1 311 ? 17.653 2.624 -7.570 1.00 98.25 311 ARG A O 1
ATOM 2372 N N . SER A 1 312 ? 19.625 2.508 -8.604 1.00 97.50 312 SER A N 1
ATOM 2373 C CA . SER A 1 312 ? 20.311 1.863 -7.478 1.00 97.50 312 SER A CA 1
ATOM 2374 C C . SER A 1 312 ? 21.673 2.498 -7.217 1.00 97.50 312 SER A C 1
ATOM 2376 O O . SER A 1 312 ? 22.356 2.921 -8.146 1.00 97.50 312 SER A O 1
ATOM 2378 N N . LEU A 1 313 ? 22.100 2.616 -5.960 1.00 96.38 313 LEU A N 1
ATOM 2379 C CA . LEU A 1 313 ? 23.421 3.177 -5.662 1.00 96.38 313 LEU A CA 1
ATOM 2380 C C . LEU A 1 313 ? 24.507 2.095 -5.656 1.00 96.38 313 LEU A C 1
ATOM 2382 O O . LEU A 1 313 ? 25.462 2.181 -6.431 1.00 96.38 313 LEU A O 1
ATOM 2386 N N . ASN A 1 314 ? 24.397 1.111 -4.763 1.00 95.94 314 ASN A N 1
ATOM 2387 C CA . ASN A 1 314 ? 25.469 0.147 -4.507 1.00 95.94 314 ASN A CA 1
ATOM 2388 C C . ASN A 1 314 ? 25.278 -1.208 -5.198 1.00 95.94 314 ASN A C 1
ATOM 2390 O O . ASN A 1 314 ? 26.275 -1.896 -5.410 1.00 95.94 314 ASN A O 1
ATOM 2394 N N . ASP A 1 315 ? 24.050 -1.560 -5.578 1.00 95.88 315 ASP A N 1
ATOM 2395 C CA . ASP A 1 315 ? 23.729 -2.813 -6.268 1.00 95.88 315 ASP A CA 1
ATOM 2396 C C . ASP A 1 315 ? 23.139 -2.546 -7.667 1.00 95.88 315 ASP A C 1
ATOM 2398 O O . ASP A 1 315 ? 23.025 -1.400 -8.124 1.00 95.88 315 ASP A O 1
ATOM 2402 N N . GLY A 1 316 ? 22.855 -3.611 -8.412 1.00 95.81 316 GLY A N 1
ATOM 2403 C CA . GLY A 1 316 ? 22.319 -3.550 -9.765 1.00 95.81 316 GLY A CA 1
ATOM 2404 C C . GLY A 1 316 ? 20.823 -3.269 -9.779 1.00 95.81 316 GLY A C 1
ATOM 2405 O O . GLY A 1 316 ? 20.083 -3.653 -8.871 1.00 95.81 316 GLY A O 1
ATOM 2406 N N . ALA A 1 317 ? 20.371 -2.635 -10.857 1.00 97.88 317 ALA A N 1
ATOM 2407 C CA . ALA A 1 317 ? 18.965 -2.580 -11.218 1.00 97.88 317 ALA A CA 1
ATOM 2408 C C . ALA A 1 317 ? 18.709 -3.480 -12.433 1.00 97.88 317 ALA A C 1
ATOM 2410 O O . ALA A 1 317 ? 19.398 -3.400 -13.456 1.00 97.88 317 ALA A O 1
ATOM 2411 N N . THR A 1 318 ? 17.708 -4.344 -12.314 1.00 98.38 318 THR A N 1
ATOM 2412 C CA . THR A 1 318 ? 17.183 -5.164 -13.401 1.00 98.38 318 THR A CA 1
ATOM 2413 C C . THR A 1 318 ? 15.754 -4.740 -13.686 1.00 98.38 318 THR A C 1
ATOM 2415 O O . THR A 1 318 ? 14.902 -4.774 -12.802 1.00 98.38 318 THR A O 1
ATOM 2418 N N . VAL A 1 319 ? 15.489 -4.364 -14.931 1.00 98.31 319 VAL A N 1
ATOM 2419 C CA . VAL A 1 319 ? 14.134 -4.097 -15.410 1.00 98.31 319 VAL A CA 1
ATOM 2420 C C . VAL A 1 319 ? 13.803 -5.097 -16.497 1.00 98.31 319 VAL A C 1
ATOM 2422 O O . VAL A 1 319 ? 14.582 -5.297 -17.430 1.00 98.31 319 VAL A O 1
ATOM 2425 N N . LYS A 1 320 ? 12.635 -5.713 -16.382 1.00 98.38 320 LYS A N 1
ATOM 2426 C CA . LYS A 1 320 ? 12.044 -6.555 -17.409 1.00 98.38 320 LYS A CA 1
ATOM 2427 C C . LYS A 1 320 ? 10.750 -5.919 -17.880 1.00 98.38 320 LYS A C 1
ATOM 2429 O O . LYS A 1 320 ? 9.907 -5.555 -17.068 1.00 98.38 320 LYS A O 1
ATOM 2434 N N . LEU A 1 321 ? 10.626 -5.743 -19.187 1.00 97.81 321 LEU A N 1
ATOM 2435 C CA . LEU A 1 321 ? 9.472 -5.106 -19.803 1.00 97.81 321 LEU A CA 1
ATOM 2436 C C . LEU A 1 321 ? 8.622 -6.135 -20.537 1.00 97.81 321 LEU A C 1
ATOM 2438 O O . LEU A 1 321 ? 9.115 -7.159 -21.012 1.00 97.81 321 LEU A O 1
ATOM 2442 N N . ASN A 1 322 ? 7.331 -5.841 -20.639 1.00 96.69 322 ASN A N 1
ATOM 2443 C CA . ASN A 1 322 ? 6.422 -6.637 -21.442 1.00 96.69 322 ASN A CA 1
ATOM 2444 C C . ASN A 1 322 ? 6.773 -6.465 -22.939 1.00 96.69 322 ASN A C 1
ATOM 2446 O O . ASN A 1 322 ? 7.097 -5.350 -23.362 1.00 96.69 322 ASN A O 1
ATOM 2450 N N . PRO A 1 323 ? 6.652 -7.511 -23.780 1.00 95.19 323 PRO A N 1
ATOM 2451 C CA . PRO A 1 323 ? 6.916 -7.410 -25.220 1.00 95.19 323 PRO A CA 1
ATOM 2452 C C . PRO A 1 323 ? 6.080 -6.355 -25.966 1.00 95.19 323 PRO A C 1
ATOM 2454 O O . PRO A 1 323 ? 6.478 -5.900 -27.037 1.00 95.19 323 PRO A O 1
ATOM 2457 N N . ALA A 1 324 ? 4.929 -5.946 -25.426 1.00 94.06 324 ALA A N 1
ATOM 2458 C CA . ALA A 1 324 ? 4.113 -4.857 -25.958 1.00 94.06 324 ALA A CA 1
ATOM 2459 C C . ALA A 1 324 ? 4.732 -3.463 -25.737 1.00 94.06 324 ALA A C 1
ATOM 2461 O O . ALA A 1 324 ? 4.151 -2.477 -26.184 1.00 94.06 324 ALA A O 1
ATOM 2462 N N . PHE A 1 325 ? 5.878 -3.358 -25.054 1.00 96.00 325 PHE A N 1
ATOM 2463 C CA . PHE A 1 325 ? 6.574 -2.092 -24.855 1.00 96.00 325 PHE A CA 1
ATOM 2464 C C . PHE A 1 325 ? 7.099 -1.519 -26.168 1.00 96.00 325 PHE A C 1
ATOM 2466 O O . PHE A 1 325 ? 7.857 -2.175 -26.892 1.00 96.00 325 PHE A O 1
ATOM 2473 N N . GLU A 1 326 ? 6.734 -0.256 -26.395 1.00 95.56 326 GLU A N 1
ATOM 2474 C CA . GLU A 1 326 ? 7.218 0.594 -27.473 1.00 95.56 326 GLU A CA 1
ATOM 2475 C C . GLU A 1 326 ? 7.692 1.926 -26.896 1.00 95.56 326 GLU A C 1
ATOM 2477 O O . GLU A 1 326 ? 6.963 2.605 -26.165 1.00 95.56 326 GLU A O 1
ATOM 2482 N N . GLY A 1 327 ? 8.910 2.327 -27.241 1.00 96.81 327 GLY A N 1
ATOM 2483 C CA . GLY A 1 327 ? 9.477 3.568 -26.742 1.00 96.81 327 GLY A CA 1
ATOM 2484 C C . GLY A 1 327 ? 10.994 3.568 -26.687 1.00 96.81 327 GLY A C 1
ATOM 2485 O O . GLY A 1 327 ? 11.673 2.721 -27.272 1.00 96.81 327 GLY A O 1
ATOM 2486 N N . ARG A 1 328 ? 11.528 4.557 -25.972 1.00 97.50 328 ARG A N 1
ATOM 2487 C CA . ARG A 1 328 ? 12.963 4.794 -25.813 1.00 97.50 328 ARG A CA 1
ATOM 2488 C C . ARG A 1 328 ? 13.457 4.263 -24.481 1.00 97.50 328 ARG A C 1
ATOM 2490 O O . ARG A 1 328 ? 12.759 4.334 -23.471 1.00 97.50 328 ARG A O 1
ATOM 2497 N N . TYR A 1 329 ? 14.695 3.789 -24.473 1.00 98.06 329 TYR A N 1
ATOM 2498 C CA . TYR A 1 329 ? 15.351 3.339 -23.255 1.00 98.06 329 TYR A CA 1
ATOM 2499 C C . TYR A 1 329 ? 16.774 3.886 -23.141 1.00 98.06 329 TYR A C 1
ATOM 2501 O O . TYR A 1 329 ? 17.468 4.104 -24.139 1.00 98.06 329 TYR A O 1
ATOM 2509 N N . ALA A 1 330 ? 17.217 4.068 -21.902 1.00 97.94 330 ALA A N 1
ATOM 2510 C CA . ALA A 1 330 ? 18.588 4.381 -21.542 1.00 97.94 330 ALA A CA 1
ATOM 2511 C C . ALA A 1 330 ? 18.987 3.579 -20.298 1.00 97.94 330 ALA A C 1
ATOM 2513 O O . ALA A 1 330 ? 18.337 3.639 -19.258 1.00 97.94 330 ALA A O 1
ATOM 2514 N N . VAL A 1 331 ? 20.079 2.832 -20.409 1.00 97.69 331 VAL A N 1
ATOM 2515 C CA . VAL A 1 331 ? 20.673 2.043 -19.332 1.00 97.69 331 VAL A CA 1
ATOM 2516 C C . VAL A 1 331 ? 22.077 2.573 -19.104 1.00 97.69 331 VAL A C 1
ATOM 2518 O O . VAL A 1 331 ? 22.936 2.466 -19.980 1.00 97.69 331 VAL A O 1
ATOM 2521 N N . ARG A 1 332 ? 22.311 3.179 -17.944 1.00 96.62 332 ARG A N 1
ATOM 2522 C CA . ARG A 1 332 ? 23.585 3.792 -17.569 1.00 96.62 332 ARG A CA 1
ATOM 2523 C C . ARG A 1 332 ? 24.183 3.067 -16.373 1.00 96.62 332 ARG A C 1
ATOM 2525 O O . ARG A 1 332 ? 23.502 2.845 -15.376 1.00 96.62 332 ARG A O 1
ATOM 2532 N N . SER A 1 333 ? 25.473 2.770 -16.443 1.00 93.25 333 SER A N 1
ATOM 2533 C CA . SER A 1 333 ? 26.253 2.249 -15.316 1.00 93.25 333 SER A CA 1
ATOM 2534 C C . SER A 1 333 ? 27.600 2.981 -15.215 1.00 93.25 333 SER A C 1
ATOM 2536 O O . SER A 1 333 ? 27.905 3.850 -16.032 1.00 93.25 333 SER A O 1
ATOM 2538 N N . ILE A 1 334 ? 28.410 2.687 -14.195 1.00 87.81 334 ILE A N 1
ATOM 2539 C CA . ILE A 1 334 ? 29.729 3.318 -14.016 1.00 87.81 334 ILE A CA 1
ATOM 2540 C C . ILE A 1 334 ? 30.817 2.789 -14.951 1.00 87.81 334 ILE A C 1
ATOM 2542 O O . ILE A 1 334 ? 30.647 1.745 -15.576 1.00 87.81 334 ILE A O 1
ATOM 2546 N N . PRO A 1 335 ? 31.993 3.458 -14.994 1.00 78.44 335 PRO A N 1
ATOM 2547 C CA . PRO A 1 335 ? 33.043 3.129 -15.940 1.00 78.44 335 PRO A CA 1
ATOM 2548 C C . PRO A 1 335 ? 33.631 1.727 -15.981 1.00 78.44 335 PRO A C 1
ATOM 2550 O O . PRO A 1 335 ? 34.361 1.415 -16.922 1.00 78.44 335 PRO A O 1
ATOM 2553 N N . PHE A 1 336 ? 33.317 0.906 -14.988 1.00 80.56 336 PHE A N 1
ATOM 2554 C CA . PHE A 1 336 ? 33.897 -0.416 -14.801 1.00 80.56 336 PHE A CA 1
ATOM 2555 C C . PHE A 1 336 ? 32.849 -1.534 -14.792 1.00 80.56 336 PHE A C 1
ATOM 2557 O O . PHE A 1 336 ? 33.213 -2.688 -14.586 1.00 80.56 336 PHE A O 1
ATOM 2564 N N . SER A 1 337 ? 31.568 -1.218 -15.015 1.00 83.44 337 SER A N 1
ATOM 2565 C CA . SER A 1 337 ? 30.508 -2.213 -15.169 1.00 83.44 337 SER A CA 1
ATOM 2566 C C . SER A 1 337 ? 29.864 -2.104 -16.549 1.00 83.44 337 SER A C 1
ATOM 2568 O O . SER A 1 337 ? 29.623 -1.016 -17.070 1.00 83.44 337 SER A O 1
ATOM 2570 N N . HIS A 1 338 ? 29.605 -3.256 -17.165 1.00 87.44 338 HIS A N 1
ATOM 2571 C CA . HIS A 1 338 ? 28.928 -3.326 -18.453 1.00 87.44 338 HIS A CA 1
ATOM 2572 C C . HIS A 1 338 ? 27.429 -3.468 -18.218 1.00 87.44 338 HIS A C 1
ATOM 2574 O O . HIS A 1 338 ? 26.978 -4.471 -17.663 1.00 87.44 338 HIS A O 1
ATOM 2580 N N . SER A 1 339 ? 26.659 -2.464 -18.631 1.00 92.38 339 SER A N 1
ATOM 2581 C CA . SER A 1 339 ? 25.207 -2.587 -18.704 1.00 92.38 339 SER A CA 1
ATOM 2582 C C . SER A 1 339 ? 24.831 -3.590 -19.794 1.00 92.38 339 SER A C 1
ATOM 2584 O O . SER A 1 339 ? 25.436 -3.606 -20.867 1.00 92.38 339 SER A O 1
ATOM 2586 N N . HIS A 1 340 ? 23.820 -4.412 -19.539 1.00 94.44 340 HIS A N 1
ATOM 2587 C CA . HIS A 1 340 ? 23.349 -5.410 -20.488 1.00 94.44 340 HIS A CA 1
ATOM 2588 C C . HIS A 1 340 ? 21.926 -5.093 -20.937 1.00 94.44 340 HIS A C 1
ATOM 2590 O O . HIS A 1 340 ? 21.038 -4.901 -20.109 1.00 94.44 340 HIS A O 1
ATOM 2596 N N . VAL A 1 341 ? 21.710 -5.060 -22.250 1.00 95.94 341 VAL A N 1
ATOM 2597 C CA . VAL A 1 341 ? 20.373 -4.995 -22.845 1.00 95.94 341 VAL A CA 1
ATOM 2598 C C . VAL A 1 341 ? 20.179 -6.254 -23.666 1.00 95.94 341 VAL A C 1
ATOM 2600 O O . VAL A 1 341 ? 20.925 -6.500 -24.620 1.00 95.94 341 VAL A O 1
ATOM 2603 N N . GLU A 1 342 ? 19.190 -7.040 -23.271 1.00 95.69 342 GLU A N 1
ATOM 2604 C CA . GLU A 1 342 ? 18.788 -8.272 -23.931 1.00 95.69 342 GLU A CA 1
ATOM 2605 C C . GLU A 1 342 ? 17.426 -8.042 -24.575 1.00 95.69 342 GLU A C 1
ATOM 2607 O O . GLU A 1 342 ? 16.504 -7.558 -23.922 1.00 95.69 342 GLU A O 1
ATOM 2612 N N . ASN A 1 343 ? 17.316 -8.360 -25.860 1.00 92.31 343 ASN A N 1
ATOM 2613 C CA . ASN A 1 343 ? 16.059 -8.305 -26.589 1.00 92.31 343 ASN A CA 1
ATOM 2614 C C . ASN A 1 343 ? 15.636 -9.735 -26.906 1.00 92.31 343 ASN A C 1
ATOM 2616 O O . ASN A 1 343 ? 16.321 -10.426 -27.668 1.00 92.31 343 ASN A O 1
ATOM 2620 N N . ASN A 1 344 ? 14.514 -10.167 -26.342 1.00 87.44 344 ASN A N 1
ATOM 2621 C CA . ASN A 1 344 ? 13.894 -11.410 -26.751 1.00 87.44 344 ASN A CA 1
ATOM 2622 C C . ASN A 1 344 ? 13.065 -11.143 -28.004 1.00 87.44 344 ASN A C 1
ATOM 2624 O O . ASN A 1 344 ? 11.986 -10.553 -27.961 1.00 87.44 344 ASN A O 1
ATOM 2628 N N . ASN A 1 345 ? 13.595 -11.590 -29.145 1.00 75.69 345 ASN A N 1
ATOM 2629 C CA . ASN A 1 345 ? 12.907 -11.512 -30.428 1.00 75.69 345 ASN A CA 1
ATOM 2630 C C . ASN A 1 345 ? 11.621 -12.349 -30.383 1.00 75.69 345 ASN A C 1
ATOM 2632 O O . ASN A 1 345 ? 11.623 -13.544 -30.680 1.00 75.69 345 ASN A O 1
ATOM 2636 N N . HIS A 1 346 ? 10.514 -11.704 -30.034 1.00 74.62 346 HIS A N 1
ATOM 2637 C CA . HIS A 1 346 ? 9.181 -12.264 -30.159 1.00 74.62 346 HIS A CA 1
ATOM 2638 C C . HIS A 1 346 ? 8.580 -11.847 -31.504 1.00 74.62 346 HIS A C 1
ATOM 2640 O O . HIS A 1 346 ? 8.516 -10.665 -31.829 1.00 74.62 346 HIS A O 1
ATOM 2646 N N . TYR A 1 347 ? 8.142 -12.829 -32.293 1.00 76.56 347 TYR A N 1
ATOM 2647 C CA . TYR A 1 347 ? 7.279 -12.597 -33.451 1.00 76.56 347 TYR A CA 1
ATOM 2648 C C . TYR A 1 347 ? 5.837 -12.492 -32.957 1.00 76.56 347 TYR A C 1
ATOM 2650 O O . TYR A 1 347 ? 5.384 -13.362 -32.210 1.00 76.56 347 TYR A O 1
ATOM 2658 N N . ARG A 1 348 ? 5.113 -11.453 -33.375 1.00 72.62 348 ARG A N 1
ATOM 2659 C CA . ARG A 1 348 ? 3.698 -11.276 -33.038 1.00 72.62 348 ARG A CA 1
ATOM 2660 C C . ARG A 1 348 ? 2.921 -10.862 -34.277 1.00 72.62 348 ARG A C 1
ATOM 2662 O O . ARG A 1 348 ? 3.231 -9.832 -34.853 1.00 72.62 348 ARG A O 1
ATOM 2669 N N . ASP A 1 349 ? 1.908 -11.639 -34.657 1.00 74.94 349 ASP A N 1
ATOM 2670 C CA . ASP A 1 349 ? 0.837 -11.233 -35.582 1.00 74.94 349 ASP A CA 1
ATOM 2671 C C . ASP A 1 349 ? 1.304 -10.502 -36.864 1.00 74.94 349 ASP A C 1
ATOM 2673 O O . ASP A 1 349 ? 0.773 -9.450 -37.211 1.00 74.94 349 ASP A O 1
ATOM 2677 N N . ASN A 1 350 ? 2.316 -11.032 -37.564 1.00 81.62 350 ASN A N 1
ATOM 2678 C CA . ASN A 1 350 ? 2.927 -10.427 -38.768 1.00 81.62 350 ASN A CA 1
ATOM 2679 C C . ASN A 1 350 ? 3.568 -9.041 -38.559 1.00 81.62 350 ASN A C 1
ATOM 2681 O O . ASN A 1 350 ? 3.891 -8.352 -39.525 1.00 81.62 350 ASN A O 1
ATOM 2685 N N . LYS A 1 351 ? 3.779 -8.627 -37.308 1.00 85.94 351 LYS A N 1
ATOM 2686 C CA . LYS A 1 351 ? 4.591 -7.466 -36.962 1.00 85.94 351 LYS A CA 1
ATOM 2687 C C . LYS A 1 351 ? 6.003 -7.904 -36.613 1.00 85.94 351 LYS A C 1
ATOM 2689 O O . LYS A 1 351 ? 6.218 -8.875 -35.883 1.00 85.94 351 LYS A O 1
ATOM 2694 N N . VAL A 1 352 ? 6.968 -7.145 -37.116 1.00 88.81 352 VAL A N 1
ATOM 2695 C CA . VAL A 1 352 ? 8.383 -7.314 -36.788 1.00 88.81 352 VAL A CA 1
ATOM 2696 C C . VAL A 1 352 ? 8.763 -6.226 -35.796 1.00 88.81 352 VAL A C 1
ATOM 2698 O O . VAL A 1 352 ? 8.515 -5.042 -36.029 1.00 88.81 352 VAL A O 1
ATOM 2701 N N . ARG A 1 353 ? 9.366 -6.624 -34.674 1.00 90.75 353 ARG A N 1
ATOM 2702 C CA . ARG A 1 353 ? 9.894 -5.675 -33.695 1.00 90.75 353 ARG A CA 1
ATOM 2703 C C . ARG A 1 353 ? 11.207 -5.100 -34.222 1.00 90.75 353 ARG A C 1
ATOM 2705 O O . ARG A 1 353 ? 12.186 -5.830 -34.381 1.00 90.75 353 ARG A O 1
ATOM 2712 N N . ARG A 1 354 ? 11.233 -3.798 -34.501 1.00 92.31 354 ARG A N 1
ATOM 2713 C CA . ARG A 1 354 ? 12.456 -3.054 -34.799 1.00 92.31 354 ARG A CA 1
ATOM 2714 C C . ARG A 1 354 ? 13.111 -2.670 -33.481 1.00 92.31 354 ARG A C 1
ATOM 2716 O O . ARG A 1 354 ? 12.479 -2.096 -32.598 1.00 92.31 354 ARG A O 1
ATOM 2723 N N . PHE A 1 355 ? 14.385 -3.009 -33.362 1.00 93.56 355 PHE A N 1
ATOM 2724 C CA . PHE A 1 355 ? 15.181 -2.743 -32.177 1.00 93.56 355 PHE A CA 1
ATOM 2725 C C . PHE A 1 355 ? 16.428 -1.967 -32.580 1.00 93.56 355 PHE A C 1
ATOM 2727 O O . PHE A 1 355 ? 17.272 -2.477 -33.320 1.00 93.56 355 PHE A O 1
ATOM 2734 N N . GLU A 1 356 ? 16.530 -0.730 -32.106 1.00 95.69 356 GLU A N 1
ATOM 2735 C CA . GLU A 1 356 ? 17.699 0.117 -32.320 1.00 95.69 356 GLU A CA 1
ATOM 2736 C C . GLU A 1 356 ? 18.527 0.146 -31.046 1.00 95.69 356 GLU A C 1
ATOM 2738 O O . GLU A 1 356 ? 18.008 0.440 -29.974 1.00 95.69 356 GLU A O 1
ATOM 2743 N N . ARG A 1 357 ? 19.824 -0.147 -31.159 1.00 96.31 357 ARG A N 1
ATOM 2744 C CA . ARG A 1 357 ? 20.746 -0.187 -30.024 1.00 96.31 357 ARG A CA 1
ATOM 2745 C C . ARG A 1 357 ? 22.012 0.587 -30.340 1.00 96.31 357 ARG A C 1
ATOM 2747 O O . ARG A 1 357 ? 22.727 0.270 -31.287 1.00 96.31 357 ARG A O 1
ATOM 2754 N N . TYR A 1 358 ? 22.325 1.530 -29.463 1.00 96.75 358 TYR A N 1
ATOM 2755 C CA . TYR A 1 358 ? 23.538 2.329 -29.486 1.00 96.75 358 TYR A CA 1
ATOM 2756 C C . TYR A 1 358 ? 24.308 2.103 -28.189 1.00 96.75 358 TYR A C 1
ATOM 2758 O O . TYR A 1 358 ? 23.791 2.306 -27.087 1.00 96.75 358 TYR A O 1
ATOM 2766 N N . GLU A 1 359 ? 25.556 1.668 -28.320 1.00 96.12 359 GLU A N 1
ATOM 2767 C CA . GLU A 1 359 ? 26.426 1.362 -27.191 1.00 96.12 359 GLU A CA 1
ATOM 2768 C C . GLU A 1 359 ? 27.534 2.410 -27.089 1.00 96.12 359 GLU A C 1
ATOM 2770 O O . GLU A 1 359 ? 28.381 2.552 -27.970 1.00 96.12 359 GLU A O 1
ATOM 2775 N N . GLY A 1 360 ? 27.488 3.184 -26.010 1.00 93.06 360 GLY A N 1
ATOM 2776 C CA . GLY A 1 360 ? 28.560 4.066 -25.581 1.00 93.06 360 GLY A CA 1
ATOM 2777 C C . GLY A 1 360 ? 29.359 3.433 -24.446 1.00 93.06 360 GLY A C 1
ATOM 2778 O O . GLY A 1 360 ? 29.007 2.387 -23.912 1.00 93.06 360 GLY A O 1
ATOM 2779 N N . ARG A 1 361 ? 30.429 4.110 -24.018 1.00 89.75 361 ARG A N 1
ATOM 2780 C CA . ARG A 1 361 ? 31.360 3.584 -23.004 1.00 89.75 361 ARG A CA 1
ATOM 2781 C C . ARG A 1 361 ? 30.665 3.128 -21.706 1.00 89.75 361 ARG A C 1
ATOM 2783 O O . ARG A 1 361 ? 31.110 2.158 -21.103 1.00 89.75 361 ARG A O 1
ATOM 2790 N N . HIS A 1 362 ? 29.617 3.839 -21.273 1.00 91.50 362 HIS A N 1
ATOM 2791 C CA . HIS A 1 362 ? 28.945 3.687 -19.963 1.00 91.50 362 HIS A CA 1
ATOM 2792 C C . HIS A 1 362 ? 27.416 3.770 -20.052 1.00 91.50 362 HIS A C 1
ATOM 2794 O O . HIS A 1 362 ? 26.721 3.958 -19.054 1.00 91.50 362 HIS A O 1
ATOM 2800 N N . ILE A 1 363 ? 26.896 3.739 -21.274 1.00 95.62 363 ILE A N 1
ATOM 2801 C CA . ILE A 1 363 ? 25.483 3.934 -21.543 1.00 95.62 363 ILE A CA 1
ATOM 2802 C C . ILE A 1 363 ? 25.100 3.097 -22.749 1.00 95.62 363 ILE A C 1
ATOM 2804 O O . ILE A 1 363 ? 25.741 3.177 -23.795 1.00 95.62 363 ILE A O 1
ATOM 2808 N N . VAL A 1 364 ? 24.033 2.330 -22.603 1.00 96.69 364 VAL A N 1
ATOM 2809 C CA . VAL A 1 364 ? 23.345 1.682 -23.712 1.00 96.69 364 VAL A CA 1
ATOM 2810 C C . VAL A 1 364 ? 22.004 2.375 -23.849 1.00 96.69 364 VAL A C 1
ATOM 2812 O O . VAL A 1 364 ? 21.248 2.451 -22.887 1.00 96.69 364 VAL A O 1
ATOM 2815 N N . HIS A 1 365 ? 21.709 2.916 -25.020 1.00 97.38 365 HIS A N 1
ATOM 2816 C CA . HIS A 1 365 ? 20.423 3.554 -25.283 1.00 97.38 365 HIS A CA 1
ATOM 2817 C C . HIS A 1 365 ? 19.889 3.119 -26.639 1.00 97.38 365 HIS A C 1
ATOM 2819 O O . HIS A 1 365 ? 20.621 2.557 -27.457 1.00 97.38 365 HIS A O 1
ATOM 2825 N N . GLY A 1 366 ? 18.604 3.346 -26.861 1.00 97.06 366 GLY A N 1
ATOM 2826 C CA . GLY A 1 366 ? 17.950 2.870 -28.063 1.00 97.06 366 GLY A CA 1
ATOM 2827 C C . GLY A 1 366 ? 16.443 3.009 -28.017 1.00 97.06 366 GLY A C 1
ATOM 2828 O O . GLY A 1 366 ? 15.895 3.749 -27.193 1.00 97.06 366 GLY A O 1
ATOM 2829 N N . SER A 1 367 ? 15.788 2.278 -28.907 1.00 96.75 367 SER A N 1
ATOM 2830 C CA . SER A 1 367 ? 14.335 2.210 -29.003 1.00 96.75 367 SER A CA 1
ATOM 2831 C C . SER A 1 367 ? 13.868 0.809 -29.387 1.00 96.75 367 SER A C 1
ATOM 2833 O O . SER A 1 367 ? 14.602 0.018 -29.987 1.00 96.75 367 SER A O 1
ATOM 2835 N N . ALA A 1 368 ? 12.632 0.502 -29.006 1.00 95.56 368 ALA A N 1
ATOM 2836 C CA . ALA A 1 368 ? 11.905 -0.683 -29.434 1.00 95.56 368 ALA A CA 1
ATOM 2837 C C . ALA A 1 368 ? 10.559 -0.242 -30.019 1.00 95.56 368 ALA A C 1
ATOM 2839 O O . ALA A 1 368 ? 9.844 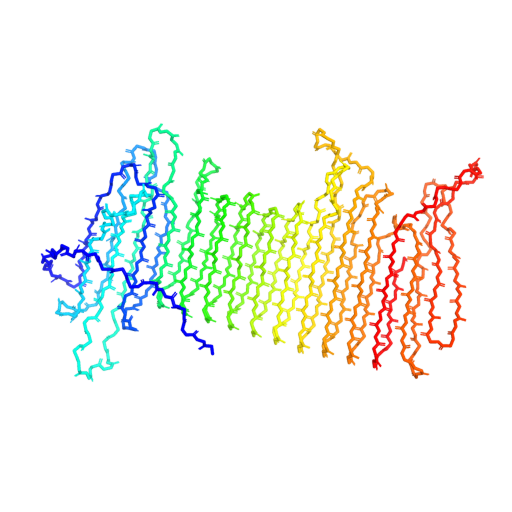0.527 -29.379 1.00 95.56 368 ALA A O 1
ATOM 2840 N N . GLU A 1 369 ? 10.231 -0.706 -31.223 1.00 94.19 369 GLU A N 1
ATOM 2841 C CA . GLU A 1 369 ? 9.028 -0.304 -31.968 1.00 94.19 369 GLU A CA 1
ATOM 2842 C C . GLU A 1 369 ? 8.471 -1.499 -32.754 1.00 94.19 369 GLU A C 1
ATOM 2844 O O . GLU A 1 369 ? 9.238 -2.331 -33.251 1.00 94.19 369 GLU A O 1
ATOM 2849 N N . TRP A 1 370 ? 7.148 -1.612 -32.889 1.00 91.06 370 TRP A N 1
ATOM 2850 C CA . TRP A 1 370 ? 6.520 -2.629 -33.733 1.00 91.06 370 TRP A CA 1
ATOM 2851 C C . TRP A 1 370 ? 6.187 -2.068 -35.115 1.00 91.06 370 TRP A C 1
ATOM 2853 O O . TRP A 1 370 ? 5.430 -1.111 -35.247 1.00 91.06 370 TRP A O 1
ATOM 2863 N N . HIS A 1 371 ? 6.681 -2.723 -36.167 1.00 89.88 371 HIS A N 1
ATOM 2864 C CA . HIS A 1 371 ? 6.352 -2.382 -37.551 1.00 89.88 371 HIS A CA 1
ATOM 2865 C C . HIS A 1 371 ? 5.414 -3.417 -38.172 1.00 89.88 371 HIS A C 1
ATOM 2867 O O . HIS A 1 371 ? 5.617 -4.624 -38.022 1.00 89.88 371 HIS A O 1
ATOM 2873 N N . SER A 1 372 ? 4.405 -2.931 -38.895 1.00 87.12 372 SER A N 1
ATOM 2874 C CA . SER A 1 372 ? 3.643 -3.729 -39.859 1.00 87.12 372 SER A CA 1
ATOM 2875 C C . SER A 1 372 ? 4.472 -3.874 -41.134 1.00 87.12 372 SER A C 1
ATOM 2877 O O . SER A 1 372 ? 5.106 -2.915 -41.562 1.00 87.12 372 SER A O 1
ATOM 2879 N N . GLU A 1 373 ? 4.461 -5.051 -41.758 1.00 82.62 373 GLU A N 1
ATOM 2880 C CA . GLU A 1 373 ? 5.114 -5.258 -43.061 1.00 82.62 373 GLU A CA 1
ATOM 2881 C C . GLU A 1 373 ? 4.490 -4.386 -44.170 1.00 82.62 373 GLU A C 1
ATOM 2883 O O . GLU A 1 373 ? 5.143 -4.097 -45.171 1.00 82.62 373 GLU A O 1
ATOM 2888 N N . TYR A 1 374 ? 3.242 -3.939 -43.978 1.00 85.19 374 TYR A N 1
ATOM 2889 C CA . TYR A 1 374 ? 2.450 -3.254 -45.000 1.00 85.19 374 TYR A CA 1
ATOM 2890 C C . TYR A 1 374 ? 2.126 -1.784 -44.700 1.00 85.19 374 TYR A C 1
ATOM 2892 O O . TYR A 1 374 ? 1.686 -1.093 -45.616 1.00 85.19 374 TYR A O 1
ATOM 2900 N N . ASP A 1 375 ? 2.339 -1.295 -43.471 1.00 77.94 375 ASP A N 1
ATOM 2901 C CA . ASP A 1 375 ? 2.072 0.110 -43.128 1.00 77.94 375 ASP A CA 1
ATOM 2902 C C . ASP A 1 375 ? 3.371 0.906 -43.002 1.00 77.94 375 ASP A C 1
ATOM 2904 O O . ASP A 1 375 ? 4.221 0.620 -42.157 1.00 77.94 375 ASP A O 1
ATOM 2908 N N . GLU A 1 376 ? 3.492 1.953 -43.820 1.00 78.19 376 GLU A N 1
ATOM 2909 C CA . GLU A 1 376 ? 4.573 2.941 -43.718 1.00 78.19 376 GLU A CA 1
ATOM 2910 C C . GLU A 1 376 ? 4.363 3.930 -42.555 1.00 78.19 376 GLU A C 1
ATOM 2912 O O . GLU A 1 376 ? 5.288 4.662 -42.198 1.00 78.19 376 GLU A O 1
ATOM 2917 N N . GLU A 1 377 ? 3.176 3.959 -41.932 1.00 77.69 377 GLU A N 1
ATOM 2918 C CA . GLU A 1 377 ? 2.927 4.797 -40.757 1.00 77.69 377 GLU A CA 1
ATOM 2919 C C . GLU A 1 377 ? 3.559 4.185 -39.503 1.00 77.69 377 GLU A C 1
ATOM 2921 O O . GLU A 1 377 ? 3.044 3.262 -38.870 1.00 77.69 377 GLU A O 1
ATOM 2926 N N . ILE A 1 378 ? 4.709 4.745 -39.137 1.00 68.00 378 ILE A N 1
ATOM 2927 C CA . ILE A 1 378 ? 5.434 4.407 -37.917 1.00 68.00 378 ILE A CA 1
ATOM 2928 C C . ILE A 1 378 ? 4.740 5.103 -36.744 1.00 68.00 378 ILE A C 1
ATOM 2930 O O . ILE A 1 378 ? 4.920 6.299 -36.508 1.00 68.00 378 ILE A O 1
ATOM 2934 N N . SER A 1 379 ? 3.941 4.353 -35.989 1.00 70.75 379 SER A N 1
ATOM 2935 C CA . SER A 1 379 ? 3.489 4.804 -34.674 1.00 70.75 379 SER A CA 1
ATOM 2936 C C . SER A 1 379 ? 4.645 4.662 -33.689 1.00 70.75 379 SER A C 1
ATOM 2938 O O . SER A 1 379 ? 4.907 3.574 -33.184 1.00 70.75 379 SER A O 1
ATOM 2940 N N . HIS A 1 380 ? 5.344 5.760 -33.402 1.00 77.50 380 HIS A N 1
ATOM 2941 C CA . HIS A 1 380 ? 6.371 5.758 -32.365 1.00 77.50 380 HIS A CA 1
ATOM 2942 C C . HIS A 1 380 ? 5.729 5.586 -30.986 1.00 77.50 380 HIS A C 1
ATOM 2944 O O . HIS A 1 380 ? 4.906 6.402 -30.560 1.00 77.50 380 HIS A O 1
ATOM 2950 N N . GLY A 1 381 ? 6.147 4.546 -30.267 1.00 81.69 381 GLY A N 1
ATOM 2951 C CA . GLY A 1 381 ? 5.804 4.392 -28.860 1.00 81.69 381 GLY A CA 1
ATOM 2952 C C . GLY A 1 381 ? 6.286 5.583 -28.032 1.00 81.69 381 GLY A C 1
ATOM 2953 O O . GLY A 1 381 ? 7.362 6.140 -28.268 1.00 81.69 381 GLY A O 1
ATOM 2954 N N . GLN A 1 382 ? 5.482 5.988 -27.051 1.00 92.94 382 GLN A N 1
ATOM 2955 C CA . GLN A 1 382 ? 5.787 7.132 -26.184 1.00 92.94 382 GLN A CA 1
ATOM 2956 C C . GLN A 1 382 ? 6.520 6.739 -24.898 1.00 92.94 382 GLN A C 1
ATOM 2958 O O . GLN A 1 382 ? 6.910 7.622 -24.137 1.00 92.94 382 GLN A O 1
ATOM 2963 N N . GLY A 1 383 ? 6.737 5.440 -24.668 1.00 97.00 383 GLY A N 1
ATOM 2964 C CA . GLY A 1 383 ? 7.367 4.956 -23.450 1.00 97.00 383 GLY A CA 1
ATOM 2965 C C . GLY A 1 383 ? 8.794 5.478 -23.265 1.00 97.00 383 GLY A C 1
ATOM 2966 O O . GLY A 1 383 ? 9.548 5.655 -24.230 1.00 97.00 383 GLY A O 1
ATOM 2967 N N . LEU A 1 384 ? 9.177 5.706 -22.011 1.00 98.00 384 LEU A N 1
ATOM 2968 C CA . LEU A 1 384 ? 10.510 6.146 -21.619 1.00 98.00 384 LEU A CA 1
ATOM 2969 C C . LEU A 1 384 ? 11.017 5.310 -20.448 1.00 98.00 384 LEU A C 1
ATOM 2971 O O . LEU A 1 384 ? 10.425 5.310 -19.374 1.00 98.00 384 LEU A O 1
ATOM 2975 N N . ILE A 1 385 ? 12.149 4.644 -20.645 1.00 98.31 385 ILE A N 1
ATOM 2976 C CA . ILE A 1 385 ? 12.765 3.782 -19.636 1.00 98.31 385 ILE A CA 1
ATOM 2977 C C . ILE A 1 385 ? 14.154 4.314 -19.303 1.00 98.31 385 ILE A C 1
ATOM 2979 O O . ILE A 1 385 ? 14.992 4.476 -20.191 1.00 98.31 385 ILE A O 1
ATOM 2983 N N . SER A 1 386 ? 14.414 4.553 -18.023 1.00 98.12 386 SER A N 1
ATOM 2984 C CA . SER A 1 386 ? 15.711 4.985 -17.512 1.00 98.12 386 SER A CA 1
ATOM 2985 C C . SER A 1 386 ? 16.164 4.052 -16.396 1.00 98.12 386 SER A C 1
ATOM 2987 O O . SER A 1 386 ? 15.470 3.894 -15.395 1.00 98.12 386 SER A O 1
ATOM 2989 N N . ILE A 1 387 ? 17.329 3.427 -16.561 1.00 97.81 387 ILE A N 1
ATOM 2990 C CA . ILE A 1 387 ? 17.937 2.566 -15.544 1.00 97.81 387 ILE A CA 1
ATOM 2991 C C . ILE A 1 387 ? 19.321 3.106 -15.219 1.00 97.81 387 ILE A C 1
ATOM 2993 O O . ILE A 1 387 ? 20.192 3.155 -16.090 1.00 97.81 387 ILE A O 1
ATOM 2997 N N . GLU A 1 388 ? 19.551 3.468 -13.963 1.00 97.25 388 GLU A N 1
ATOM 2998 C CA . GLU A 1 388 ? 20.817 4.033 -13.509 1.00 97.25 388 GLU A CA 1
ATOM 2999 C C . GLU A 1 388 ? 21.347 3.284 -12.281 1.00 97.25 388 GLU A C 1
ATOM 3001 O O . GLU A 1 388 ? 20.619 3.011 -11.330 1.00 97.25 388 GLU A O 1
ATOM 3006 N N . SER A 1 389 ? 22.642 2.948 -12.293 1.00 95.31 389 SER A N 1
ATOM 3007 C CA . SER A 1 389 ? 23.346 2.466 -11.101 1.00 95.31 389 SER A CA 1
ATOM 3008 C C . SER A 1 389 ? 24.740 3.056 -10.999 1.00 95.31 389 SER A C 1
ATOM 3010 O O . SER A 1 389 ? 25.417 3.274 -12.010 1.00 95.31 389 SER A O 1
ATOM 3012 N N . VAL A 1 390 ? 25.164 3.330 -9.765 1.00 93.06 390 VAL A N 1
ATOM 3013 C CA . VAL A 1 390 ? 26.458 3.957 -9.476 1.00 93.06 390 VAL A CA 1
ATOM 3014 C C . VAL A 1 390 ? 27.557 2.935 -9.216 1.00 93.06 390 VAL A C 1
ATOM 3016 O O . VAL A 1 390 ? 28.719 3.265 -9.406 1.00 93.06 390 VAL A O 1
ATOM 3019 N N . ARG A 1 391 ? 27.279 1.709 -8.770 1.00 92.94 391 ARG A N 1
ATOM 3020 C CA . ARG A 1 391 ? 28.367 0.761 -8.440 1.00 92.94 391 ARG A CA 1
ATOM 3021 C C . ARG A 1 391 ? 28.202 -0.640 -8.992 1.00 92.94 391 ARG A C 1
ATOM 3023 O O . ARG A 1 391 ? 29.104 -1.454 -8.817 1.00 92.94 391 ARG A O 1
ATOM 3030 N N . ALA A 1 392 ? 27.125 -0.898 -9.718 1.00 93.56 392 ALA A N 1
ATOM 3031 C CA . ALA A 1 392 ? 26.833 -2.220 -10.236 1.00 93.56 392 ALA A CA 1
ATOM 3032 C C . ALA A 1 392 ? 26.429 -2.180 -11.717 1.00 93.56 392 ALA A C 1
ATOM 3034 O O . ALA A 1 392 ? 26.113 -1.116 -12.264 1.00 93.56 392 ALA A O 1
ATOM 3035 N N . PRO A 1 393 ? 26.506 -3.322 -12.418 1.00 94.31 393 PRO A N 1
ATOM 3036 C CA . PRO A 1 393 ? 25.925 -3.451 -13.744 1.00 94.31 393 PRO A CA 1
ATOM 3037 C C . PRO A 1 393 ? 24.396 -3.408 -13.666 1.00 94.31 393 PRO A C 1
ATOM 3039 O O . PRO A 1 393 ? 23.790 -3.947 -12.743 1.00 94.31 393 PRO A O 1
ATOM 3042 N N . ASN A 1 394 ? 23.786 -2.808 -14.684 1.00 96.69 394 ASN A N 1
ATOM 3043 C CA . ASN A 1 394 ? 22.341 -2.825 -14.876 1.00 96.69 394 ASN A CA 1
ATOM 3044 C C . ASN A 1 394 ? 21.944 -3.778 -15.991 1.00 96.69 394 ASN A C 1
ATOM 3046 O O . ASN A 1 394 ? 22.711 -3.991 -16.936 1.00 96.69 394 ASN A O 1
ATOM 3050 N N . ARG A 1 395 ? 20.722 -4.298 -15.906 1.00 97.50 395 ARG A N 1
ATOM 3051 C CA . ARG A 1 395 ? 20.155 -5.184 -16.918 1.00 97.50 395 ARG A CA 1
ATOM 3052 C C . ARG A 1 395 ? 18.779 -4.697 -17.354 1.00 97.50 395 ARG A C 1
ATOM 3054 O O . ARG A 1 395 ? 17.916 -4.440 -16.524 1.00 97.50 395 ARG A O 1
ATOM 3061 N N . LEU A 1 396 ? 18.577 -4.609 -18.662 1.00 97.56 396 LEU A N 1
ATOM 3062 C CA . LEU A 1 396 ? 17.272 -4.406 -19.279 1.00 97.56 396 LEU A CA 1
ATOM 3063 C C . LEU A 1 396 ? 16.927 -5.641 -20.112 1.00 97.56 396 LEU A C 1
ATOM 3065 O O . LEU A 1 396 ? 17.722 -6.058 -20.955 1.00 97.56 396 LEU A O 1
ATOM 3069 N N . LEU A 1 397 ? 15.752 -6.206 -19.858 1.00 97.31 397 LEU A N 1
ATOM 3070 C CA . LEU A 1 397 ? 15.167 -7.314 -20.603 1.00 97.31 397 LEU A CA 1
ATOM 3071 C C . LEU A 1 397 ? 13.946 -6.796 -21.366 1.00 97.31 397 LEU A C 1
ATOM 3073 O O . LEU A 1 397 ? 13.001 -6.311 -20.741 1.00 97.31 397 LEU A O 1
ATOM 3077 N N . LEU A 1 398 ? 13.991 -6.885 -22.694 1.00 93.62 398 LEU A N 1
ATOM 3078 C CA . LEU A 1 398 ? 12.949 -6.415 -23.609 1.00 93.62 398 LEU A CA 1
ATOM 3079 C C . LEU A 1 398 ? 12.178 -7.551 -24.260 1.00 93.62 398 LEU A C 1
ATOM 3081 O O . LEU A 1 398 ? 12.800 -8.577 -24.623 1.00 93.62 398 LEU A O 1
#

pLDDT: mean 88.94, std 14.13, range [30.67, 98.81]

Sequence (398 aa):
MPPIYLPDLHVPVQHLPIAFTNTSTISFTYTADLSVLFLRSLGRQASGVVTFSDGGKGSRNIIEIIIHHGAKPQDLLEICTVRDHNDPEQKQGLTIEVLDEAGWTEHVASLDISVKLGRTNDGKRPALETLMENFSHEIEPFRDDLVFPYVDFATSHGRIHSSKLRADRASIETLNGAISGSLNITDTLNLRTISGAIDVQAVASSGNFSSDNGNIRGHVVSSHQLQVSSTNGPIDMHIELINKEGSVPTRAVLSAVNNHIEAKFSLTALDHAGKPASGGAFEINGETTNGFLYLDVVDQPHLANLTLEARSLNDGATVKLNPAFEGRYAVRSIPFSHSHVENNNHYRDNKVRRFERYEGRHIVHGSAEWHSEYDEEISHGQGLISIESVRAPNRLLL

Radius of gyration: 26.28 Å; Cα contacts (8 Å, |Δi|>4): 1223; chains: 1; bounding box: 66×34×87 Å

Organism: Calocera viscosa (strain TUFC12733) (NCBI:txid1330018)

Mean predicted aligned error: 6.26 Å

Secondary structure (DSSP, 8-state):
-------------B-------SS--------TT-SEEEEEEESTTEEEEEEEEE--TT--S-----EE--SS-TTTEEEEEEE-SS-TT--EEEEEEE---TT-TT--EEEEEEEEE---TTS---EEEEE-TTEEEEE----TT--EEEEEEEESS--EEEEEEEEEEEEEEESSSPEEEEEEEEEEEEEEESSS-EEEEEEEEEEEEEESSS-EEEEEEEEEEEEEEESSS-EEEEEEEEEETTSPPEEEEEEESSS-EEEEEEEEEE-TTS-B-S--EEEEEEEESSS-EEEEEEE--TT-EEEEEEEESSS-EEEE--TT--EEEEEE--TTS--EEE-----BTTEEEEEEEEE-SSEEEEEEEEEESS--------EEEEEEESSS--EEE-

Nearest PDB structures (foldseek):
  7muc-assembly1_AM  TM=3.906E-01  e=1.038E-03  Legionella pneumophila
  3lyc-assembly5_J  TM=3.443E-01  e=4.241E-02  Parabacteroides distasonis ATCC 8503
  3jx8-assembly2_D  TM=3.004E-01  e=3.483E-01  Parabacteroides distasonis ATCC 8503